Protein AF-A0A1F3SG26-F1 (afdb_monomer_lite)

Foldseek 3Di:
DPDPVVVVVVVVVVVVPPPPPPLPFEAVQQCLLLQLVVLLVVVLVVFLLSVVQQQDDSSLLSQQAHWYWDDADPVQRETQIGHNHCPRLVNAFPLCLAAALVVRGGCLLLQLLLLLLQLLVVSADVDDPDHNSNSLNHNLNSLLSLLALQRRAFFFPVVLQVQQADPVSHGDPAGDDDPRHVVSCLLQVAPPLDNWDPRCSQLSVSLSVVVVVRVRSGTDRSQCQRADPPNRRCSGSRNVLSSVCSVPDHSVLADAPAADPLAFQDDWDDPVLSPVVSVSSSSLSSVSNVVCNVCVNVCSRPVSVSSNSSSRSSSLSSQLSGAQKDKAKAWDDDPVDPPFQKIKIKMFIAGSGQFKWAFKKKFKDKPDFKAWPDPDRMDTQGIHHGDDVPDRGGDIDITIIGGNALVTTKMKMKMATDDGGGNYSRIDIDIGRHHPSDRDPDDQDQFFKDPPPPDGDGWDDHPPFQKTWDWDWDQDPNFTKIKIKIWGDDDAFKTWIKIWIWTADPVGDIFIWIWIKIWGDDPQAIWIWTWGWGDDPPDIDTDTDTIGTDDPPDDD

pLDDT: mean 74.39, std 22.67, range [22.84, 98.75]

Sequence (556 aa):
MKLFAPLWLSVLIALMLPKTAYSWGSFQGFNTHQFLLDVAYDQLKQDPAFQESGFPTLEKIYANEGVFYVSDDPSTGISVISGPGPDNPNSTPDSWHYYNPILDRGNGPATTARFFKYLARGQVTSTSEATVEKSAAWSAHFMADMSVPYHVVGMPLADFKTEALDSSGNLLPQVIFSNVISDDRFLMNYQGVGTHSADWVQEAGRFYEDSKVRSYADWFDPWYWNGVWPATTKSSSHMQWEAWVFHNWNNSDVVLSGYSKGWTNPAPAFEPAWDEMQTQAEELAKRSATTTRANMTAWTASAAEALSQSATDIWTIWRASITGLRCMSFASPDLTMPGKKVFLLKVAVANLTRETAQNVQVRLSVVKGGKLLSENPVMIVGDLPNYTETEKVGVTSAWKVEVADPRGMKVKIEVIGGFSNTPDRQYYVLEERPDGLSGSIGYEGLITGSLGGGEKLYLSYDNNSTMVTGRQKVVFDGMPCELYYSAPLKEAETLNGRMNGLCQHSSGDGLEVAATFNAKIDNAELVGEYAGTIGKGSRKKDIAGKINLENTSSNW

Structure (mmCIF, N/CA/C/O backbone):
data_AF-A0A1F3SG26-F1
#
_entry.id   AF-A0A1F3SG26-F1
#
loop_
_atom_site.group_PDB
_atom_site.id
_atom_site.type_symbol
_atom_site.label_atom_id
_atom_site.label_alt_id
_atom_site.label_comp_id
_atom_site.label_asym_id
_atom_site.label_entity_id
_atom_site.label_seq_id
_atom_site.pdbx_PDB_ins_code
_atom_site.Cartn_x
_atom_site.Cartn_y
_atom_site.Cartn_z
_atom_site.occupancy
_atom_site.B_iso_or_equiv
_atom_site.auth_seq_id
_atom_site.auth_comp_id
_atom_site.auth_asym_id
_atom_site.auth_atom_id
_atom_site.pdbx_PDB_model_num
ATOM 1 N N . MET A 1 1 ? 18.692 58.061 10.499 1.00 48.69 1 MET A N 1
ATOM 2 C CA . MET A 1 1 ? 18.852 56.587 10.425 1.00 48.69 1 MET A CA 1
ATOM 3 C C . MET A 1 1 ? 17.865 55.856 11.353 1.00 48.69 1 MET A C 1
ATOM 5 O O . MET A 1 1 ? 18.294 55.165 12.264 1.00 48.69 1 MET A O 1
ATOM 9 N N . LYS A 1 2 ? 16.541 55.994 11.168 1.00 50.81 2 LYS A N 1
ATOM 10 C CA . LYS A 1 2 ? 15.527 55.284 11.989 1.00 50.81 2 LYS A CA 1
ATOM 11 C C . LYS A 1 2 ? 14.279 54.873 11.184 1.00 50.81 2 LYS A C 1
ATOM 13 O O . LYS A 1 2 ? 13.166 54.992 11.670 1.00 50.81 2 LYS A O 1
ATOM 18 N N . LEU A 1 3 ? 14.458 54.424 9.939 1.00 46.25 3 LEU A N 1
ATOM 19 C CA . LEU A 1 3 ? 13.339 53.991 9.080 1.00 46.25 3 LEU A CA 1
ATOM 20 C C . LEU A 1 3 ? 13.554 52.642 8.370 1.00 46.25 3 LEU A C 1
ATOM 22 O O . LEU A 1 3 ? 12.653 52.177 7.688 1.00 46.25 3 LEU A O 1
ATOM 26 N N . PHE A 1 4 ? 14.693 51.966 8.563 1.00 50.78 4 PHE A N 1
ATOM 27 C CA . PHE A 1 4 ? 14.982 50.702 7.864 1.00 50.78 4 PHE A CA 1
ATOM 28 C C . PHE A 1 4 ? 14.658 49.429 8.665 1.00 50.78 4 PHE A C 1
ATOM 30 O O . PHE A 1 4 ? 14.524 48.365 8.075 1.00 50.78 4 PHE A O 1
ATOM 37 N N . ALA A 1 5 ? 14.474 49.513 9.986 1.00 51.75 5 ALA A N 1
ATOM 38 C CA . ALA A 1 5 ? 14.212 48.341 10.830 1.00 51.75 5 ALA A CA 1
ATOM 39 C C . ALA A 1 5 ? 12.853 47.631 10.591 1.00 51.75 5 ALA A C 1
ATOM 41 O O . ALA A 1 5 ? 12.845 46.400 10.563 1.00 51.75 5 ALA A O 1
ATOM 42 N N . PRO A 1 6 ? 11.712 48.326 10.379 1.00 54.19 6 PRO A N 1
ATOM 43 C CA . PRO A 1 6 ? 10.425 47.634 10.240 1.00 54.19 6 PRO A CA 1
ATOM 44 C C . PRO A 1 6 ? 10.257 46.925 8.885 1.00 54.19 6 PRO A C 1
ATOM 46 O O . PRO A 1 6 ? 9.502 45.958 8.788 1.00 54.19 6 PRO A O 1
ATOM 49 N N . LEU A 1 7 ? 10.996 47.348 7.851 1.00 57.97 7 LEU A N 1
ATOM 50 C CA . LEU A 1 7 ? 10.949 46.718 6.529 1.00 57.97 7 LEU A CA 1
ATOM 51 C C . LEU A 1 7 ? 11.635 45.341 6.542 1.00 57.97 7 LEU A C 1
ATOM 53 O O . LEU A 1 7 ? 11.092 44.373 6.019 1.00 57.97 7 LEU A O 1
ATOM 57 N N . TRP A 1 8 ? 12.786 45.229 7.214 1.00 59.94 8 TRP A N 1
ATOM 58 C CA . TRP A 1 8 ? 13.529 43.970 7.329 1.00 59.94 8 TRP A CA 1
ATOM 59 C C . TRP A 1 8 ? 12.805 42.927 8.181 1.00 59.94 8 TRP A C 1
ATOM 61 O O . TRP A 1 8 ? 12.804 41.752 7.826 1.00 59.94 8 TRP A O 1
ATOM 71 N N . LEU A 1 9 ? 12.135 43.350 9.258 1.00 63.41 9 LEU A N 1
ATOM 72 C CA . LEU A 1 9 ? 11.365 42.440 10.108 1.00 63.41 9 LEU A CA 1
ATOM 73 C C . LEU A 1 9 ? 10.132 41.880 9.379 1.00 63.41 9 LEU A C 1
ATOM 75 O O . LEU A 1 9 ? 9.817 40.703 9.521 1.00 63.41 9 LEU A O 1
ATOM 79 N N . SER A 1 10 ? 9.483 42.691 8.539 1.00 59.88 10 SER A N 1
ATOM 80 C CA . SER A 1 10 ? 8.332 42.260 7.732 1.00 59.88 10 SER A CA 1
ATOM 81 C C . SER A 1 10 ? 8.736 41.268 6.633 1.00 59.88 10 SER A C 1
ATOM 83 O O . SER A 1 10 ? 8.025 40.298 6.392 1.00 59.88 10 SER A O 1
ATOM 85 N N . VAL A 1 11 ? 9.907 41.462 6.012 1.00 64.38 11 VAL A N 1
ATOM 86 C CA . VAL A 1 11 ? 10.476 40.518 5.032 1.00 64.38 11 VAL A CA 1
ATOM 87 C C . VAL A 1 11 ? 10.879 39.202 5.701 1.00 64.38 11 VAL A C 1
ATOM 89 O O . VAL A 1 11 ? 10.593 38.139 5.163 1.00 64.38 11 VAL A O 1
ATOM 92 N N . LEU A 1 12 ? 11.476 39.246 6.895 1.00 61.69 12 LEU A N 1
ATOM 93 C CA . LEU A 1 12 ? 11.825 38.043 7.660 1.00 61.69 12 LEU A CA 1
ATOM 94 C C . LEU A 1 12 ? 10.590 37.253 8.108 1.00 61.69 12 LEU A C 1
ATOM 96 O O . LEU A 1 12 ? 10.579 36.034 7.975 1.00 61.69 12 LEU A O 1
ATOM 100 N N . ILE A 1 13 ? 9.528 37.926 8.563 1.00 62.94 13 ILE A N 1
ATOM 101 C CA . ILE A 1 13 ? 8.260 37.268 8.907 1.00 62.94 13 ILE A CA 1
ATOM 102 C C . ILE A 1 13 ? 7.607 36.677 7.650 1.00 62.94 13 ILE A C 1
ATOM 104 O O . ILE A 1 13 ? 7.180 35.531 7.684 1.00 62.94 13 ILE A O 1
ATOM 108 N N . ALA A 1 14 ? 7.611 37.382 6.513 1.00 52.56 14 ALA A N 1
ATOM 109 C CA . ALA A 1 14 ? 7.092 36.856 5.246 1.00 52.56 14 ALA A CA 1
ATOM 110 C C . ALA A 1 14 ? 7.908 35.671 4.684 1.00 52.56 14 ALA A C 1
ATOM 112 O O . ALA A 1 14 ? 7.356 34.831 3.976 1.00 52.56 14 ALA A O 1
ATOM 113 N N . LEU A 1 15 ? 9.203 35.578 5.008 1.00 48.97 15 LEU A N 1
ATOM 114 C CA . LEU A 1 15 ? 10.057 34.429 4.683 1.00 48.97 15 LEU A CA 1
ATOM 115 C C . LEU A 1 15 ? 9.876 33.248 5.651 1.00 48.97 15 LEU A C 1
ATOM 117 O O . LEU A 1 15 ? 10.205 32.125 5.278 1.00 48.97 15 LEU A O 1
ATOM 121 N N . MET A 1 16 ? 9.367 33.492 6.864 1.00 49.66 16 MET A N 1
ATOM 122 C CA . MET A 1 16 ? 9.108 32.470 7.889 1.00 49.66 16 MET A CA 1
ATOM 123 C C . MET A 1 16 ? 7.645 32.018 7.970 1.00 49.66 16 MET A C 1
ATOM 125 O O . MET A 1 16 ? 7.355 31.041 8.660 1.00 49.66 16 MET A O 1
ATOM 129 N N . LEU A 1 17 ? 6.716 32.689 7.281 1.00 37.97 17 LEU A N 1
ATOM 130 C CA . LEU A 1 17 ? 5.383 32.134 7.070 1.00 37.97 17 LEU A CA 1
ATOM 131 C C . LEU A 1 17 ? 5.539 30.827 6.278 1.00 37.97 17 LEU A C 1
ATOM 133 O O . LEU A 1 17 ? 6.256 30.833 5.272 1.00 37.97 17 LEU A O 1
ATOM 137 N N . PRO A 1 18 ? 4.897 29.718 6.695 1.00 35.59 18 PRO A N 1
ATOM 138 C CA . PRO A 1 18 ? 4.850 28.517 5.881 1.00 35.59 18 PRO A CA 1
ATOM 139 C C . PRO A 1 18 ? 4.243 28.922 4.543 1.00 35.59 18 PRO A C 1
ATOM 141 O O . PRO A 1 18 ? 3.058 29.241 4.447 1.00 35.59 18 PRO A O 1
ATOM 144 N N . LYS A 1 19 ? 5.085 28.999 3.512 1.00 29.38 19 LYS A N 1
ATOM 145 C CA . LYS A 1 19 ? 4.598 29.148 2.151 1.00 29.38 19 LYS A CA 1
ATOM 146 C C . LYS A 1 19 ? 3.725 27.927 1.923 1.00 29.38 19 LYS A C 1
ATOM 148 O O . LYS A 1 19 ? 4.202 26.809 2.098 1.00 29.38 19 LYS A O 1
ATOM 153 N N . THR A 1 20 ? 2.464 28.139 1.563 1.00 29.84 20 THR A N 1
ATOM 154 C CA . THR A 1 20 ? 1.667 27.104 0.913 1.00 29.84 20 THR A CA 1
ATOM 155 C C . THR A 1 20 ? 2.504 26.611 -0.259 1.00 29.84 20 THR A C 1
ATOM 157 O O . THR A 1 20 ? 2.693 27.333 -1.242 1.00 29.84 20 THR A O 1
ATOM 160 N N . ALA A 1 21 ? 3.123 25.445 -0.092 1.00 29.97 21 ALA A N 1
ATOM 161 C CA . ALA A 1 21 ? 3.797 24.763 -1.169 1.00 29.97 21 ALA A CA 1
ATOM 162 C C . ALA A 1 21 ? 2.681 24.385 -2.135 1.00 29.97 21 ALA A C 1
ATOM 164 O O . ALA A 1 21 ? 1.893 23.486 -1.862 1.00 29.97 21 ALA A O 1
ATOM 165 N N . TYR A 1 22 ? 2.551 25.139 -3.223 1.00 30.22 22 TYR A N 1
ATOM 166 C CA . TYR A 1 22 ? 1.771 24.658 -4.347 1.00 30.22 22 TYR A CA 1
ATOM 167 C C . TYR A 1 22 ? 2.426 23.338 -4.760 1.00 30.22 22 TYR A C 1
ATOM 169 O O . TYR A 1 22 ? 3.627 23.325 -5.035 1.00 30.22 22 TYR A O 1
ATOM 177 N N . SER A 1 23 ? 1.669 22.241 -4.738 1.00 29.06 23 SER A N 1
ATOM 178 C CA . SER A 1 23 ? 2.111 20.916 -5.168 1.00 29.06 23 SER A CA 1
ATOM 179 C C . SER A 1 23 ? 2.425 20.953 -6.664 1.00 29.06 23 SER A C 1
ATOM 181 O O . SER A 1 23 ? 1.580 20.687 -7.511 1.00 29.06 23 SER A O 1
ATOM 183 N N . TRP A 1 24 ? 3.643 21.366 -6.993 1.00 27.53 24 TRP A N 1
ATOM 184 C CA . TRP A 1 24 ? 4.249 21.222 -8.308 1.00 27.53 24 TRP A CA 1
ATOM 185 C C . TRP A 1 24 ? 5.230 20.061 -8.172 1.00 27.53 24 TRP A C 1
ATOM 187 O O . TRP A 1 24 ? 6.382 20.255 -7.790 1.00 27.53 24 TRP A O 1
ATOM 197 N N . GLY A 1 25 ? 4.712 18.848 -8.363 1.00 27.67 25 GLY A N 1
ATOM 198 C CA . GLY A 1 25 ? 5.422 17.587 -8.158 1.00 27.67 25 GLY A CA 1
ATOM 199 C C . GLY A 1 25 ? 5.284 16.671 -9.366 1.00 27.67 25 GLY A C 1
ATOM 200 O O . GLY A 1 25 ? 4.725 15.592 -9.263 1.00 27.67 25 GLY A O 1
ATOM 201 N N . SER A 1 26 ? 5.767 17.138 -10.507 1.00 35.78 26 SER A N 1
ATOM 202 C CA . SER A 1 26 ? 6.355 16.320 -11.567 1.00 35.78 26 SER A CA 1
ATOM 203 C C . SER A 1 26 ? 7.281 17.240 -12.366 1.00 35.78 26 SER A C 1
ATOM 205 O O . SER A 1 26 ? 7.206 18.471 -12.240 1.00 35.78 26 SER A O 1
ATOM 207 N N . PHE A 1 27 ? 8.172 16.704 -13.201 1.00 42.97 27 PHE A N 1
ATOM 208 C CA . PHE A 1 27 ? 8.665 17.479 -14.347 1.00 42.97 27 PHE A CA 1
ATOM 209 C C . PHE A 1 27 ? 7.480 18.264 -14.941 1.00 42.97 27 PHE A C 1
ATOM 211 O O . PHE A 1 27 ? 6.413 17.677 -15.058 1.00 42.97 27 PHE A O 1
ATOM 218 N N . GLN A 1 28 ? 7.598 19.562 -15.260 1.00 40.56 28 GLN A N 1
ATOM 219 C CA . GLN A 1 28 ? 6.473 20.332 -15.826 1.00 40.56 28 GLN A CA 1
ATOM 220 C C . GLN A 1 28 ? 5.773 19.517 -16.941 1.00 40.56 28 GLN A C 1
ATOM 222 O O . GLN A 1 28 ? 6.316 19.412 -18.038 1.00 40.56 28 GLN A O 1
ATOM 227 N N . GLY A 1 29 ? 4.609 18.920 -16.634 1.00 49.62 29 GLY A N 1
ATOM 228 C CA . GLY A 1 29 ? 3.853 18.048 -17.543 1.00 49.62 29 GLY A CA 1
ATOM 229 C C . GLY A 1 29 ? 3.903 16.520 -17.322 1.00 49.62 29 GLY A C 1
ATOM 230 O O . GLY A 1 29 ? 3.648 15.821 -18.294 1.00 49.62 29 GLY A O 1
ATOM 231 N N . PHE A 1 30 ? 4.211 15.972 -16.134 1.00 61.84 30 PHE A N 1
ATOM 232 C CA . PHE A 1 30 ? 4.267 14.506 -15.912 1.00 61.84 30 PHE A CA 1
ATOM 233 C C . PHE A 1 30 ? 3.577 14.052 -14.603 1.00 61.84 30 PHE A C 1
ATOM 235 O O . PHE A 1 30 ? 4.176 13.376 -13.775 1.00 61.84 30 PHE A O 1
ATOM 242 N N . ASN A 1 31 ? 2.317 14.429 -14.359 1.00 76.50 31 ASN A N 1
ATOM 243 C CA . ASN A 1 31 ? 1.615 14.110 -13.097 1.00 76.50 31 ASN A CA 1
ATOM 244 C C . ASN A 1 31 ? 0.842 12.771 -13.136 1.00 76.50 31 ASN A C 1
ATOM 246 O O . ASN A 1 31 ? -0.222 12.674 -12.528 1.00 76.50 31 ASN A O 1
ATOM 250 N N . THR A 1 32 ? 1.327 11.739 -13.839 1.00 84.12 32 THR A N 1
ATOM 251 C CA . THR A 1 32 ? 0.588 10.463 -13.993 1.00 84.12 32 THR A CA 1
ATOM 252 C C . THR A 1 32 ? 0.285 9.797 -12.648 1.00 84.12 32 THR A C 1
ATOM 254 O O . THR A 1 32 ? -0.837 9.348 -12.430 1.00 84.12 32 THR A O 1
ATOM 257 N N . HIS A 1 33 ? 1.233 9.803 -11.705 1.00 90.19 33 HIS A N 1
ATOM 258 C CA . HIS A 1 33 ? 1.001 9.249 -10.368 1.00 90.19 33 HIS A CA 1
ATOM 259 C C . HIS A 1 33 ? -0.087 10.025 -9.632 1.00 90.19 33 HIS A C 1
ATOM 261 O O . HIS A 1 33 ? -1.068 9.429 -9.207 1.00 90.19 33 HIS A O 1
ATOM 267 N N . GLN A 1 34 ? 0.016 11.356 -9.550 1.00 88.75 34 GLN A N 1
ATOM 268 C CA . GLN A 1 34 ? -0.998 12.192 -8.890 1.00 88.75 34 GLN A CA 1
ATOM 269 C C . GLN A 1 34 ? -2.387 12.026 -9.519 1.00 88.75 34 GLN A C 1
ATOM 271 O O . GLN A 1 34 ? -3.374 11.918 -8.803 1.00 88.75 34 GLN A O 1
ATOM 276 N N . PHE A 1 35 ? -2.453 11.900 -10.842 1.00 89.69 35 PHE A N 1
ATOM 277 C CA . PHE A 1 35 ? -3.675 11.556 -11.559 1.00 89.69 35 PHE A CA 1
ATOM 278 C C . PHE A 1 35 ? -4.295 10.231 -11.070 1.00 89.69 35 PHE A C 1
ATOM 280 O O . PHE A 1 35 ? -5.491 10.166 -10.785 1.00 89.69 35 PHE A O 1
ATOM 287 N N . LEU A 1 36 ? -3.491 9.177 -10.914 1.00 92.88 36 LEU A N 1
ATOM 288 C CA . LEU A 1 36 ? -3.957 7.895 -10.375 1.00 92.88 36 LEU A CA 1
ATOM 289 C C . LEU A 1 36 ? -4.401 8.020 -8.910 1.00 92.88 36 LEU A C 1
ATOM 291 O O . LEU A 1 36 ? -5.391 7.402 -8.508 1.00 92.88 36 LEU A O 1
ATOM 295 N N . LEU A 1 37 ? -3.706 8.852 -8.124 1.00 94.81 37 LEU A N 1
ATOM 296 C CA . LEU A 1 37 ? -4.084 9.162 -6.746 1.00 94.81 37 LEU A CA 1
ATOM 297 C C . LEU A 1 37 ? -5.448 9.861 -6.681 1.00 94.81 37 LEU A C 1
ATOM 299 O O . LEU A 1 37 ? -6.257 9.468 -5.843 1.00 94.81 37 LEU A O 1
ATOM 303 N N . ASP A 1 38 ? -5.732 10.839 -7.552 1.00 94.50 38 ASP A N 1
ATOM 304 C CA . ASP A 1 38 ? -7.046 11.497 -7.640 1.00 94.50 38 ASP A CA 1
ATOM 305 C C . ASP A 1 38 ? -8.155 10.454 -7.836 1.00 94.50 38 ASP A C 1
ATOM 307 O O . ASP A 1 38 ? -9.111 10.395 -7.058 1.00 94.50 38 ASP A O 1
ATOM 311 N N . VAL A 1 39 ? -7.996 9.586 -8.840 1.00 94.88 39 VAL A N 1
ATOM 312 C CA . VAL A 1 39 ? -9.003 8.579 -9.199 1.00 94.88 39 VAL A CA 1
ATOM 313 C C . VAL A 1 39 ? -9.222 7.572 -8.061 1.00 94.88 39 VAL A C 1
ATOM 315 O O . VAL A 1 39 ? -10.367 7.289 -7.692 1.00 94.88 39 VAL A O 1
ATOM 318 N N . ALA A 1 40 ? -8.147 7.057 -7.457 1.00 97.00 40 ALA A N 1
ATOM 319 C CA . ALA A 1 40 ? -8.240 6.128 -6.332 1.00 97.00 40 ALA A CA 1
ATOM 320 C C . ALA A 1 40 ? -8.849 6.787 -5.081 1.00 97.00 40 ALA A C 1
ATOM 322 O O . ALA A 1 40 ? -9.658 6.177 -4.374 1.00 97.00 40 ALA A O 1
ATOM 323 N N . TYR A 1 41 ? -8.499 8.047 -4.811 1.00 96.88 41 TYR A N 1
ATOM 324 C CA . TYR A 1 41 ? -9.005 8.802 -3.667 1.00 96.88 41 TYR A CA 1
ATOM 325 C C . TYR A 1 41 ? -10.493 9.132 -3.823 1.00 96.88 41 TYR A C 1
ATOM 327 O O . TYR A 1 41 ? -11.249 9.082 -2.850 1.00 96.88 41 TYR A O 1
ATOM 335 N N . ASP A 1 42 ? -10.942 9.434 -5.042 1.00 95.81 42 ASP A N 1
ATOM 336 C CA . ASP A 1 42 ? -12.351 9.661 -5.362 1.00 95.81 42 ASP A CA 1
ATOM 337 C C . ASP A 1 42 ? -13.216 8.423 -5.125 1.00 95.81 42 ASP A C 1
ATOM 339 O O . ASP A 1 42 ? -14.334 8.558 -4.621 1.00 95.81 42 ASP A O 1
ATOM 343 N N . GLN A 1 43 ? -12.710 7.220 -5.409 1.00 94.88 43 GLN A N 1
ATOM 344 C CA . GLN A 1 43 ? -13.408 5.987 -5.034 1.00 94.88 43 GLN A CA 1
ATOM 345 C C . GLN A 1 43 ? -13.369 5.734 -3.532 1.00 94.88 43 GLN A C 1
ATOM 347 O O . GLN A 1 43 ? -14.387 5.384 -2.934 1.00 94.88 43 GLN A O 1
ATOM 352 N N . LEU A 1 44 ? -12.219 5.951 -2.892 1.00 95.75 44 LEU A N 1
ATOM 353 C CA . LEU A 1 44 ? -12.081 5.755 -1.454 1.00 95.75 44 LEU A CA 1
ATOM 354 C C . LEU A 1 44 ? -13.049 6.651 -0.661 1.00 95.75 44 LEU A C 1
ATOM 356 O O . LEU A 1 44 ? -13.686 6.176 0.274 1.00 95.75 44 LEU A O 1
ATOM 360 N N . LYS A 1 45 ? -13.244 7.909 -1.081 1.00 95.62 45 LYS A N 1
ATOM 361 C CA . LYS A 1 45 ? -14.209 8.851 -0.479 1.00 95.62 45 LYS A CA 1
ATOM 362 C C . LYS A 1 45 ? -15.664 8.374 -0.519 1.00 95.62 45 LYS A C 1
ATOM 364 O O . LYS A 1 45 ? -16.465 8.826 0.297 1.00 95.62 45 LYS A O 1
ATOM 369 N N . GLN A 1 46 ? -16.018 7.504 -1.463 1.00 93.25 46 GLN A N 1
ATOM 370 C CA . GLN A 1 46 ? -17.371 6.956 -1.597 1.00 93.25 46 GLN A CA 1
ATOM 371 C C . GLN A 1 46 ? -17.625 5.765 -0.659 1.00 93.25 46 GLN A C 1
ATOM 373 O O . GLN A 1 46 ? -18.776 5.339 -0.505 1.00 93.25 46 GLN A O 1
ATOM 378 N N . ASP A 1 47 ? -16.576 5.218 -0.039 1.00 93.38 47 ASP A N 1
ATOM 379 C CA . ASP A 1 47 ? -16.678 4.122 0.919 1.00 93.38 47 ASP A CA 1
ATOM 380 C C . ASP A 1 47 ? -17.116 4.652 2.300 1.00 93.38 47 ASP A C 1
ATOM 382 O O . ASP A 1 47 ? -16.454 5.538 2.849 1.00 93.38 47 ASP A O 1
ATOM 386 N N . PRO A 1 48 ? -18.196 4.134 2.918 1.00 90.94 48 PRO A N 1
ATOM 387 C CA . PRO A 1 48 ? -18.630 4.625 4.226 1.00 90.94 48 PRO A CA 1
ATOM 388 C C . PRO A 1 48 ? -17.584 4.410 5.334 1.00 90.94 48 PRO A C 1
ATOM 390 O O . PRO A 1 48 ? -17.539 5.191 6.284 1.00 90.94 48 PRO A O 1
ATOM 393 N N . ALA A 1 49 ? -16.695 3.418 5.203 1.00 92.00 49 ALA A N 1
ATOM 394 C CA . ALA A 1 49 ? -15.601 3.185 6.145 1.00 92.00 49 ALA A CA 1
ATOM 395 C C . ALA A 1 49 ? -14.526 4.283 6.112 1.00 92.00 49 ALA A C 1
ATOM 397 O O . ALA A 1 49 ? -13.739 4.388 7.056 1.00 92.00 49 ALA A O 1
ATOM 398 N N . PHE A 1 50 ? -14.482 5.096 5.051 1.00 93.69 50 PHE A N 1
ATOM 399 C CA . PHE A 1 50 ? -13.545 6.208 4.922 1.00 93.69 50 PHE A CA 1
ATOM 400 C C . PHE A 1 50 ? -13.838 7.331 5.918 1.00 93.69 50 PHE A C 1
ATOM 402 O O . PHE A 1 50 ? -12.911 7.978 6.417 1.00 93.69 50 PHE A O 1
ATOM 409 N N . GLN A 1 51 ? -15.113 7.537 6.256 1.00 83.81 51 GLN A N 1
ATOM 410 C CA . GLN A 1 51 ? -15.505 8.519 7.259 1.00 83.81 51 GLN A CA 1
ATOM 411 C C . GLN A 1 51 ? -14.899 8.146 8.617 1.00 83.81 51 GLN A C 1
ATOM 413 O O . GLN A 1 51 ? -14.948 6.992 9.055 1.00 83.81 51 GLN A O 1
ATOM 418 N N . GLU A 1 52 ? -14.277 9.133 9.267 1.00 78.12 52 GLU A N 1
ATOM 419 C CA . GLU A 1 52 ? -13.625 8.966 10.576 1.00 78.12 52 GLU A CA 1
ATOM 420 C C . GLU A 1 52 ? -12.505 7.906 10.584 1.00 78.12 52 GLU A C 1
ATOM 422 O O . GLU A 1 52 ? -12.121 7.405 11.637 1.00 78.12 52 GLU A O 1
ATOM 427 N N . SER A 1 53 ? -11.963 7.549 9.413 1.00 86.25 53 SER A N 1
ATOM 428 C CA . SER A 1 53 ? -10.881 6.563 9.302 1.00 86.25 53 SER A CA 1
ATOM 429 C C . SER A 1 53 ? -9.519 7.090 9.754 1.00 86.25 53 SER A C 1
ATOM 431 O O . SER A 1 53 ? -8.646 6.285 10.062 1.00 86.25 53 SER A O 1
ATOM 433 N N . GLY A 1 54 ? -9.332 8.416 9.758 1.00 86.94 54 GLY A N 1
ATOM 434 C CA . GLY A 1 54 ? -8.025 9.055 9.949 1.00 86.94 54 GLY A CA 1
ATOM 435 C C . GLY A 1 54 ? -7.142 9.066 8.693 1.00 86.94 54 GLY A C 1
ATOM 436 O O . GLY A 1 54 ? -5.987 9.497 8.757 1.00 86.94 54 GLY A O 1
ATOM 437 N N . PHE A 1 55 ? -7.658 8.617 7.542 1.00 95.06 55 PHE A N 1
ATOM 438 C CA . PHE A 1 55 ? -6.900 8.600 6.291 1.00 95.06 55 PHE A CA 1
ATOM 439 C C . PHE A 1 55 ? -6.431 10.012 5.881 1.00 95.06 55 PHE A C 1
ATOM 441 O O . PHE A 1 55 ? -7.193 10.971 6.040 1.00 95.06 55 PHE A O 1
ATOM 448 N N . PRO A 1 56 ? -5.194 10.180 5.366 1.00 95.25 56 PRO A N 1
ATOM 449 C CA . PRO A 1 56 ? -4.682 11.488 4.972 1.00 95.25 56 PRO A CA 1
ATOM 450 C C . PRO A 1 56 ? -5.564 12.207 3.948 1.00 95.25 56 PRO A C 1
ATOM 452 O O . PRO A 1 56 ? -6.217 11.593 3.102 1.00 95.25 56 PRO A O 1
ATOM 455 N N . THR A 1 57 ? -5.547 13.540 3.991 1.00 95.69 57 THR A N 1
ATOM 456 C CA . THR A 1 57 ? -6.125 14.347 2.912 1.00 95.69 57 THR A CA 1
ATOM 457 C C . THR A 1 57 ? -5.264 14.237 1.659 1.00 95.69 57 THR A C 1
ATOM 459 O O . THR A 1 57 ? -4.046 14.101 1.755 1.00 95.69 57 THR A O 1
ATOM 462 N N . LEU A 1 58 ? -5.874 14.352 0.480 1.00 94.75 58 LEU A N 1
ATOM 463 C CA . LEU A 1 58 ? -5.139 14.271 -0.785 1.00 94.75 58 LEU A CA 1
ATOM 464 C C . LEU A 1 58 ? -4.029 15.332 -0.901 1.00 94.75 58 LEU A C 1
ATOM 466 O O . LEU A 1 58 ? -2.922 15.018 -1.317 1.00 94.75 58 LEU A O 1
ATOM 470 N N . GLU A 1 59 ? -4.270 16.550 -0.405 1.00 94.62 59 GLU A N 1
ATOM 471 C CA . GLU A 1 59 ? -3.255 17.615 -0.304 1.00 94.62 59 GLU A CA 1
ATOM 472 C C . GLU A 1 59 ? -2.000 17.158 0.461 1.00 94.62 59 GLU A C 1
ATOM 474 O O . GLU A 1 59 ? -0.868 17.400 0.043 1.00 94.62 59 GLU A O 1
ATOM 479 N N . LYS A 1 60 ? -2.193 16.454 1.580 1.00 94.94 60 LYS A N 1
ATOM 480 C CA . LYS A 1 60 ? -1.097 15.923 2.390 1.00 94.94 60 LYS A CA 1
ATOM 481 C C . LYS A 1 60 ? -0.366 14.767 1.708 1.00 94.94 60 LYS A C 1
ATOM 483 O O . LYS A 1 60 ? 0.839 14.615 1.911 1.00 94.94 60 LYS A O 1
ATOM 488 N N . ILE A 1 61 ? -1.079 13.959 0.924 1.00 95.81 61 ILE A N 1
ATOM 489 C CA . ILE A 1 61 ? -0.482 12.900 0.102 1.00 95.81 61 ILE A CA 1
ATOM 490 C C . ILE A 1 61 ? 0.400 13.546 -0.976 1.00 95.81 61 ILE A C 1
ATOM 492 O O . ILE A 1 61 ? 1.576 13.211 -1.069 1.00 95.81 61 ILE A O 1
ATOM 496 N N . TYR A 1 62 ? -0.099 14.560 -1.690 1.00 92.88 62 TYR A N 1
ATOM 497 C CA . TYR A 1 62 ? 0.668 15.302 -2.703 1.00 92.88 62 TYR A CA 1
ATOM 498 C C . TYR A 1 62 ? 1.908 16.000 -2.161 1.00 92.88 62 TYR A C 1
ATOM 500 O O . TYR A 1 62 ? 2.918 16.074 -2.852 1.00 92.88 62 TYR A O 1
ATOM 508 N N . ALA A 1 63 ? 1.888 16.450 -0.907 1.00 92.19 63 ALA A N 1
ATOM 509 C CA . ALA A 1 63 ? 3.078 17.003 -0.264 1.00 92.19 63 ALA A CA 1
ATOM 510 C C . ALA A 1 63 ? 4.220 15.979 -0.071 1.00 92.19 63 ALA A C 1
ATOM 512 O O . ALA A 1 63 ? 5.332 16.377 0.272 1.00 92.19 63 ALA A O 1
ATOM 513 N N . ASN A 1 64 ? 3.955 14.683 -0.263 1.00 93.75 64 ASN A N 1
ATOM 514 C CA . ASN A 1 64 ? 4.928 13.594 -0.162 1.00 93.75 64 ASN A CA 1
ATOM 515 C C . ASN A 1 64 ? 5.157 12.863 -1.494 1.00 93.75 64 ASN A C 1
ATOM 517 O O . ASN A 1 64 ? 5.879 11.868 -1.506 1.00 93.75 64 ASN A O 1
ATOM 521 N N . GLU A 1 65 ? 4.557 13.345 -2.584 1.00 89.25 65 GLU A N 1
ATOM 522 C CA . GLU A 1 65 ? 4.585 12.708 -3.897 1.00 89.25 65 GLU A CA 1
ATOM 523 C C . GLU A 1 65 ? 5.280 13.590 -4.938 1.00 89.25 65 GLU A C 1
ATOM 525 O O . GLU A 1 65 ? 5.222 14.821 -4.876 1.00 89.25 65 GLU A O 1
ATOM 530 N N . GLY A 1 66 ? 5.907 12.939 -5.918 1.00 82.44 66 GLY A N 1
ATOM 531 C CA . GLY A 1 66 ? 6.477 13.582 -7.093 1.00 82.44 66 GLY A CA 1
ATOM 532 C C . GLY A 1 66 ? 7.820 14.286 -6.889 1.00 82.44 66 GLY A C 1
ATOM 533 O O . GLY A 1 66 ? 8.334 14.489 -5.783 1.00 82.44 66 GLY A O 1
ATOM 534 N N . VAL A 1 67 ? 8.389 14.687 -8.019 1.00 79.25 67 VAL A N 1
ATOM 535 C CA . VAL A 1 67 ? 9.659 15.410 -8.133 1.00 79.25 67 VAL A CA 1
ATOM 536 C C . VAL A 1 67 ? 9.502 16.620 -9.034 1.00 79.25 67 VAL A C 1
ATOM 538 O O . VAL A 1 67 ? 8.578 16.704 -9.823 1.00 79.25 67 VAL A O 1
ATOM 541 N N . PHE A 1 68 ? 10.412 17.573 -8.953 1.00 75.25 68 PHE A N 1
ATOM 542 C CA . PHE A 1 68 ? 10.507 18.703 -9.855 1.00 75.25 68 PHE A CA 1
ATOM 543 C C . PHE A 1 68 ? 11.905 18.762 -10.461 1.00 75.25 68 PHE A C 1
ATOM 545 O O . PHE A 1 68 ? 12.916 18.439 -9.830 1.00 75.25 68 PHE A O 1
ATOM 552 N N . TYR A 1 69 ? 11.952 19.201 -11.713 1.00 71.69 69 TYR A N 1
ATOM 553 C CA . TYR A 1 69 ? 13.201 19.453 -12.410 1.00 71.69 69 TYR A CA 1
ATOM 554 C C . TYR A 1 69 ? 13.911 20.678 -11.820 1.00 71.69 69 TYR A C 1
ATOM 556 O O . TYR A 1 69 ? 13.296 21.727 -11.620 1.00 71.69 69 TYR A O 1
ATOM 564 N N . VAL A 1 70 ? 15.216 20.548 -11.575 1.00 75.69 70 VAL A N 1
ATOM 565 C CA . VAL A 1 70 ? 16.065 21.619 -11.039 1.00 75.69 70 VAL A CA 1
ATOM 566 C C . VAL A 1 70 ? 16.993 22.168 -12.121 1.00 75.69 70 VAL A C 1
ATOM 568 O O . VAL A 1 70 ? 16.977 23.366 -12.401 1.00 75.69 70 VAL A O 1
ATOM 571 N N . SER A 1 71 ? 17.807 21.309 -12.736 1.00 70.94 71 SER A N 1
ATOM 572 C CA . SER A 1 71 ? 18.804 21.678 -13.751 1.00 70.94 71 SER A CA 1
ATOM 573 C C . SER A 1 71 ? 19.313 20.441 -14.494 1.00 70.94 71 SER A C 1
ATOM 575 O O . SER A 1 71 ? 19.054 19.326 -14.063 1.00 70.94 71 SER A O 1
ATOM 577 N N . ASP A 1 72 ? 20.080 20.620 -15.566 1.00 69.31 72 ASP A N 1
ATOM 578 C CA . ASP A 1 72 ? 20.855 19.538 -16.181 1.00 69.31 72 ASP A CA 1
ATOM 579 C C . ASP A 1 72 ? 22.269 19.563 -15.605 1.00 69.31 72 ASP A C 1
ATOM 581 O O . ASP A 1 72 ? 22.854 20.640 -15.466 1.00 69.31 72 ASP A O 1
ATOM 585 N N . ASP A 1 73 ? 22.818 18.399 -15.260 1.00 64.94 73 ASP A N 1
ATOM 586 C CA . ASP A 1 73 ? 24.239 18.277 -14.953 1.00 64.94 73 ASP A CA 1
ATOM 587 C C . ASP A 1 73 ? 25.030 18.457 -16.259 1.00 64.94 73 ASP A C 1
ATOM 589 O O . ASP A 1 73 ? 24.928 17.626 -17.162 1.00 64.94 73 ASP A O 1
ATOM 593 N N . PRO A 1 74 ? 25.837 19.522 -16.398 1.00 61.53 74 PRO A N 1
ATOM 594 C CA . PRO A 1 74 ? 26.550 19.803 -17.639 1.00 61.53 74 PRO A CA 1
ATOM 595 C C . PRO A 1 74 ? 27.662 18.790 -17.955 1.00 61.53 74 PRO A C 1
ATOM 597 O O . PRO A 1 74 ? 28.155 18.779 -19.081 1.00 61.53 74 PRO A O 1
ATOM 600 N N . SER A 1 75 ? 28.084 17.967 -16.988 1.00 57.66 75 SER A N 1
ATOM 601 C CA . SER A 1 75 ? 29.158 16.978 -17.151 1.00 57.66 75 SER A CA 1
ATOM 602 C C . SER A 1 75 ? 28.658 15.600 -17.587 1.00 57.66 75 SER A C 1
ATOM 604 O O . SER A 1 75 ? 29.339 14.914 -18.348 1.00 57.66 75 SER A O 1
ATOM 606 N N . THR A 1 76 ? 27.458 15.217 -17.149 1.00 58.19 76 THR A N 1
ATOM 607 C CA . THR A 1 76 ? 26.841 13.917 -17.457 1.00 58.19 76 THR A CA 1
ATOM 608 C C . THR A 1 76 ? 25.651 14.038 -18.405 1.00 58.19 76 THR A C 1
ATOM 610 O O . THR A 1 76 ? 25.246 13.050 -19.010 1.00 58.19 76 THR A O 1
ATOM 613 N N . GLY A 1 77 ? 25.089 15.244 -18.543 1.00 58.62 77 GLY A N 1
ATOM 614 C CA . GLY A 1 77 ? 23.868 15.510 -19.298 1.00 58.62 77 GLY A CA 1
ATOM 615 C C . GLY A 1 77 ? 22.580 15.036 -18.614 1.00 58.62 77 GLY A C 1
ATOM 616 O O . GLY A 1 77 ? 21.484 15.209 -19.148 1.00 58.62 77 GLY A O 1
ATOM 617 N N . ILE A 1 78 ? 22.696 14.460 -17.417 1.00 64.31 78 ILE A N 1
ATOM 618 C CA . ILE A 1 78 ? 21.579 13.874 -16.684 1.00 64.31 78 ILE A CA 1
ATOM 619 C C . ILE A 1 78 ? 20.807 14.969 -15.942 1.00 64.31 78 ILE A C 1
ATOM 621 O O . ILE A 1 78 ? 21.384 15.900 -15.377 1.00 64.31 78 ILE A O 1
ATOM 625 N N . SER A 1 79 ? 19.482 14.838 -15.905 1.00 68.06 79 SER A N 1
ATOM 626 C CA . SER A 1 79 ? 18.621 15.753 -15.150 1.00 68.06 79 SER A CA 1
ATOM 627 C C . SER A 1 79 ? 18.851 15.654 -13.649 1.00 68.06 79 SER A C 1
ATOM 629 O O . SER A 1 79 ? 18.801 14.573 -13.069 1.00 68.06 79 SER A O 1
ATOM 631 N N . VAL A 1 80 ? 19.015 16.805 -13.010 1.00 71.31 80 VAL A N 1
ATOM 632 C CA . VAL A 1 80 ? 18.904 16.970 -11.566 1.00 71.31 80 VAL A CA 1
ATOM 633 C C . VAL A 1 80 ? 17.429 17.168 -11.240 1.00 71.31 80 VAL A C 1
ATOM 635 O O . VAL A 1 80 ? 16.835 18.199 -11.568 1.00 71.31 80 VAL A O 1
ATOM 638 N N . ILE A 1 81 ? 16.848 16.167 -10.593 1.00 76.81 81 ILE A N 1
ATOM 639 C CA . ILE A 1 81 ? 15.498 16.196 -10.035 1.00 76.81 81 ILE A CA 1
ATOM 640 C C . ILE A 1 81 ? 15.572 16.260 -8.510 1.00 76.81 81 ILE A C 1
ATOM 642 O O . ILE A 1 81 ? 16.510 15.759 -7.891 1.00 76.81 81 ILE A O 1
ATOM 646 N N . SER A 1 82 ? 14.604 16.934 -7.902 1.00 81.81 82 SER A N 1
ATOM 647 C CA . SER A 1 82 ? 14.477 17.070 -6.451 1.00 81.81 82 SER A CA 1
ATOM 648 C C . SER A 1 82 ? 13.007 17.031 -6.071 1.00 81.81 82 SER A C 1
ATOM 650 O O . SER A 1 82 ? 12.153 17.334 -6.889 1.00 81.81 82 SER A O 1
ATOM 652 N N . GLY A 1 83 ? 12.682 16.656 -4.843 1.00 85.50 83 GLY A N 1
ATOM 653 C CA . GLY A 1 83 ? 11.297 16.600 -4.394 1.00 85.50 83 GLY A CA 1
ATOM 654 C C . GLY A 1 83 ? 11.108 15.701 -3.185 1.00 85.50 83 GLY A C 1
ATOM 655 O O . GLY A 1 83 ? 12.051 15.023 -2.768 1.00 85.50 83 GLY A O 1
ATOM 656 N N . PRO A 1 84 ? 9.910 15.721 -2.588 1.00 88.31 84 PRO A N 1
ATOM 657 C CA . PRO A 1 84 ? 9.582 14.854 -1.466 1.00 88.31 84 PRO A CA 1
ATOM 658 C C . PRO A 1 84 ? 9.212 13.427 -1.907 1.00 88.31 84 PRO A C 1
ATOM 660 O O . PRO A 1 84 ? 9.175 12.535 -1.058 1.00 88.31 84 PRO A O 1
ATOM 663 N N . GLY A 1 85 ? 8.931 13.225 -3.199 1.00 91.44 85 GLY A N 1
ATOM 664 C CA . GLY A 1 85 ? 8.538 11.948 -3.771 1.00 91.44 85 GLY A CA 1
ATOM 665 C C . GLY A 1 85 ? 9.655 10.906 -3.823 1.00 91.44 85 GLY A C 1
ATOM 666 O O . GLY A 1 85 ? 10.836 11.224 -3.610 1.00 91.44 85 GLY A O 1
ATOM 667 N N . PRO A 1 86 ? 9.270 9.651 -4.091 1.00 92.50 86 PRO A N 1
ATOM 668 C CA . PRO A 1 86 ? 10.203 8.538 -4.182 1.00 92.50 86 PRO A CA 1
ATOM 669 C C . PRO A 1 86 ? 11.133 8.649 -5.395 1.00 92.50 86 PRO A C 1
ATOM 671 O O . PRO A 1 86 ? 12.311 8.400 -5.211 1.00 92.50 86 PRO A O 1
ATOM 674 N N . ASP A 1 87 ? 10.695 9.184 -6.544 1.00 88.69 87 ASP A N 1
ATOM 675 C CA . ASP A 1 87 ? 11.569 9.378 -7.725 1.00 88.69 87 ASP A CA 1
ATOM 676 C C . ASP A 1 87 ? 12.765 10.308 -7.490 1.00 88.69 87 ASP A C 1
ATOM 678 O O . ASP A 1 87 ? 13.624 10.468 -8.358 1.00 88.69 87 ASP A O 1
ATOM 682 N N . ASN A 1 88 ? 12.821 11.010 -6.352 1.00 86.75 88 ASN A N 1
ATOM 683 C CA . ASN A 1 88 ? 13.995 11.800 -6.026 1.00 86.75 88 ASN A CA 1
ATOM 684 C C . ASN A 1 88 ? 15.162 10.826 -5.817 1.00 86.75 88 ASN A C 1
ATOM 686 O O . ASN A 1 88 ? 15.118 10.035 -4.879 1.00 86.75 88 ASN A O 1
ATOM 690 N N . PRO A 1 89 ? 16.264 10.936 -6.567 1.00 80.69 89 PRO A N 1
ATOM 691 C CA . PRO A 1 89 ? 17.340 9.961 -6.481 1.00 80.69 89 PRO A CA 1
ATOM 692 C C . PRO A 1 89 ? 18.084 9.954 -5.134 1.00 80.69 89 PRO A C 1
ATOM 694 O O . PRO A 1 89 ? 18.888 9.075 -4.845 1.00 80.69 89 PRO A O 1
ATOM 697 N N . ASN A 1 90 ? 17.835 10.950 -4.278 1.00 84.94 90 ASN A N 1
ATOM 698 C CA . ASN A 1 90 ? 18.331 10.974 -2.900 1.00 84.94 90 ASN A CA 1
ATOM 699 C C . ASN A 1 90 ? 17.350 10.347 -1.887 1.00 84.94 90 ASN A C 1
ATOM 701 O O . ASN A 1 90 ? 17.671 10.271 -0.701 1.00 84.94 90 ASN A O 1
ATOM 705 N N . SER A 1 91 ? 16.153 9.950 -2.325 1.00 89.94 91 SER A N 1
ATOM 706 C CA . SER A 1 91 ? 15.098 9.351 -1.502 1.00 89.94 91 SER A CA 1
ATOM 707 C C . SER A 1 91 ? 15.175 7.826 -1.491 1.00 89.94 91 SER A C 1
ATOM 709 O O . SER A 1 91 ? 15.025 7.229 -0.420 1.00 89.94 91 SER A O 1
ATOM 711 N N . THR A 1 92 ? 15.389 7.200 -2.651 1.00 93.25 92 THR A N 1
ATOM 712 C CA . THR A 1 92 ? 15.314 5.742 -2.847 1.00 93.25 92 THR A CA 1
ATOM 713 C C . THR A 1 92 ? 16.351 5.262 -3.869 1.00 93.25 92 THR A C 1
ATOM 715 O O . THR A 1 92 ? 16.799 6.048 -4.702 1.00 93.25 92 THR A O 1
ATOM 718 N N . PRO A 1 93 ? 16.800 3.996 -3.787 1.00 94.75 93 PRO A N 1
ATOM 719 C CA . PRO A 1 93 ? 17.538 3.359 -4.874 1.00 94.75 93 PRO A CA 1
ATOM 720 C C . PRO A 1 93 ? 16.604 2.998 -6.035 1.00 94.75 93 PRO A C 1
ATOM 722 O O . PRO A 1 93 ? 15.424 2.720 -5.805 1.00 94.75 93 PRO A O 1
ATOM 725 N N . ASP A 1 94 ? 17.145 2.932 -7.253 1.00 93.75 94 ASP A N 1
ATOM 726 C CA . ASP A 1 94 ? 16.373 2.659 -8.471 1.00 93.75 94 ASP A CA 1
ATOM 727 C C . ASP A 1 94 ? 15.583 1.355 -8.333 1.00 93.75 94 ASP A C 1
ATOM 729 O O . ASP A 1 94 ? 14.393 1.321 -8.626 1.00 93.75 94 ASP A O 1
ATOM 733 N N . SER A 1 95 ? 16.183 0.300 -7.771 1.00 96.75 95 SER A N 1
ATOM 734 C CA . SER A 1 95 ? 15.547 -1.009 -7.578 1.00 96.75 95 SER A CA 1
ATOM 735 C C . SER A 1 95 ? 14.234 -0.977 -6.795 1.00 96.75 95 SER A C 1
ATOM 737 O O . SER A 1 95 ? 13.495 -1.959 -6.838 1.00 96.75 95 SER A O 1
ATOM 739 N N . TRP A 1 96 ? 13.919 0.101 -6.071 1.00 98.00 96 TRP A N 1
ATOM 740 C CA . TRP A 1 96 ? 12.627 0.260 -5.401 1.00 98.00 96 TRP A CA 1
ATOM 741 C C . TRP A 1 96 ? 11.471 0.563 -6.351 1.00 98.00 96 TRP A C 1
ATOM 743 O O . TRP A 1 96 ? 10.338 0.347 -5.943 1.00 98.00 96 TRP A O 1
ATOM 753 N N . HIS A 1 97 ? 11.743 1.017 -7.570 1.00 97.12 97 HIS A N 1
ATOM 754 C CA . HIS A 1 97 ? 10.734 1.313 -8.591 1.00 97.12 97 HIS A CA 1
ATOM 755 C C . HIS A 1 97 ? 10.518 0.136 -9.550 1.00 97.12 97 HIS A C 1
ATOM 757 O O . HIS A 1 97 ? 9.457 -0.010 -10.143 1.00 97.12 97 HIS A O 1
ATOM 763 N N . TYR A 1 98 ? 11.490 -0.777 -9.641 1.00 97.00 98 TYR A N 1
ATOM 764 C CA . TYR A 1 98 ? 11.451 -1.876 -10.604 1.00 97.00 98 TYR A CA 1
ATOM 765 C C . TYR A 1 98 ? 11.114 -3.230 -9.976 1.00 97.00 98 TYR A C 1
ATOM 767 O O . TYR A 1 98 ? 11.473 -3.536 -8.830 1.00 97.00 98 TYR A O 1
ATOM 775 N N . TYR A 1 99 ? 10.488 -4.090 -10.781 1.00 97.62 99 TYR A N 1
ATOM 776 C CA . TYR A 1 99 ? 10.408 -5.528 -10.539 1.00 97.62 99 TYR A CA 1
ATOM 777 C C . TYR A 1 99 ? 10.247 -6.312 -11.835 1.00 97.62 99 TYR A C 1
ATOM 779 O O . TYR A 1 99 ? 9.228 -6.222 -12.511 1.00 97.62 99 TYR A O 1
ATOM 787 N N . ASN A 1 100 ? 11.234 -7.146 -12.152 1.00 95.62 100 ASN A N 1
ATOM 788 C CA . ASN A 1 100 ? 11.185 -8.038 -13.298 1.00 95.62 100 ASN A CA 1
ATOM 789 C C . ASN A 1 100 ? 10.588 -9.400 -12.883 1.00 95.62 100 ASN A C 1
ATOM 791 O O . ASN A 1 100 ? 11.285 -10.193 -12.234 1.00 95.62 100 ASN A O 1
ATOM 795 N N . PRO A 1 101 ? 9.342 -9.727 -13.285 1.00 95.31 101 PRO A N 1
ATOM 796 C CA . PRO A 1 101 ? 8.677 -10.970 -12.892 1.00 95.31 101 PRO A CA 1
ATOM 797 C C . PRO A 1 101 ? 9.285 -12.226 -13.538 1.00 95.31 101 PRO A C 1
ATOM 799 O O . PRO A 1 101 ? 9.021 -13.329 -13.072 1.00 95.31 101 PRO A O 1
ATOM 802 N N . ILE A 1 102 ? 10.107 -12.096 -14.590 1.00 92.75 102 ILE A N 1
ATOM 803 C CA . ILE A 1 102 ? 10.831 -13.239 -15.177 1.00 92.75 102 ILE A CA 1
ATOM 804 C C . ILE A 1 102 ? 11.988 -13.662 -14.267 1.00 92.75 102 ILE A C 1
ATOM 806 O O . ILE A 1 102 ? 12.272 -14.852 -14.135 1.00 92.75 102 ILE A O 1
ATOM 810 N N . LEU A 1 103 ? 12.654 -12.687 -13.643 1.00 92.19 103 LEU A N 1
ATOM 811 C CA . LEU A 1 103 ? 13.773 -12.931 -12.732 1.00 92.19 103 LEU A CA 1
ATOM 812 C C . LEU A 1 103 ? 13.323 -13.155 -11.285 1.00 92.19 103 LEU A C 1
ATOM 814 O O . LEU A 1 103 ? 14.107 -13.677 -10.495 1.00 92.19 103 LEU A O 1
ATOM 818 N N . ASP A 1 104 ? 12.108 -12.720 -10.937 1.00 95.25 104 ASP A N 1
ATOM 819 C CA . ASP A 1 104 ? 11.671 -12.526 -9.550 1.00 95.25 104 ASP A CA 1
ATOM 820 C C . ASP A 1 104 ? 12.686 -11.659 -8.773 1.00 95.25 104 ASP A C 1
ATOM 822 O O . ASP A 1 104 ? 13.215 -12.014 -7.713 1.00 95.25 104 ASP A O 1
ATOM 826 N N . ARG A 1 105 ? 13.050 -10.522 -9.385 1.00 95.56 105 ARG A N 1
ATOM 827 C CA . ARG A 1 105 ? 14.043 -9.562 -8.879 1.00 95.56 105 ARG A CA 1
ATOM 828 C C . ARG A 1 105 ? 13.526 -8.136 -8.987 1.00 95.56 105 ARG A C 1
ATOM 830 O O . ARG A 1 105 ? 12.730 -7.830 -9.866 1.00 95.56 105 ARG A O 1
ATOM 837 N N . GLY A 1 106 ? 14.063 -7.266 -8.136 1.00 96.19 106 GLY A N 1
ATOM 838 C CA . GLY A 1 106 ? 13.608 -5.887 -7.957 1.00 96.19 106 GLY A CA 1
ATOM 839 C C . GLY A 1 106 ? 12.801 -5.757 -6.670 1.00 96.19 106 GLY A C 1
ATOM 840 O O . GLY A 1 106 ? 12.249 -6.738 -6.173 1.00 96.19 106 GLY A O 1
ATOM 841 N N . ASN A 1 107 ? 12.802 -4.566 -6.083 1.00 98.06 107 ASN A N 1
ATOM 842 C CA . ASN A 1 107 ? 12.240 -4.326 -4.759 1.00 98.06 107 ASN A CA 1
ATOM 843 C C . ASN A 1 107 ? 10.876 -3.625 -4.801 1.00 98.06 107 ASN A C 1
ATOM 845 O O . ASN A 1 107 ? 10.284 -3.479 -3.735 1.00 98.06 107 ASN A O 1
ATOM 849 N N . GLY A 1 108 ? 10.341 -3.249 -5.971 1.00 98.25 108 GLY A N 1
ATOM 850 C CA . GLY A 1 108 ? 9.030 -2.587 -6.108 1.00 98.25 108 GLY A CA 1
ATOM 851 C C . GLY A 1 108 ? 7.912 -3.178 -5.237 1.00 98.25 108 GLY A C 1
ATOM 852 O O . GLY A 1 108 ? 7.350 -2.466 -4.393 1.00 98.25 108 GLY A O 1
ATOM 853 N N . PRO A 1 109 ? 7.632 -4.492 -5.326 1.00 98.75 109 PRO A N 1
ATOM 854 C CA . PRO A 1 109 ? 6.618 -5.139 -4.502 1.00 98.75 109 PRO A CA 1
ATOM 855 C C . PRO A 1 109 ? 6.895 -5.065 -2.998 1.00 98.75 109 PRO A C 1
ATOM 857 O O . PRO A 1 109 ? 6.008 -4.715 -2.216 1.00 98.75 109 PRO A O 1
ATOM 860 N N . ALA A 1 110 ? 8.131 -5.344 -2.579 1.00 98.69 110 ALA A N 1
ATOM 861 C CA . ALA A 1 110 ? 8.517 -5.307 -1.170 1.00 98.69 110 ALA A CA 1
ATOM 862 C C . ALA A 1 110 ? 8.450 -3.877 -0.601 1.00 98.69 110 ALA A C 1
ATOM 864 O O . ALA A 1 110 ? 8.042 -3.669 0.546 1.00 98.69 110 ALA A O 1
ATOM 865 N N . THR A 1 111 ? 8.803 -2.876 -1.408 1.00 98.56 111 THR A N 1
ATOM 866 C CA . THR A 1 111 ? 8.728 -1.459 -1.047 1.00 98.56 111 THR A CA 1
ATOM 867 C C . THR A 1 111 ? 7.276 -0.989 -0.943 1.00 98.56 111 THR A C 1
ATOM 869 O O . THR A 1 111 ? 6.915 -0.354 0.053 1.00 98.56 111 THR A O 1
ATOM 872 N N . THR A 1 112 ? 6.415 -1.377 -1.889 1.00 98.75 112 THR A N 1
ATOM 873 C CA . THR A 1 112 ? 4.959 -1.164 -1.820 1.00 98.75 112 THR A CA 1
ATOM 874 C C . THR A 1 112 ? 4.398 -1.703 -0.506 1.00 98.75 112 THR A C 1
ATOM 876 O O . THR A 1 112 ? 3.762 -0.976 0.264 1.00 98.75 112 THR A O 1
ATOM 879 N N . ALA A 1 113 ? 4.716 -2.960 -0.193 1.00 98.50 113 ALA A N 1
ATOM 880 C CA . ALA A 1 113 ? 4.288 -3.637 1.022 1.00 98.50 113 ALA A CA 1
ATOM 881 C C . ALA A 1 113 ? 4.790 -2.945 2.298 1.00 98.50 113 ALA A C 1
ATOM 883 O O . ALA A 1 113 ? 4.035 -2.766 3.260 1.00 98.50 113 ALA A O 1
ATOM 884 N N . ARG A 1 114 ? 6.055 -2.508 2.309 1.00 97.62 114 ARG A N 1
ATOM 885 C CA . ARG A 1 114 ? 6.662 -1.777 3.428 1.00 97.62 114 ARG A CA 1
ATOM 886 C C . ARG A 1 114 ? 5.881 -0.504 3.756 1.00 97.62 114 ARG A C 1
ATOM 888 O O . ARG A 1 114 ? 5.507 -0.305 4.914 1.00 97.62 114 ARG A O 1
ATOM 895 N N . PHE A 1 115 ? 5.623 0.350 2.765 1.00 98.19 115 PHE A N 1
ATOM 896 C CA . PHE A 1 115 ? 4.889 1.596 2.999 1.00 98.19 115 PHE A CA 1
ATOM 897 C C . PHE A 1 115 ? 3.404 1.351 3.267 1.00 98.19 115 PHE A C 1
ATOM 899 O O . PHE A 1 115 ? 2.836 2.025 4.124 1.00 98.19 115 PHE A O 1
ATOM 906 N N . PHE A 1 116 ? 2.792 0.334 2.656 1.00 97.88 116 PHE A N 1
ATOM 907 C CA . PHE A 1 116 ? 1.434 -0.080 3.007 1.00 97.88 116 PHE A CA 1
ATOM 908 C C . PHE A 1 116 ? 1.332 -0.465 4.493 1.00 97.88 116 PHE A C 1
ATOM 910 O O . PHE A 1 116 ? 0.424 -0.017 5.193 1.00 97.88 116 PHE A O 1
ATOM 917 N N . LYS A 1 117 ? 2.295 -1.226 5.026 1.00 96.12 117 LYS A N 1
ATOM 918 C CA . LYS A 1 117 ? 2.327 -1.573 6.454 1.00 96.12 117 LYS A CA 1
ATOM 919 C C . LYS A 1 117 ? 2.425 -0.340 7.345 1.00 96.12 117 LYS A C 1
ATOM 921 O O . LYS A 1 117 ? 1.728 -0.269 8.357 1.00 96.12 117 LYS A O 1
ATOM 926 N N . TYR A 1 118 ? 3.268 0.632 6.994 1.00 95.69 118 TYR A N 1
ATOM 927 C CA . TYR A 1 118 ? 3.357 1.886 7.748 1.00 95.69 118 TYR A CA 1
ATOM 928 C C . TYR A 1 118 ? 2.063 2.694 7.684 1.00 95.69 118 TYR A C 1
ATOM 930 O O . TYR A 1 118 ? 1.680 3.275 8.696 1.00 95.69 118 TYR A O 1
ATOM 938 N N . LEU A 1 119 ? 1.355 2.670 6.554 1.00 95.88 119 LEU A N 1
ATOM 939 C CA . LEU A 1 119 ? 0.037 3.276 6.420 1.00 95.88 119 LEU A CA 1
ATOM 940 C C . LEU A 1 119 ? -0.977 2.580 7.340 1.00 95.88 119 LEU A C 1
ATOM 942 O O . LEU A 1 119 ? -1.538 3.221 8.225 1.00 95.88 119 LEU A O 1
ATOM 946 N N . ALA A 1 120 ? -1.150 1.263 7.203 1.00 93.75 120 ALA A N 1
ATOM 947 C CA . ALA A 1 120 ? -2.120 0.484 7.973 1.00 93.75 120 ALA A CA 1
ATOM 948 C C . ALA A 1 120 ? -1.871 0.557 9.492 1.00 93.75 120 ALA A C 1
ATOM 950 O O . ALA A 1 120 ? -2.812 0.705 10.275 1.00 93.75 120 ALA A O 1
ATOM 951 N N . ARG A 1 121 ? -0.600 0.500 9.916 1.00 92.12 121 ARG A N 1
ATOM 952 C CA . ARG A 1 121 ? -0.192 0.603 11.326 1.00 92.12 121 ARG A CA 1
ATOM 953 C C . ARG A 1 121 ? -0.229 2.039 11.854 1.00 92.12 121 ARG A C 1
ATOM 955 O O . ARG A 1 121 ? -0.605 2.252 13.007 1.00 92.12 121 ARG A O 1
ATOM 962 N N . GLY A 1 122 ? 0.189 3.020 11.058 1.00 88.44 122 GLY A N 1
ATOM 963 C CA . GLY A 1 122 ? 0.274 4.427 11.464 1.00 88.44 122 GLY A CA 1
ATOM 964 C C . GLY A 1 122 ? -1.095 5.076 11.684 1.00 88.44 122 GLY A C 1
ATOM 965 O O . GLY A 1 122 ? -1.220 6.004 12.474 1.00 88.44 122 GLY A O 1
ATOM 966 N N . GLN A 1 123 ? -2.145 4.531 11.062 1.00 83.94 123 GLN A N 1
ATOM 967 C CA . GLN A 1 123 ? -3.544 4.890 11.335 1.00 83.94 123 GLN A CA 1
ATOM 968 C C . GLN A 1 123 ? -4.015 4.521 12.749 1.00 83.94 123 GLN A C 1
ATOM 970 O O . GLN A 1 123 ? -5.059 4.975 13.207 1.00 83.94 123 GLN A O 1
ATOM 975 N N . VAL A 1 124 ? -3.274 3.645 13.422 1.00 83.69 124 VAL A N 1
ATOM 976 C CA . VAL A 1 124 ? -3.673 3.024 14.685 1.00 83.69 124 VAL A CA 1
ATOM 977 C C . VAL A 1 124 ? -2.700 3.349 15.812 1.00 83.69 124 VAL A C 1
ATOM 979 O O . VAL A 1 124 ? -3.088 3.503 16.968 1.00 83.69 124 VAL A O 1
ATOM 982 N N . THR A 1 125 ? -1.418 3.450 15.479 1.00 77.75 125 THR A N 1
ATOM 983 C CA . THR A 1 125 ? -0.339 3.693 16.432 1.00 77.75 125 THR A CA 1
ATOM 984 C C . THR A 1 125 ? 0.410 4.956 16.036 1.00 77.75 125 THR A C 1
ATOM 986 O O . THR A 1 125 ? 0.625 5.210 14.856 1.00 77.75 125 THR A O 1
ATOM 989 N N . SER A 1 126 ? 0.911 5.712 17.011 1.00 67.88 126 SER A N 1
ATOM 990 C CA . SER A 1 126 ? 1.803 6.856 16.764 1.00 67.88 126 SER A CA 1
ATOM 991 C C . SER A 1 126 ? 3.241 6.447 16.403 1.00 67.88 126 SER A C 1
ATOM 993 O O . SER A 1 126 ? 4.149 7.275 16.430 1.00 67.88 126 SER A O 1
ATOM 995 N N . THR A 1 127 ? 3.474 5.163 16.107 1.00 63.25 127 THR A N 1
ATOM 996 C CA . THR A 1 127 ? 4.806 4.574 15.940 1.00 63.25 127 THR A CA 1
ATOM 997 C C . THR A 1 127 ? 4.964 3.997 14.536 1.00 63.25 127 THR A C 1
ATOM 999 O O . THR A 1 127 ? 4.556 2.864 14.274 1.00 63.25 127 THR A O 1
ATOM 1002 N N . SER A 1 128 ? 5.588 4.751 13.638 1.00 69.44 128 SER A N 1
ATOM 1003 C CA . SER A 1 128 ? 5.974 4.282 12.304 1.00 69.44 128 SER A CA 1
ATOM 1004 C C . SER A 1 128 ? 7.269 4.958 11.854 1.00 69.44 128 SER A C 1
ATOM 1006 O O . SER A 1 128 ? 7.573 6.076 12.262 1.00 69.44 128 SER A O 1
ATOM 1008 N N . GLU A 1 129 ? 8.056 4.262 11.027 1.00 80.31 129 GLU A N 1
ATOM 1009 C CA . GLU A 1 129 ? 9.286 4.815 10.428 1.00 80.31 129 GLU A CA 1
ATOM 1010 C C . GLU A 1 129 ? 8.989 5.935 9.418 1.00 80.31 129 GLU A C 1
ATOM 1012 O O . GLU A 1 129 ? 9.856 6.751 9.116 1.00 80.31 129 GLU A O 1
ATOM 1017 N N . ALA A 1 130 ? 7.757 5.982 8.907 1.00 85.88 130 ALA A N 1
ATOM 1018 C CA . ALA A 1 130 ? 7.263 7.001 7.997 1.00 85.88 130 ALA A CA 1
ATOM 1019 C C . ALA A 1 130 ? 5.916 7.540 8.483 1.00 85.88 130 ALA A C 1
ATOM 1021 O O . ALA A 1 130 ? 5.122 6.810 9.079 1.00 85.88 130 ALA A O 1
ATOM 1022 N N . THR A 1 131 ? 5.639 8.813 8.205 1.00 93.44 131 THR A N 1
ATOM 1023 C CA . THR A 1 131 ? 4.321 9.398 8.472 1.00 93.44 131 THR A CA 1
ATOM 1024 C C . THR A 1 131 ? 3.250 8.680 7.658 1.00 93.44 131 THR A C 1
ATOM 1026 O O . THR A 1 131 ? 3.528 8.062 6.626 1.00 93.44 131 THR A O 1
ATOM 1029 N N . VAL A 1 132 ? 2.009 8.764 8.118 1.00 94.44 132 VAL A N 1
ATOM 1030 C CA . VAL A 1 132 ? 0.861 8.174 7.428 1.00 94.44 132 VAL A CA 1
ATOM 1031 C C . VAL A 1 132 ? 0.696 8.798 6.039 1.00 94.44 132 VAL A C 1
ATOM 1033 O O . VAL A 1 132 ? 0.461 8.087 5.069 1.00 94.44 132 VAL A O 1
ATOM 1036 N N . GLU A 1 133 ? 0.897 10.113 5.931 1.00 95.69 133 GLU A N 1
ATOM 1037 C CA . GLU A 1 133 ? 0.869 10.870 4.679 1.00 95.69 133 GLU A CA 1
ATOM 1038 C C . GLU A 1 133 ? 1.890 10.341 3.661 1.00 95.69 133 GLU A C 1
ATOM 1040 O O . GLU A 1 133 ? 1.531 10.018 2.529 1.00 95.69 133 GLU A O 1
ATOM 1045 N N . LYS A 1 134 ? 3.151 10.187 4.088 1.00 95.81 134 LYS A N 1
ATOM 1046 C CA . LYS A 1 134 ? 4.223 9.632 3.255 1.00 95.81 134 LYS A CA 1
ATOM 1047 C C . LYS A 1 134 ? 3.933 8.190 2.862 1.00 95.81 134 LYS A C 1
ATOM 1049 O O . LYS A 1 134 ? 4.163 7.801 1.728 1.00 95.81 134 LYS A O 1
ATOM 1054 N N . SER A 1 135 ? 3.411 7.405 3.797 1.00 97.38 135 SER A N 1
ATOM 1055 C CA . SER A 1 135 ? 3.097 5.996 3.570 1.00 97.38 135 SER A CA 1
ATOM 1056 C C . SER A 1 135 ? 1.973 5.815 2.549 1.00 97.38 135 SER A C 1
ATOM 1058 O O . SER A 1 135 ? 2.065 4.925 1.708 1.00 97.38 135 SER A O 1
ATOM 1060 N N . ALA A 1 136 ? 0.952 6.679 2.569 1.00 97.94 136 ALA A N 1
ATOM 1061 C CA . ALA A 1 136 ? -0.106 6.699 1.560 1.00 97.94 136 ALA A CA 1
ATOM 1062 C C . ALA A 1 136 ? 0.430 7.057 0.168 1.00 97.94 136 ALA A C 1
ATOM 1064 O O . ALA A 1 136 ? 0.115 6.345 -0.782 1.00 97.94 136 ALA A O 1
ATOM 1065 N N . ALA A 1 137 ? 1.262 8.100 0.067 1.00 97.38 137 ALA A N 1
ATOM 1066 C CA . ALA A 1 137 ? 1.882 8.517 -1.192 1.00 97.38 137 ALA A CA 1
ATOM 1067 C C . ALA A 1 137 ? 2.799 7.425 -1.758 1.00 97.38 137 ALA A C 1
ATOM 1069 O O . ALA A 1 137 ? 2.575 6.919 -2.851 1.00 97.38 137 ALA A O 1
ATOM 1070 N N . TRP A 1 138 ? 3.775 6.981 -0.967 1.00 97.94 138 TRP A N 1
ATOM 1071 C CA . TRP A 1 138 ? 4.836 6.105 -1.453 1.00 97.94 138 TRP A CA 1
ATOM 1072 C C . TRP A 1 138 ? 4.338 4.682 -1.731 1.00 97.94 138 TRP A C 1
ATOM 1074 O O . TRP A 1 138 ? 4.757 4.085 -2.714 1.00 97.94 138 TRP A O 1
ATOM 1084 N N . SER A 1 139 ? 3.414 4.131 -0.930 1.00 98.50 139 SER A N 1
ATOM 1085 C CA . SER A 1 139 ? 2.823 2.820 -1.262 1.00 98.50 139 SER A CA 1
ATOM 1086 C C . SER A 1 139 ? 2.017 2.855 -2.559 1.00 98.50 139 SER A C 1
ATOM 1088 O O . SER A 1 139 ? 2.060 1.892 -3.317 1.00 98.50 139 SER A O 1
ATOM 1090 N N . ALA A 1 140 ? 1.318 3.960 -2.833 1.00 98.56 140 ALA A N 1
ATOM 1091 C CA . ALA A 1 140 ? 0.593 4.132 -4.083 1.00 98.56 140 ALA A CA 1
ATOM 1092 C C . ALA A 1 140 ? 1.537 4.335 -5.271 1.00 98.56 140 ALA A C 1
ATOM 1094 O O . ALA A 1 140 ? 1.300 3.757 -6.324 1.00 98.56 140 ALA A O 1
ATOM 1095 N N . HIS A 1 141 ? 2.617 5.096 -5.088 1.00 97.88 141 HIS A N 1
ATOM 1096 C CA . HIS A 1 141 ? 3.625 5.314 -6.117 1.00 97.88 141 HIS A CA 1
ATOM 1097 C C . HIS A 1 141 ? 4.259 4.001 -6.586 1.00 97.88 141 HIS A C 1
ATOM 1099 O O . HIS A 1 141 ? 4.147 3.658 -7.756 1.00 97.88 141 HIS A O 1
ATOM 1105 N N . PHE A 1 142 ? 4.840 3.221 -5.668 1.00 98.44 142 PHE A N 1
ATOM 1106 C CA . PHE A 1 142 ? 5.492 1.962 -6.042 1.00 98.44 142 PHE A CA 1
ATOM 1107 C C . PHE A 1 142 ? 4.502 0.918 -6.565 1.00 98.44 142 PHE A C 1
ATOM 1109 O O . PHE A 1 142 ? 4.864 0.094 -7.399 1.00 98.44 142 PHE A O 1
ATOM 1116 N N . MET A 1 143 ? 3.243 0.950 -6.109 1.00 98.56 143 MET A N 1
ATOM 1117 C CA . MET A 1 143 ? 2.193 0.126 -6.709 1.00 98.56 143 MET A CA 1
ATOM 1118 C C . MET A 1 143 ? 1.908 0.560 -8.152 1.00 98.56 143 MET A C 1
ATOM 1120 O O . MET A 1 143 ? 1.716 -0.290 -9.020 1.00 98.56 143 MET A O 1
ATOM 1124 N N . ALA A 1 144 ? 1.893 1.869 -8.418 1.00 96.94 144 ALA A N 1
ATOM 1125 C CA . ALA A 1 144 ? 1.665 2.401 -9.752 1.00 96.94 144 ALA A CA 1
ATOM 1126 C C . ALA A 1 144 ? 2.771 1.997 -10.729 1.00 96.94 144 ALA A C 1
ATOM 1128 O O . ALA A 1 144 ? 2.446 1.587 -11.845 1.00 96.94 144 ALA A O 1
ATOM 1129 N N . ASP A 1 145 ? 4.032 2.015 -10.286 1.00 97.06 145 ASP A N 1
ATOM 1130 C CA . ASP A 1 145 ? 5.179 1.561 -11.079 1.00 97.06 145 ASP A CA 1
ATOM 1131 C C . ASP A 1 145 ? 4.979 0.129 -11.585 1.00 97.06 145 ASP A C 1
ATOM 1133 O O . ASP A 1 145 ? 5.266 -0.180 -12.737 1.00 97.06 145 ASP A O 1
ATOM 1137 N N . MET A 1 146 ? 4.371 -0.759 -10.790 1.00 97.75 146 MET A N 1
ATOM 1138 C CA . MET A 1 146 ? 4.115 -2.141 -11.219 1.00 97.75 146 MET A CA 1
ATOM 1139 C C . MET A 1 146 ? 3.140 -2.247 -12.399 1.00 97.75 146 MET A C 1
ATOM 1141 O O . MET A 1 146 ? 3.074 -3.297 -13.033 1.00 97.75 146 MET A O 1
ATOM 1145 N N . SER A 1 147 ? 2.402 -1.184 -12.724 1.00 95.06 147 SER A N 1
ATOM 1146 C CA . SER A 1 147 ? 1.531 -1.087 -13.904 1.00 95.06 147 SER A CA 1
ATOM 1147 C C . SER A 1 147 ? 2.199 -0.425 -15.119 1.00 95.06 147 SER A C 1
ATOM 1149 O O . SER A 1 147 ? 1.576 -0.309 -16.176 1.00 95.06 147 SER A O 1
ATOM 1151 N N . VAL A 1 148 ? 3.459 0.001 -15.006 1.00 92.25 148 VAL A N 1
ATOM 1152 C CA . VAL A 1 148 ? 4.208 0.664 -16.080 1.00 92.25 148 VAL A CA 1
ATOM 1153 C C . VAL A 1 148 ? 5.084 -0.354 -16.819 1.00 92.25 148 VAL A C 1
ATOM 1155 O O . VAL A 1 148 ? 5.939 -0.992 -16.203 1.00 92.25 148 VAL A O 1
ATOM 1158 N N . PRO A 1 149 ? 4.941 -0.495 -18.153 1.00 90.75 149 PRO A N 1
ATOM 1159 C CA . PRO A 1 149 ? 5.763 -1.383 -18.979 1.00 90.75 149 PRO A CA 1
ATOM 1160 C C . PRO A 1 149 ? 7.272 -1.323 -18.710 1.00 90.75 149 PRO A C 1
ATOM 1162 O O . PRO A 1 149 ? 7.933 -2.354 -18.693 1.00 90.75 149 PRO A O 1
ATOM 1165 N N . TYR A 1 150 ? 7.815 -0.129 -18.476 1.00 89.56 150 TYR A N 1
ATOM 1166 C CA . TYR A 1 150 ? 9.249 0.085 -18.275 1.00 89.56 150 TYR A CA 1
ATOM 1167 C C . TYR A 1 150 ? 9.746 -0.291 -16.872 1.00 89.56 150 TYR A C 1
ATOM 1169 O O . TYR A 1 150 ? 10.909 -0.649 -16.713 1.00 89.56 150 TYR A O 1
ATOM 1177 N N . HIS A 1 151 ? 8.872 -0.310 -15.865 1.00 94.38 151 HIS A N 1
ATOM 1178 C CA . HIS A 1 151 ? 9.228 -0.688 -14.492 1.00 94.38 151 HIS A CA 1
ATOM 1179 C C . HIS A 1 151 ? 9.214 -2.208 -14.263 1.00 94.38 151 HIS A C 1
ATOM 1181 O O . HIS A 1 151 ? 9.667 -2.699 -13.228 1.00 94.38 151 HIS A O 1
ATOM 1187 N N . VAL A 1 152 ? 8.752 -2.987 -15.251 1.00 93.75 152 VAL A N 1
ATOM 1188 C CA . VAL A 1 152 ? 8.679 -4.459 -15.178 1.00 93.75 152 VAL A CA 1
ATOM 1189 C C . VAL A 1 152 ? 9.720 -5.183 -16.036 1.00 93.75 152 VAL A C 1
ATOM 1191 O O . VAL A 1 152 ? 9.580 -6.368 -16.365 1.00 93.75 152 VAL A O 1
ATOM 1194 N N . VAL A 1 153 ? 10.773 -4.460 -16.421 1.00 90.31 153 VAL A N 1
ATOM 1195 C CA . VAL A 1 153 ? 11.908 -4.960 -17.207 1.00 90.31 153 VAL A CA 1
ATOM 1196 C C . VAL A 1 153 ? 13.238 -4.620 -16.527 1.00 90.31 153 VAL A C 1
ATOM 1198 O O . VAL A 1 153 ? 13.277 -4.014 -15.457 1.00 90.31 153 VAL A O 1
ATOM 1201 N N . GLY A 1 154 ? 14.347 -5.018 -17.152 1.00 90.31 154 GLY A N 1
ATOM 1202 C CA . GLY A 1 154 ? 15.688 -4.702 -16.665 1.00 90.31 154 GLY A CA 1
ATOM 1203 C C . GLY A 1 154 ? 16.242 -5.747 -15.701 1.00 90.31 154 GLY A C 1
ATOM 1204 O O . GLY A 1 154 ? 15.719 -6.863 -15.605 1.00 90.31 154 GLY A O 1
ATOM 1205 N N . MET A 1 155 ? 17.340 -5.406 -15.026 1.00 93.25 155 MET A N 1
ATOM 1206 C CA . MET A 1 155 ? 18.034 -6.320 -14.114 1.00 93.25 155 MET A CA 1
ATOM 1207 C C . MET A 1 155 ? 18.846 -5.594 -13.029 1.00 93.25 155 MET A C 1
ATOM 1209 O O . MET A 1 155 ? 19.257 -4.450 -13.229 1.00 93.25 155 MET A O 1
ATOM 1213 N N . PRO A 1 156 ? 19.158 -6.260 -11.901 1.00 95.00 156 PRO A N 1
ATOM 1214 C CA . PRO A 1 156 ? 20.073 -5.727 -10.894 1.00 95.00 156 PRO A CA 1
ATOM 1215 C C . PRO A 1 156 ? 21.473 -5.422 -11.447 1.00 95.00 156 PRO A C 1
ATOM 1217 O O . PRO A 1 156 ? 21.986 -6.132 -12.314 1.00 95.00 156 PRO A O 1
ATOM 1220 N N . LEU A 1 157 ? 22.165 -4.447 -10.848 1.00 94.31 157 LEU A N 1
ATOM 1221 C CA . LEU A 1 157 ? 23.542 -4.073 -11.205 1.00 94.31 157 LEU A CA 1
ATOM 1222 C C . LEU A 1 157 ? 24.529 -5.257 -11.177 1.00 94.31 157 LEU A C 1
ATOM 1224 O O . LEU A 1 157 ? 25.485 -5.285 -11.949 1.00 94.31 157 LEU A O 1
ATOM 1228 N N . ALA A 1 158 ? 24.334 -6.228 -10.282 1.00 93.75 158 ALA A N 1
ATOM 1229 C CA . ALA A 1 158 ? 25.193 -7.413 -10.200 1.00 93.75 158 ALA A CA 1
ATOM 1230 C C . ALA A 1 158 ? 25.071 -8.312 -11.445 1.00 93.75 158 ALA A C 1
ATOM 1232 O O . ALA A 1 158 ? 26.085 -8.778 -11.973 1.00 93.75 158 ALA A O 1
ATOM 1233 N N . ASP A 1 159 ? 23.849 -8.495 -11.937 1.00 92.94 159 ASP A N 1
ATOM 1234 C CA . ASP A 1 159 ? 23.563 -9.300 -13.125 1.00 92.94 159 ASP A CA 1
ATOM 1235 C C . ASP A 1 159 ? 24.036 -8.548 -14.374 1.00 92.94 159 ASP A C 1
ATOM 1237 O O . ASP A 1 159 ? 24.770 -9.105 -15.190 1.00 92.94 159 ASP A O 1
ATOM 1241 N N . PHE A 1 160 ? 23.775 -7.236 -14.434 1.00 93.44 160 PHE A N 1
ATOM 1242 C CA . PHE A 1 160 ? 24.306 -6.355 -15.476 1.00 93.44 160 PHE A CA 1
ATOM 1243 C C . PHE A 1 160 ? 25.830 -6.467 -15.595 1.00 93.44 160 PHE A C 1
ATOM 1245 O O . PHE A 1 160 ? 26.354 -6.656 -16.689 1.00 93.44 160 PHE A O 1
ATOM 1252 N N . LYS A 1 161 ? 26.563 -6.394 -14.476 1.00 93.81 161 LYS A N 1
ATOM 1253 C CA . LYS A 1 161 ? 28.031 -6.510 -14.481 1.00 93.81 161 LYS A CA 1
ATOM 1254 C C . LYS A 1 161 ? 28.502 -7.859 -15.020 1.00 93.81 161 LYS A C 1
ATOM 1256 O O . LYS A 1 161 ? 29.557 -7.915 -15.640 1.00 93.81 161 LYS A O 1
ATOM 1261 N N . THR A 1 162 ? 27.733 -8.920 -14.788 1.00 92.75 162 THR A N 1
ATOM 1262 C CA . THR A 1 162 ? 28.042 -10.268 -15.280 1.00 92.75 162 THR A CA 1
ATOM 1263 C C . THR A 1 162 ? 27.818 -10.383 -16.789 1.00 92.75 162 THR A C 1
ATOM 1265 O O . THR A 1 162 ? 28.592 -11.054 -17.467 1.00 92.75 162 THR A O 1
ATOM 1268 N N . GLU A 1 163 ? 26.785 -9.725 -17.322 1.00 91.50 163 GLU A N 1
ATOM 1269 C CA . GLU A 1 163 ? 26.417 -9.806 -18.742 1.00 91.50 163 GLU A CA 1
ATOM 1270 C C . GLU A 1 163 ? 27.102 -8.749 -19.630 1.00 91.50 163 GLU A C 1
ATOM 1272 O O . GLU A 1 163 ? 27.258 -8.976 -20.829 1.00 91.50 163 GLU A O 1
ATOM 1277 N N . ALA A 1 164 ? 27.518 -7.606 -19.075 1.00 92.69 164 ALA A N 1
ATOM 1278 C CA . ALA A 1 164 ? 28.007 -6.460 -19.848 1.00 92.69 164 ALA A CA 1
ATOM 1279 C C . ALA A 1 164 ? 29.505 -6.165 -19.693 1.00 92.69 164 ALA A C 1
ATOM 1281 O O . ALA A 1 164 ? 30.032 -5.385 -20.490 1.00 92.69 164 ALA A O 1
ATOM 1282 N N . LEU A 1 165 ? 30.198 -6.751 -18.705 1.00 94.56 165 LEU A N 1
ATOM 1283 C CA . LEU A 1 165 ? 31.612 -6.466 -18.432 1.00 94.56 165 LEU A CA 1
ATOM 1284 C C . LEU A 1 165 ? 32.511 -7.704 -18.582 1.00 94.56 165 LEU A C 1
ATOM 1286 O O . LEU A 1 165 ? 32.106 -8.833 -18.317 1.00 94.56 165 LEU A O 1
ATOM 1290 N N . ASP A 1 166 ? 33.765 -7.483 -18.976 1.00 93.69 166 ASP A N 1
ATOM 1291 C CA . ASP A 1 166 ? 34.825 -8.489 -18.937 1.00 93.69 166 ASP A CA 1
ATOM 1292 C C . ASP A 1 166 ? 35.367 -8.708 -17.506 1.00 93.69 166 ASP A C 1
ATOM 1294 O O . ASP A 1 166 ? 35.031 -7.997 -16.555 1.00 93.69 166 ASP A O 1
ATOM 1298 N N . SER A 1 167 ? 36.269 -9.682 -17.335 1.00 92.50 167 SER A N 1
ATOM 1299 C CA . SER A 1 167 ? 36.896 -9.980 -16.035 1.00 92.50 167 SER A CA 1
ATOM 1300 C C . SER A 1 167 ? 37.740 -8.835 -15.456 1.00 92.50 167 SER A C 1
ATOM 1302 O O . SER A 1 167 ? 38.150 -8.897 -14.298 1.00 92.50 167 SER A O 1
ATOM 1304 N N . SER A 1 168 ? 38.056 -7.824 -16.263 1.00 93.31 168 SER A N 1
ATOM 1305 C CA . SER A 1 168 ? 38.790 -6.623 -15.869 1.00 93.31 168 SER A CA 1
ATOM 1306 C C . SER A 1 168 ? 37.864 -5.437 -15.578 1.00 93.31 168 SER A C 1
ATOM 1308 O O . SER A 1 168 ? 38.355 -4.382 -15.181 1.00 93.31 168 SER A O 1
ATOM 1310 N N . GLY A 1 169 ? 36.545 -5.610 -15.713 1.00 91.12 169 GLY A N 1
ATOM 1311 C CA . GLY A 1 169 ? 35.543 -4.575 -15.479 1.00 91.12 169 GLY A CA 1
ATOM 1312 C C . GLY A 1 169 ? 35.338 -3.619 -16.655 1.00 91.12 169 GLY A C 1
ATOM 1313 O O . GLY A 1 169 ? 34.737 -2.566 -16.461 1.00 91.12 169 GLY A O 1
ATOM 1314 N N . ASN A 1 170 ? 35.822 -3.947 -17.857 1.00 93.06 170 ASN A N 1
ATOM 1315 C CA . ASN A 1 170 ? 35.565 -3.147 -19.058 1.00 93.06 170 ASN A CA 1
ATOM 1316 C C . ASN A 1 170 ? 34.292 -3.620 -19.759 1.00 93.06 170 ASN A C 1
ATOM 1318 O O . ASN A 1 170 ? 34.007 -4.814 -19.762 1.00 93.06 170 ASN A O 1
ATOM 1322 N N . LEU A 1 171 ? 33.567 -2.708 -20.414 1.00 92.56 171 LEU A N 1
ATOM 1323 C CA . LEU A 1 171 ? 32.421 -3.073 -21.252 1.00 92.56 171 LEU A CA 1
ATOM 1324 C C . LEU A 1 171 ? 32.833 -4.049 -22.354 1.00 92.56 171 LEU A C 1
ATOM 1326 O O . LEU A 1 171 ? 33.853 -3.861 -23.024 1.00 92.56 171 LEU A O 1
ATOM 1330 N N . LEU A 1 172 ? 32.007 -5.070 -22.564 1.00 91.19 172 LEU A N 1
ATOM 1331 C CA . LEU A 1 172 ? 32.192 -6.007 -23.660 1.00 91.19 172 LEU A CA 1
ATOM 1332 C C . LEU A 1 172 ? 32.043 -5.284 -25.013 1.00 91.19 172 LEU A C 1
ATOM 1334 O O . LEU A 1 172 ? 31.164 -4.434 -25.162 1.00 91.19 172 LEU A O 1
ATOM 1338 N N . PRO A 1 173 ? 32.835 -5.655 -26.042 1.00 86.69 173 PRO A N 1
ATOM 1339 C CA . PRO A 1 173 ? 32.709 -5.090 -27.392 1.00 86.69 173 PRO A CA 1
ATOM 1340 C C . PRO A 1 173 ? 31.337 -5.326 -28.036 1.00 86.69 173 PRO A C 1
ATOM 1342 O O . PRO A 1 173 ? 30.964 -4.642 -28.985 1.00 86.69 173 PRO A O 1
ATOM 1345 N N . GLN A 1 174 ? 30.612 -6.326 -27.536 1.00 85.31 174 GLN A N 1
ATOM 1346 C CA . GLN A 1 174 ? 29.231 -6.610 -27.867 1.00 85.31 174 GLN A CA 1
ATOM 1347 C C . GLN A 1 174 ? 28.517 -6.994 -26.573 1.00 85.31 174 GLN A C 1
ATOM 1349 O O . GLN A 1 174 ? 28.912 -7.954 -25.913 1.00 85.31 174 GLN A O 1
ATOM 1354 N N . VAL A 1 175 ? 27.465 -6.257 -26.231 1.00 80.19 175 VAL A N 1
ATOM 1355 C CA . VAL A 1 175 ? 26.606 -6.573 -25.090 1.00 80.19 175 VAL A CA 1
ATOM 1356 C C . VAL A 1 175 ? 25.391 -7.329 -25.615 1.00 80.19 175 VAL A C 1
ATOM 1358 O O . VAL A 1 175 ? 24.635 -6.825 -26.448 1.00 80.19 175 VAL A O 1
ATOM 1361 N N . ILE A 1 176 ? 25.238 -8.574 -25.167 1.00 77.75 176 ILE A N 1
ATOM 1362 C CA . ILE A 1 176 ? 24.083 -9.417 -25.476 1.00 77.75 176 ILE A CA 1
ATOM 1363 C C . ILE A 1 176 ? 23.430 -9.751 -24.149 1.00 77.75 176 ILE A C 1
ATOM 1365 O O . ILE A 1 176 ? 23.866 -10.669 -23.459 1.00 77.75 176 ILE A O 1
ATOM 1369 N N . PHE A 1 177 ? 22.390 -9.001 -23.806 1.00 79.81 177 PHE A N 1
ATOM 1370 C CA . PHE A 1 177 ? 21.594 -9.337 -22.639 1.00 79.81 177 PHE A CA 1
ATOM 1371 C C . PHE A 1 177 ? 20.799 -10.616 -22.879 1.00 79.81 177 PHE A C 1
ATOM 1373 O O . PHE A 1 177 ? 20.384 -10.906 -24.011 1.00 79.81 177 PHE A O 1
ATOM 1380 N N . SER A 1 178 ? 20.565 -11.364 -21.806 1.00 74.44 178 SER A N 1
ATOM 1381 C CA . SER A 1 178 ? 19.683 -12.529 -21.811 1.00 74.44 178 SER A CA 1
ATOM 1382 C C . SER A 1 178 ? 18.300 -12.208 -22.416 1.00 74.44 178 SER A C 1
ATOM 1384 O O . SER A 1 178 ? 17.891 -11.050 -22.573 1.00 74.44 178 SER A O 1
ATOM 1386 N N . ASN A 1 179 ? 17.549 -13.245 -22.803 1.00 65.12 179 ASN A N 1
ATOM 1387 C CA . ASN A 1 179 ? 16.181 -13.123 -23.343 1.00 65.12 179 ASN A CA 1
ATOM 1388 C C . ASN A 1 179 ? 15.225 -12.345 -22.418 1.00 65.12 179 ASN A C 1
ATOM 1390 O O . ASN A 1 179 ? 14.222 -11.806 -22.865 1.00 65.12 179 ASN A O 1
ATOM 1394 N N . VAL A 1 180 ? 15.591 -12.217 -21.144 1.00 67.75 180 VAL A N 1
ATOM 1395 C CA . VAL A 1 180 ? 14.877 -11.467 -20.110 1.00 67.75 180 VAL A CA 1
ATOM 1396 C C . VAL A 1 180 ? 14.815 -9.954 -20.383 1.00 67.75 180 VAL A C 1
ATOM 1398 O O . VAL A 1 180 ? 13.885 -9.297 -19.928 1.00 67.75 180 VAL A O 1
ATOM 1401 N N . ILE A 1 181 ? 15.767 -9.410 -21.149 1.00 68.94 181 ILE A N 1
ATOM 1402 C CA . ILE A 1 181 ? 15.765 -8.011 -21.620 1.00 68.94 181 ILE A CA 1
ATOM 1403 C C . ILE A 1 181 ? 15.602 -7.938 -23.143 1.00 68.94 181 ILE A C 1
ATOM 1405 O O . ILE A 1 181 ? 14.983 -7.021 -23.681 1.00 68.94 181 ILE A O 1
ATOM 1409 N N . SER A 1 182 ? 16.176 -8.896 -23.876 1.00 57.19 182 SER A N 1
ATOM 1410 C CA . SER A 1 182 ? 16.278 -8.799 -25.335 1.00 57.19 182 SER A CA 1
ATOM 1411 C C . SER A 1 182 ? 14.984 -9.095 -26.104 1.00 57.19 182 SER A C 1
ATOM 1413 O O . SER A 1 182 ? 14.901 -8.672 -27.261 1.00 57.19 182 SER A O 1
ATOM 1415 N N . ASP A 1 183 ? 13.976 -9.716 -25.479 1.00 59.31 183 ASP A N 1
ATOM 1416 C CA . ASP A 1 183 ? 12.625 -9.879 -26.046 1.00 59.31 183 ASP A CA 1
ATOM 1417 C C . ASP A 1 183 ? 11.781 -8.581 -25.960 1.00 59.31 183 ASP A C 1
ATOM 1419 O O . ASP A 1 183 ? 10.763 -8.449 -26.643 1.00 59.31 183 ASP A O 1
ATOM 1423 N N . ASP A 1 184 ? 12.243 -7.562 -25.222 1.00 67.50 184 ASP A N 1
ATOM 1424 C CA . ASP A 1 184 ? 11.496 -6.318 -24.957 1.00 67.50 184 ASP A CA 1
ATOM 1425 C C . ASP A 1 184 ? 11.765 -5.202 -25.971 1.00 67.50 184 ASP A C 1
ATOM 1427 O O . ASP A 1 184 ? 11.335 -4.063 -25.799 1.00 67.50 184 ASP A O 1
ATOM 1431 N N . ARG A 1 185 ? 12.448 -5.518 -27.078 1.00 65.38 185 ARG A N 1
ATOM 1432 C CA . ARG A 1 185 ? 12.814 -4.552 -28.133 1.00 65.38 185 ARG A CA 1
ATOM 1433 C C . ARG A 1 185 ? 11.620 -3.855 -28.783 1.00 65.38 185 ARG A C 1
ATOM 1435 O O . ARG A 1 185 ? 11.813 -2.880 -29.500 1.00 65.38 185 ARG A O 1
ATOM 1442 N N . PHE A 1 186 ? 10.391 -4.323 -28.571 1.00 66.31 186 PHE A N 1
ATOM 1443 C CA . PHE A 1 186 ? 9.211 -3.603 -29.047 1.00 66.31 186 PHE A CA 1
ATOM 1444 C C . PHE A 1 186 ? 8.997 -2.274 -28.302 1.00 66.31 186 PHE A C 1
ATOM 1446 O O . PHE A 1 186 ? 8.433 -1.360 -28.902 1.00 66.31 186 PHE A O 1
ATOM 1453 N N . LEU A 1 187 ? 9.489 -2.134 -27.060 1.00 67.56 187 LEU A N 1
ATOM 1454 C CA . LEU A 1 187 ? 9.447 -0.874 -26.304 1.00 67.56 187 LEU A CA 1
ATOM 1455 C C . LEU A 1 187 ? 10.191 0.258 -27.034 1.00 67.56 187 LEU A C 1
ATOM 1457 O O . LEU A 1 187 ? 9.860 1.427 -26.872 1.00 67.56 187 LEU A O 1
ATOM 1461 N N . MET A 1 188 ? 11.111 -0.086 -27.940 1.00 58.62 188 MET A N 1
ATOM 1462 C CA . MET A 1 188 ? 11.799 0.870 -28.809 1.00 58.62 188 MET A CA 1
ATOM 1463 C C . MET A 1 188 ? 10.942 1.488 -29.909 1.00 58.62 188 MET A C 1
ATOM 1465 O O . MET A 1 188 ? 11.217 2.595 -30.360 1.00 58.62 188 MET A O 1
ATOM 1469 N N . ASN A 1 189 ? 9.973 0.734 -30.429 1.00 56.50 189 ASN A N 1
ATOM 1470 C CA . ASN A 1 189 ? 9.319 1.047 -31.702 1.00 56.50 189 ASN A CA 1
ATOM 1471 C C . ASN A 1 189 ? 7.992 1.791 -31.521 1.00 56.50 189 ASN A C 1
ATOM 1473 O O . ASN A 1 189 ? 7.230 1.929 -32.483 1.00 56.50 189 ASN A O 1
ATOM 1477 N N . TYR A 1 190 ? 7.687 2.258 -30.308 1.00 59.47 190 TYR A N 1
ATOM 1478 C CA . TYR A 1 190 ? 6.420 2.926 -30.066 1.00 59.47 190 TYR A CA 1
ATOM 1479 C C . TYR A 1 190 ? 6.367 4.324 -30.708 1.00 59.47 190 TYR A C 1
ATOM 1481 O O . TYR A 1 190 ? 7.261 5.163 -30.557 1.00 59.47 190 TYR A O 1
ATOM 1489 N N . GLN A 1 191 ? 5.301 4.554 -31.480 1.00 48.00 191 GLN A N 1
ATOM 1490 C CA . GLN A 1 191 ? 5.105 5.738 -32.312 1.00 48.00 191 GLN A CA 1
ATOM 1491 C C . GLN A 1 191 ? 4.981 7.003 -31.452 1.00 48.00 191 GLN A C 1
ATOM 1493 O O . GLN A 1 191 ? 4.051 7.140 -30.668 1.00 48.00 191 GLN A O 1
ATOM 1498 N N . GLY A 1 192 ? 5.905 7.949 -31.639 1.00 50.19 192 GLY A N 1
ATOM 1499 C CA . GLY A 1 192 ? 5.908 9.258 -30.965 1.00 50.19 192 GLY A CA 1
ATOM 1500 C C . GLY A 1 192 ? 7.136 9.518 -30.093 1.00 50.19 192 GLY A C 1
ATOM 1501 O O . GLY A 1 192 ? 7.410 10.666 -29.760 1.00 50.19 192 GLY A O 1
ATOM 1502 N N . VAL A 1 193 ? 7.904 8.472 -29.794 1.00 52.19 193 VAL A N 1
ATOM 1503 C CA . VAL A 1 193 ? 9.059 8.517 -28.886 1.00 52.19 193 VAL A CA 1
ATOM 1504 C C . VAL A 1 193 ? 10.369 8.781 -29.666 1.00 52.19 193 VAL A C 1
ATOM 1506 O O . VAL A 1 193 ? 11.280 9.429 -29.174 1.00 52.19 193 VAL A O 1
ATOM 1509 N N . GLY A 1 194 ? 10.424 8.474 -30.965 1.00 49.94 194 GLY A N 1
ATOM 1510 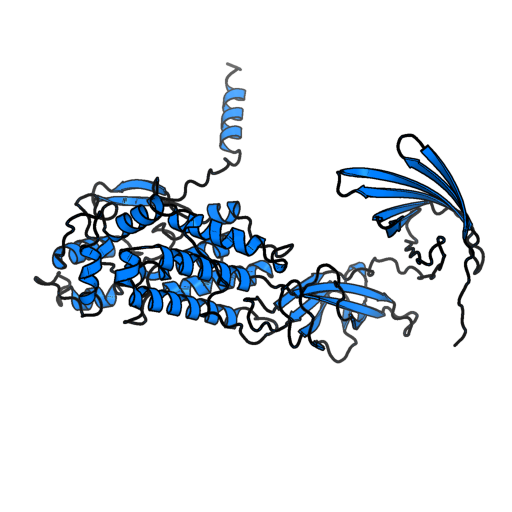C CA . GLY A 1 194 ? 11.573 8.766 -31.838 1.00 49.94 194 GLY A CA 1
ATOM 1511 C C . GLY A 1 194 ? 12.447 7.537 -32.091 1.00 49.94 194 GLY A C 1
ATOM 1512 O O . GLY A 1 194 ? 12.272 6.496 -31.468 1.00 49.94 194 GLY A O 1
ATOM 1513 N N . THR A 1 195 ? 13.359 7.621 -33.063 1.00 53.12 195 THR A N 1
ATOM 1514 C CA . THR A 1 195 ? 14.294 6.533 -33.396 1.00 53.12 195 THR A CA 1
ATOM 1515 C C . THR A 1 195 ? 15.421 6.486 -32.366 1.00 53.12 195 THR A C 1
ATOM 1517 O O . THR A 1 195 ? 16.524 6.971 -32.630 1.00 53.12 195 THR A O 1
ATOM 1520 N N . HIS A 1 196 ? 15.128 5.975 -31.174 1.00 64.69 196 HIS A N 1
ATOM 1521 C CA . HIS A 1 196 ? 16.137 5.787 -30.136 1.00 64.69 196 HIS A CA 1
ATOM 1522 C C . HIS A 1 196 ? 17.064 4.622 -30.466 1.00 64.69 196 HIS A C 1
ATOM 1524 O O . HIS A 1 196 ? 16.714 3.708 -31.216 1.00 64.69 196 HIS A O 1
ATOM 1530 N N . SER A 1 197 ? 18.280 4.700 -29.934 1.00 62.75 197 SER A N 1
ATOM 1531 C CA . SER A 1 197 ? 19.320 3.693 -30.127 1.00 62.75 197 SER A CA 1
ATOM 1532 C C . SER A 1 197 ? 18.881 2.317 -29.601 1.00 62.75 197 SER A C 1
ATOM 1534 O O . SER A 1 197 ? 18.171 2.230 -28.600 1.00 62.75 197 SER A O 1
ATOM 1536 N N . ALA A 1 198 ? 19.289 1.257 -30.314 1.00 66.62 198 ALA A N 1
ATOM 1537 C CA . ALA A 1 198 ? 19.224 -0.150 -29.877 1.00 66.62 198 ALA A CA 1
ATOM 1538 C C . ALA A 1 198 ? 20.627 -0.681 -29.525 1.00 66.62 198 ALA A C 1
ATOM 1540 O O . ALA A 1 198 ? 20.860 -1.895 -29.518 1.00 66.62 198 ALA A O 1
ATOM 1541 N N . ASP A 1 199 ? 21.598 0.225 -29.428 1.00 79.69 199 ASP A N 1
ATOM 1542 C CA . ASP A 1 199 ? 23.000 -0.086 -29.216 1.00 79.69 199 ASP A CA 1
ATOM 1543 C C . ASP A 1 199 ? 23.249 -0.358 -27.737 1.00 79.69 199 ASP A C 1
ATOM 1545 O O . ASP A 1 199 ? 23.698 0.511 -26.985 1.00 79.69 199 ASP A O 1
ATOM 1549 N N . TRP A 1 200 ? 23.022 -1.618 -27.358 1.00 81.25 200 TRP A N 1
ATOM 1550 C CA . TRP A 1 200 ? 23.198 -2.085 -25.988 1.00 81.25 200 TRP A CA 1
ATOM 1551 C C . TRP A 1 200 ? 24.554 -1.752 -25.389 1.00 81.25 200 TRP A C 1
ATOM 1553 O O . TRP A 1 200 ? 24.646 -1.576 -24.178 1.00 81.25 200 TRP A O 1
ATOM 1563 N N . VAL A 1 201 ? 25.600 -1.624 -26.207 1.00 86.25 201 VAL A N 1
ATOM 1564 C CA . VAL A 1 201 ? 26.924 -1.218 -25.729 1.00 86.25 201 VAL A CA 1
ATOM 1565 C C . VAL A 1 201 ? 26.894 0.238 -25.260 1.00 86.25 201 VAL A C 1
ATOM 1567 O O . VAL A 1 201 ? 27.441 0.562 -24.204 1.00 86.25 201 VAL A O 1
ATOM 1570 N N . GLN A 1 202 ? 26.228 1.119 -26.009 1.00 84.56 202 GLN A N 1
ATOM 1571 C CA . GLN A 1 202 ? 26.059 2.522 -25.646 1.00 84.56 202 GLN A CA 1
ATOM 1572 C C . GLN A 1 202 ? 25.189 2.692 -24.394 1.00 84.56 202 GLN A C 1
ATOM 1574 O O . GLN A 1 202 ? 25.588 3.431 -23.490 1.00 84.56 202 GLN A O 1
ATOM 1579 N N . GLU A 1 203 ? 24.022 2.043 -24.321 1.00 85.00 203 GLU A N 1
ATOM 1580 C CA . GLU A 1 203 ? 23.137 2.176 -23.153 1.00 85.00 203 GLU A CA 1
ATOM 1581 C C . GLU A 1 203 ? 23.776 1.573 -21.891 1.00 85.00 203 GLU A C 1
ATOM 1583 O O . GLU A 1 203 ? 23.787 2.218 -20.839 1.00 85.00 203 GLU A O 1
ATOM 1588 N N . ALA A 1 204 ? 24.407 0.398 -22.013 1.00 87.88 204 ALA A N 1
ATOM 1589 C CA . ALA A 1 204 ? 25.176 -0.216 -20.933 1.00 87.88 204 ALA A CA 1
ATOM 1590 C C . ALA A 1 204 ? 26.318 0.688 -20.463 1.00 87.88 204 ALA A C 1
ATOM 1592 O O . ALA A 1 204 ? 26.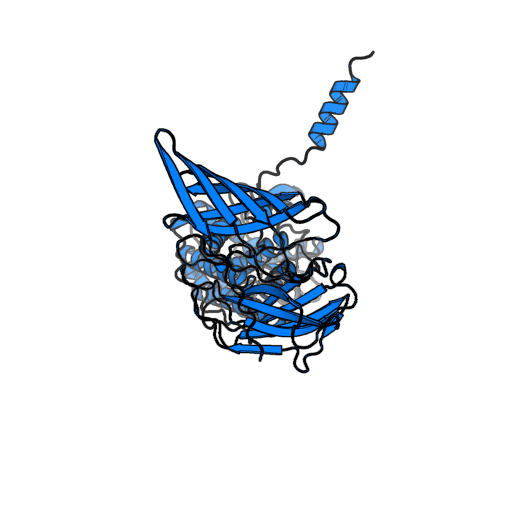551 0.817 -19.262 1.00 87.88 204 ALA A O 1
ATOM 1593 N N . GLY A 1 205 ? 27.018 1.349 -21.389 1.00 88.62 205 GLY A N 1
ATOM 1594 C CA . GLY A 1 205 ? 28.099 2.257 -21.028 1.00 88.62 205 GLY A CA 1
ATOM 1595 C C . GLY A 1 205 ? 27.627 3.467 -20.232 1.00 88.62 205 GLY A C 1
ATOM 1596 O O . GLY A 1 205 ? 28.250 3.809 -19.230 1.00 88.62 205 GLY A O 1
ATOM 1597 N N . ARG A 1 206 ? 26.497 4.070 -20.616 1.00 85.81 206 ARG A N 1
ATOM 1598 C CA . ARG A 1 206 ? 25.904 5.198 -19.877 1.00 85.81 206 ARG A CA 1
ATOM 1599 C C . ARG A 1 206 ? 25.516 4.796 -18.457 1.00 85.81 206 ARG A C 1
ATOM 1601 O O . ARG A 1 206 ? 25.915 5.475 -17.514 1.00 85.81 206 ARG A O 1
ATOM 1608 N N . PHE A 1 207 ? 24.814 3.673 -18.306 1.00 88.00 207 PHE A N 1
ATOM 1609 C CA . PHE A 1 207 ? 24.456 3.151 -16.989 1.00 88.00 207 PHE A CA 1
ATOM 1610 C C . PHE A 1 207 ? 25.688 2.802 -16.150 1.00 88.00 207 PHE A C 1
ATOM 1612 O O . PHE A 1 207 ? 25.750 3.137 -14.971 1.00 88.00 207 PHE A O 1
ATOM 1619 N N . TYR A 1 208 ? 26.697 2.157 -16.742 1.00 90.88 208 TYR A N 1
ATOM 1620 C CA . TYR A 1 208 ? 27.894 1.767 -16.005 1.00 90.88 208 TYR A CA 1
ATOM 1621 C C . TYR A 1 208 ? 28.648 2.984 -15.459 1.00 90.88 208 TYR A C 1
ATOM 1623 O O . TYR A 1 208 ? 29.053 2.974 -14.296 1.00 90.88 208 TYR A O 1
ATOM 1631 N N . GLU A 1 209 ? 28.789 4.050 -16.253 1.00 86.94 209 GLU A N 1
ATOM 1632 C CA . GLU A 1 209 ? 29.355 5.315 -15.778 1.00 86.94 209 GLU A CA 1
ATOM 1633 C C . GLU A 1 209 ? 28.525 5.928 -14.643 1.00 86.94 209 GLU A C 1
ATOM 1635 O O . GLU A 1 209 ? 29.100 6.327 -13.628 1.00 86.94 209 GLU A O 1
ATOM 1640 N N . ASP A 1 210 ? 27.193 5.929 -14.757 1.00 83.38 210 ASP A N 1
ATOM 1641 C CA . ASP A 1 210 ? 26.314 6.461 -13.712 1.00 83.38 210 ASP A CA 1
ATOM 1642 C C . ASP A 1 210 ? 26.399 5.651 -12.407 1.00 83.38 210 ASP A C 1
ATOM 1644 O O . ASP A 1 210 ? 26.604 6.211 -11.329 1.00 83.38 210 ASP A O 1
ATOM 1648 N N . SER A 1 211 ? 26.394 4.318 -12.500 1.00 88.69 211 SER A N 1
ATOM 1649 C CA . SER A 1 211 ? 26.489 3.402 -11.353 1.00 88.69 211 SER A CA 1
ATOM 1650 C C . SER A 1 211 ? 27.791 3.536 -10.553 1.00 88.69 211 SER A C 1
ATOM 1652 O O . SER A 1 211 ? 27.861 3.141 -9.387 1.00 88.69 211 SER A O 1
ATOM 1654 N N . LYS A 1 212 ? 28.850 4.094 -11.157 1.00 87.81 212 LYS A N 1
ATOM 1655 C CA . LYS A 1 212 ? 30.117 4.371 -10.462 1.00 87.81 212 LYS A CA 1
ATOM 1656 C C . LYS A 1 212 ? 30.056 5.631 -9.609 1.00 87.81 212 LYS A C 1
ATOM 1658 O O . LYS A 1 212 ? 30.809 5.733 -8.641 1.00 87.81 212 LYS A O 1
ATOM 1663 N N . VAL A 1 213 ? 29.214 6.593 -9.978 1.00 84.06 213 VAL A N 1
ATOM 1664 C CA . VAL A 1 213 ? 29.129 7.895 -9.303 1.00 84.06 213 VAL A CA 1
ATOM 1665 C C . VAL A 1 213 ? 27.892 8.014 -8.415 1.00 84.06 213 VAL A C 1
ATOM 1667 O O . VAL A 1 213 ? 27.925 8.766 -7.442 1.00 84.06 213 VAL A O 1
ATOM 1670 N N . ARG A 1 214 ? 26.829 7.249 -8.691 1.00 83.56 214 ARG A N 1
ATOM 1671 C CA . ARG A 1 214 ? 25.559 7.302 -7.960 1.00 83.56 214 ARG A CA 1
ATOM 1672 C C . ARG A 1 214 ? 25.310 6.006 -7.207 1.00 83.56 214 ARG A C 1
ATOM 1674 O O . ARG A 1 214 ? 25.082 4.959 -7.796 1.00 83.56 214 ARG A O 1
ATOM 1681 N N . SER A 1 215 ? 25.303 6.081 -5.878 1.00 86.94 215 SER A N 1
ATOM 1682 C CA . SER A 1 215 ? 25.093 4.906 -5.020 1.00 86.94 215 SER A CA 1
ATOM 1683 C C . SER A 1 215 ? 23.679 4.321 -5.088 1.00 86.94 215 SER A C 1
ATOM 1685 O O . SER A 1 215 ? 23.466 3.226 -4.579 1.00 86.94 215 SER A O 1
ATOM 1687 N N . TYR A 1 216 ? 22.721 5.060 -5.651 1.00 86.31 216 TYR A N 1
ATOM 1688 C CA . TYR A 1 216 ? 21.329 4.641 -5.812 1.00 86.31 216 TYR A CA 1
ATOM 1689 C C . TYR A 1 216 ? 21.063 3.920 -7.145 1.00 86.31 216 TYR A C 1
ATOM 1691 O O . TYR A 1 216 ? 20.030 3.272 -7.262 1.00 86.31 216 TYR A O 1
ATOM 1699 N N . ALA A 1 217 ? 21.983 3.998 -8.118 1.00 89.81 217 ALA A N 1
ATOM 1700 C CA . ALA A 1 217 ? 21.842 3.387 -9.440 1.00 89.81 217 ALA A CA 1
ATOM 1701 C C . ALA A 1 217 ? 22.179 1.885 -9.398 1.00 89.81 217 ALA A C 1
ATOM 1703 O O . ALA A 1 217 ? 23.245 1.438 -9.832 1.00 89.81 217 ALA A O 1
ATOM 1704 N N . ASP A 1 218 ? 21.282 1.101 -8.796 1.00 94.69 218 ASP A N 1
ATOM 1705 C CA . ASP A 1 218 ? 21.431 -0.338 -8.551 1.00 94.69 218 ASP A CA 1
ATOM 1706 C C . ASP A 1 218 ? 20.592 -1.226 -9.492 1.00 94.69 218 ASP A C 1
ATOM 1708 O O . ASP A 1 218 ? 20.664 -2.458 -9.397 1.00 94.69 218 ASP A O 1
ATOM 1712 N N . TRP A 1 219 ? 19.862 -0.621 -10.435 1.00 94.50 219 TRP A N 1
ATOM 1713 C CA . TRP A 1 219 ? 19.030 -1.301 -11.426 1.00 94.50 219 TRP A CA 1
ATOM 1714 C C . TRP A 1 219 ? 19.295 -0.784 -12.842 1.00 94.50 219 TRP A C 1
ATOM 1716 O O . TRP A 1 219 ? 19.299 0.418 -13.091 1.00 94.50 219 TRP A O 1
ATOM 1726 N N . PHE A 1 220 ? 19.497 -1.697 -13.789 1.00 92.00 220 PHE A N 1
ATOM 1727 C CA . PHE A 1 220 ? 19.644 -1.363 -15.198 1.00 92.00 220 PHE A CA 1
ATOM 1728 C C . PHE A 1 220 ? 18.292 -1.443 -15.912 1.00 92.00 220 PHE A C 1
ATOM 1730 O O . PHE A 1 220 ? 17.822 -2.544 -16.212 1.00 92.00 220 PHE A O 1
ATOM 1737 N N . ASP A 1 221 ? 17.709 -0.284 -16.228 1.00 88.31 221 ASP A N 1
ATOM 1738 C CA . ASP A 1 221 ? 16.668 -0.148 -17.252 1.00 88.31 221 ASP A CA 1
ATOM 1739 C C . ASP A 1 221 ? 17.296 0.344 -18.568 1.00 88.31 221 ASP A C 1
ATOM 1741 O O . ASP A 1 221 ? 17.674 1.515 -18.672 1.00 88.31 221 ASP A O 1
ATOM 1745 N N . PRO A 1 222 ? 17.398 -0.507 -19.598 1.00 81.12 222 PRO A N 1
ATOM 1746 C CA . PRO A 1 222 ? 17.927 -0.097 -20.895 1.00 81.12 222 PRO A CA 1
ATOM 1747 C C . PRO A 1 222 ? 17.226 1.115 -21.526 1.00 81.12 222 PRO A C 1
ATOM 1749 O O . PRO A 1 222 ? 17.848 1.916 -22.228 1.00 81.12 222 PRO A O 1
ATOM 1752 N N . TRP A 1 223 ? 15.926 1.256 -21.288 1.00 84.25 223 TRP A N 1
ATOM 1753 C CA . TRP A 1 223 ? 15.076 2.253 -21.931 1.00 84.25 223 TRP A CA 1
ATOM 1754 C C . TRP A 1 223 ? 15.056 3.587 -21.204 1.00 84.25 223 TRP A C 1
ATOM 1756 O O . TRP A 1 223 ? 14.555 4.572 -21.747 1.00 84.25 223 TRP A O 1
ATOM 1766 N N . TYR A 1 224 ? 15.645 3.631 -20.012 1.00 83.00 224 TYR A N 1
ATOM 1767 C CA . TYR A 1 224 ? 15.919 4.856 -19.282 1.00 83.00 224 TYR A CA 1
ATOM 1768 C C . TYR A 1 224 ? 17.153 5.591 -19.831 1.00 83.00 224 TYR A C 1
ATOM 1770 O O . TYR A 1 224 ? 17.253 6.815 -19.741 1.00 83.00 224 TYR A O 1
ATOM 1778 N N . TRP A 1 225 ? 18.079 4.860 -20.463 1.00 80.50 225 TRP A N 1
ATOM 1779 C CA . TRP A 1 225 ? 19.367 5.389 -20.930 1.00 80.50 225 TRP A CA 1
ATOM 1780 C C . TRP A 1 225 ? 19.448 5.633 -22.440 1.00 80.50 225 TRP A C 1
ATOM 1782 O O . TRP A 1 225 ? 20.460 6.162 -22.915 1.00 80.50 225 TRP A O 1
ATOM 1792 N N . ASN A 1 226 ? 18.409 5.285 -23.202 1.00 79.62 226 ASN A N 1
ATOM 1793 C CA . ASN A 1 226 ? 18.428 5.302 -24.669 1.00 79.62 226 ASN A CA 1
ATOM 1794 C C . ASN A 1 226 ? 18.139 6.673 -25.320 1.00 79.62 226 ASN A C 1
ATOM 1796 O O . ASN A 1 226 ? 18.042 6.752 -26.543 1.00 79.62 226 ASN A O 1
ATOM 1800 N N . GLY A 1 227 ? 18.046 7.756 -24.538 1.00 72.94 227 GLY A N 1
ATOM 1801 C CA . GLY A 1 227 ? 17.763 9.096 -25.059 1.00 72.94 227 GLY A CA 1
ATOM 1802 C C . GLY A 1 227 ? 18.930 9.776 -25.791 1.00 72.94 227 GLY A C 1
ATOM 1803 O O . GLY A 1 227 ? 20.061 9.282 -25.874 1.00 72.94 227 GLY A O 1
ATOM 1804 N N . VAL A 1 228 ? 18.660 10.971 -26.316 1.00 70.75 228 VAL A N 1
ATOM 1805 C CA . VAL A 1 228 ? 19.605 11.809 -27.064 1.00 70.75 228 VAL A CA 1
ATOM 1806 C C . VAL A 1 228 ? 20.605 12.475 -26.120 1.00 70.75 228 VAL A C 1
ATOM 1808 O O . VAL A 1 228 ? 20.233 13.172 -25.178 1.00 70.75 228 VAL A O 1
ATOM 1811 N N . TRP A 1 229 ? 21.896 12.319 -26.410 1.00 64.31 229 TRP A N 1
ATOM 1812 C CA . TRP A 1 229 ? 22.967 12.996 -25.678 1.00 64.31 229 TRP A CA 1
ATOM 1813 C C . TRP A 1 229 ? 22.945 14.523 -25.903 1.00 64.31 229 TRP A C 1
ATOM 1815 O O . TRP A 1 229 ? 22.780 14.957 -27.046 1.00 64.31 229 TRP A O 1
ATOM 1825 N N . PRO A 1 230 ? 23.185 15.363 -24.874 1.00 60.34 230 PRO A N 1
ATOM 1826 C CA . PRO A 1 230 ? 23.483 15.010 -23.483 1.00 60.34 230 PRO A CA 1
ATOM 1827 C C . PRO A 1 230 ? 22.244 14.697 -22.628 1.00 60.34 230 PRO A C 1
ATOM 1829 O O . PRO A 1 230 ? 22.390 14.056 -21.603 1.00 60.34 230 PRO A O 1
ATOM 1832 N N . ALA A 1 231 ? 21.032 15.064 -23.051 1.00 57.38 231 ALA A N 1
ATOM 1833 C CA . ALA A 1 231 ? 19.784 14.900 -22.290 1.00 57.38 231 ALA A CA 1
ATOM 1834 C C . ALA A 1 231 ? 19.236 13.449 -22.273 1.00 57.38 231 ALA A C 1
ATOM 1836 O O . ALA A 1 231 ? 18.058 13.211 -22.571 1.00 57.38 231 ALA A O 1
ATOM 1837 N N . THR A 1 232 ? 20.092 12.480 -21.942 1.00 62.62 232 THR A N 1
ATOM 1838 C CA . THR A 1 232 ? 19.867 11.035 -22.116 1.00 62.62 232 THR A CA 1
ATOM 1839 C C . THR A 1 232 ? 18.664 10.501 -21.349 1.00 62.62 232 THR A C 1
ATOM 1841 O O . THR A 1 232 ? 17.970 9.638 -21.873 1.00 62.62 232 THR A O 1
ATOM 1844 N N . THR A 1 233 ? 18.366 11.042 -20.165 1.00 64.38 233 THR A N 1
ATOM 1845 C CA . THR A 1 233 ? 17.224 10.593 -19.353 1.00 64.38 233 THR A CA 1
ATOM 1846 C C . THR A 1 233 ? 15.917 11.294 -19.730 1.00 64.38 233 THR A C 1
ATOM 1848 O O . THR A 1 233 ? 14.897 10.637 -19.870 1.00 64.38 233 THR A O 1
ATOM 1851 N N . LYS A 1 234 ? 15.916 12.610 -20.003 1.00 67.06 234 LYS A N 1
ATOM 1852 C CA . LYS A 1 234 ? 14.683 13.358 -20.373 1.00 67.06 234 LYS A CA 1
ATOM 1853 C C . LYS A 1 234 ? 14.054 12.902 -21.679 1.00 67.06 234 LYS A C 1
ATOM 1855 O O . LYS A 1 234 ? 12.860 13.070 -21.901 1.00 67.06 234 LYS A O 1
ATOM 1860 N N . SER A 1 235 ? 14.906 12.456 -22.588 1.00 69.38 235 SER A N 1
ATOM 1861 C CA . SER A 1 235 ? 14.508 11.998 -23.911 1.00 69.38 235 SER A CA 1
ATOM 1862 C C . SER A 1 235 ? 14.487 10.479 -24.000 1.00 69.38 235 SER A C 1
ATOM 1864 O O . SER A 1 235 ? 14.398 9.958 -25.104 1.00 69.38 235 SER A O 1
ATOM 1866 N N . SER A 1 236 ? 14.593 9.779 -22.867 1.00 78.50 236 SER A N 1
ATOM 1867 C CA . SER A 1 236 ? 14.524 8.326 -22.837 1.00 78.50 236 SER A CA 1
ATOM 1868 C C . SER A 1 236 ? 13.126 7.842 -23.206 1.00 78.50 236 SER A C 1
ATOM 1870 O O . SER A 1 236 ? 12.134 8.561 -23.044 1.00 78.50 236 SER A O 1
ATOM 1872 N N . SER A 1 237 ? 13.043 6.611 -23.705 1.00 81.19 237 SER A N 1
ATOM 1873 C CA . SER A 1 237 ? 11.758 6.025 -24.091 1.00 81.19 237 SER A CA 1
ATOM 1874 C C . SER A 1 237 ? 10.823 5.853 -22.902 1.00 81.19 237 SER A C 1
ATOM 1876 O O . SER A 1 237 ? 9.629 6.123 -23.028 1.00 81.19 237 SER A O 1
ATOM 1878 N N . HIS A 1 238 ? 11.384 5.488 -21.747 1.00 85.12 238 HIS A N 1
ATOM 1879 C CA . HIS A 1 238 ? 10.667 5.415 -20.480 1.00 85.12 238 HIS A CA 1
ATOM 1880 C C . HIS A 1 238 ? 10.010 6.763 -20.154 1.00 85.12 238 HIS A C 1
ATOM 1882 O O . HIS A 1 238 ? 8.782 6.862 -20.113 1.00 85.12 238 HIS A O 1
ATOM 1888 N N . MET A 1 239 ? 10.814 7.823 -20.018 1.00 80.62 239 MET A N 1
ATOM 1889 C CA . MET A 1 239 ? 10.303 9.136 -19.621 1.00 80.62 239 MET A CA 1
ATOM 1890 C C . MET A 1 239 ? 9.287 9.678 -20.626 1.00 80.62 239 MET A C 1
ATOM 1892 O O . MET A 1 239 ? 8.246 10.214 -20.254 1.00 80.62 239 MET A O 1
ATOM 1896 N N . GLN A 1 240 ? 9.560 9.537 -21.922 1.00 79.56 240 GLN A N 1
ATOM 1897 C CA . GLN A 1 240 ? 8.663 10.019 -22.970 1.00 79.56 240 GLN A CA 1
ATOM 1898 C C . GLN A 1 240 ? 7.328 9.271 -23.006 1.00 79.56 240 GLN A C 1
ATOM 1900 O O . GLN A 1 240 ? 6.307 9.889 -23.316 1.00 79.56 240 GLN A O 1
ATOM 1905 N N . TRP A 1 241 ? 7.311 7.975 -22.686 1.00 83.19 241 TRP A N 1
ATOM 1906 C CA . TRP A 1 241 ? 6.065 7.225 -22.577 1.00 83.19 241 TRP A CA 1
ATOM 1907 C C . TRP A 1 241 ? 5.211 7.742 -21.422 1.00 83.19 241 TRP A C 1
ATOM 1909 O O . TRP A 1 241 ? 4.040 8.041 -21.635 1.00 83.19 241 TRP A O 1
ATOM 1919 N N . GLU A 1 242 ? 5.791 7.949 -20.239 1.00 81.75 242 GLU A N 1
ATOM 1920 C CA . GLU A 1 242 ? 5.055 8.508 -19.099 1.00 81.75 242 GLU A CA 1
ATOM 1921 C C . GLU A 1 242 ? 4.527 9.921 -19.391 1.00 81.75 242 GLU A C 1
ATOM 1923 O O . GLU A 1 242 ? 3.386 10.238 -19.046 1.00 81.75 242 GLU A O 1
ATOM 1928 N N . ALA A 1 243 ? 5.304 10.740 -20.116 1.00 80.25 243 ALA A N 1
ATOM 1929 C CA . ALA A 1 243 ? 4.841 12.025 -20.650 1.00 80.25 243 ALA A CA 1
ATOM 1930 C C . ALA A 1 243 ? 3.608 11.845 -21.530 1.00 80.25 243 ALA A C 1
ATOM 1932 O O . ALA A 1 243 ? 2.611 12.552 -21.387 1.00 80.25 243 ALA A O 1
ATOM 1933 N N . TRP A 1 244 ? 3.700 10.935 -22.497 1.00 83.31 244 TRP A N 1
ATOM 1934 C CA . TRP A 1 244 ? 2.643 10.696 -23.463 1.00 83.31 244 TRP A CA 1
ATOM 1935 C C . TRP A 1 244 ? 1.364 10.228 -22.768 1.00 83.31 244 TRP A C 1
ATOM 1937 O O . TRP A 1 244 ? 0.294 10.756 -23.078 1.00 83.31 244 TRP A O 1
ATOM 1947 N N . VAL A 1 245 ? 1.475 9.317 -21.796 1.00 83.12 245 VAL A N 1
ATOM 1948 C CA . VAL A 1 245 ? 0.344 8.862 -20.982 1.00 83.12 245 VAL A CA 1
ATOM 1949 C C . VAL A 1 245 ? -0.317 10.045 -20.282 1.00 83.12 245 VAL A C 1
ATOM 1951 O O . VAL A 1 245 ? -1.517 10.247 -20.443 1.00 83.12 245 VAL A O 1
ATOM 1954 N N . PHE A 1 246 ? 0.453 10.893 -19.600 1.00 82.19 246 PHE A N 1
ATOM 1955 C CA . PHE A 1 246 ? -0.105 12.062 -18.921 1.00 82.19 246 PHE A CA 1
ATOM 1956 C C . PHE A 1 246 ? -0.864 13.014 -19.863 1.00 82.19 246 PHE A C 1
ATOM 1958 O O . PHE A 1 246 ? -1.922 13.528 -19.511 1.00 82.19 246 PHE A O 1
ATOM 1965 N N . HIS A 1 247 ? -0.338 13.268 -21.065 1.00 80.50 247 HIS A N 1
ATOM 1966 C CA . HIS A 1 247 ? -0.929 14.246 -21.987 1.00 80.50 247 HIS A CA 1
ATOM 1967 C C . HIS A 1 247 ? -2.148 13.725 -22.758 1.00 80.50 247 HIS A C 1
ATOM 1969 O O . HIS A 1 247 ? -2.941 14.533 -23.245 1.00 80.50 247 HIS A O 1
ATOM 1975 N N . ASN A 1 248 ? -2.276 12.408 -22.931 1.00 81.00 248 ASN A N 1
ATOM 1976 C CA . ASN A 1 248 ? -3.300 11.813 -23.797 1.00 81.00 248 ASN A CA 1
ATOM 1977 C C . ASN A 1 248 ? -4.455 11.165 -23.030 1.00 81.00 248 ASN A C 1
ATOM 1979 O O . ASN A 1 248 ? -5.435 10.778 -23.661 1.00 81.00 248 ASN A O 1
ATOM 1983 N N . TRP A 1 249 ? -4.356 11.066 -21.704 1.00 80.25 249 TRP A N 1
ATOM 1984 C CA . TRP A 1 249 ? -5.333 10.377 -20.866 1.00 80.25 249 TRP A CA 1
ATOM 1985 C C . TRP A 1 249 ? -5.871 11.304 -19.776 1.00 80.25 249 TRP A C 1
ATOM 1987 O O . TRP A 1 249 ? -5.169 12.175 -19.266 1.00 80.25 249 TRP A O 1
ATOM 1997 N N . ASN A 1 250 ? -7.144 11.136 -19.433 1.00 79.94 250 ASN A N 1
ATOM 1998 C CA . ASN A 1 250 ? -7.841 11.907 -18.407 1.00 79.94 250 ASN A CA 1
ATOM 1999 C C . ASN A 1 250 ? -8.673 10.990 -17.488 1.00 79.94 250 ASN A C 1
ATOM 2001 O O . ASN A 1 250 ? -8.775 9.785 -17.715 1.00 79.94 250 ASN A O 1
ATOM 2005 N N . ASN A 1 251 ? -9.294 11.552 -16.437 1.00 75.75 251 ASN A N 1
ATOM 2006 C CA . ASN A 1 251 ? -9.921 10.732 -15.385 1.00 75.75 251 ASN A CA 1
ATOM 2007 C C . ASN A 1 251 ? -11.093 9.902 -15.925 1.00 75.75 251 ASN A C 1
ATOM 2009 O O . ASN A 1 251 ? -11.401 8.854 -15.368 1.00 75.75 251 ASN A O 1
ATOM 2013 N N . SER A 1 252 ? -11.752 10.360 -16.995 1.00 76.62 252 SER A N 1
ATOM 2014 C CA . SER A 1 252 ? -12.882 9.648 -17.599 1.00 76.62 252 SER A CA 1
ATOM 2015 C C . SER A 1 252 ? -12.469 8.419 -18.409 1.00 76.62 252 SER A C 1
ATOM 2017 O O . SER A 1 252 ? -13.317 7.573 -18.685 1.00 76.62 252 SER A O 1
ATOM 2019 N N . ASP A 1 253 ? -11.180 8.288 -18.728 1.00 81.56 253 ASP A N 1
ATOM 2020 C CA . ASP A 1 253 ? -10.640 7.129 -19.436 1.00 81.56 253 ASP A CA 1
ATOM 2021 C C . ASP A 1 253 ? -10.307 5.959 -18.489 1.00 81.56 253 ASP A C 1
ATOM 2023 O O . ASP A 1 253 ? -10.047 4.844 -18.943 1.00 81.56 253 ASP A O 1
ATOM 2027 N N . VAL A 1 254 ? -10.324 6.196 -17.171 1.00 86.69 254 VAL A N 1
ATOM 2028 C CA . VAL A 1 254 ? -10.030 5.190 -16.143 1.00 86.69 254 VAL A CA 1
ATOM 2029 C C . VAL A 1 254 ? -11.325 4.561 -15.649 1.00 86.69 254 VAL A C 1
ATOM 2031 O O . VAL A 1 254 ? -12.191 5.231 -15.085 1.00 86.69 254 VAL A O 1
ATOM 2034 N N . VAL A 1 255 ? -11.456 3.247 -15.831 1.00 87.81 255 VAL A N 1
ATOM 2035 C CA . VAL A 1 255 ? -12.678 2.511 -15.490 1.00 87.81 255 VAL A CA 1
ATOM 2036 C C . VAL A 1 255 ? -12.442 1.634 -14.268 1.00 87.81 255 VAL A C 1
ATOM 2038 O O . VAL A 1 255 ? -11.791 0.594 -14.345 1.00 87.81 255 VAL A O 1
ATOM 2041 N N . LEU A 1 256 ? -13.048 2.015 -13.143 1.00 90.50 256 LEU A N 1
ATOM 2042 C CA . LEU A 1 256 ? -13.013 1.240 -11.903 1.00 90.50 256 LEU A CA 1
ATOM 2043 C C . LEU A 1 256 ? -14.327 0.472 -11.726 1.00 90.50 256 LEU A C 1
ATOM 2045 O O . LEU A 1 256 ? -15.396 1.067 -11.607 1.00 90.50 256 LEU A O 1
ATOM 2049 N N . SER A 1 257 ? -14.253 -0.862 -11.725 1.00 84.69 257 SER A N 1
ATOM 2050 C CA . SER A 1 257 ? -15.425 -1.754 -11.602 1.00 84.69 257 SER A CA 1
ATOM 2051 C C . SER A 1 257 ? -15.474 -2.545 -10.289 1.00 84.69 257 SER A C 1
ATOM 2053 O O . SER A 1 257 ? -16.440 -3.261 -10.027 1.00 84.69 257 SER A O 1
ATOM 2055 N N . GLY A 1 258 ? -14.447 -2.405 -9.453 1.00 92.25 258 GLY A N 1
ATOM 2056 C CA . GLY A 1 258 ? -14.306 -3.090 -8.175 1.00 92.25 258 GLY A CA 1
ATOM 2057 C C . GLY A 1 258 ? -12.855 -3.083 -7.706 1.00 92.25 258 GLY A C 1
ATOM 2058 O O . GLY A 1 258 ? -11.983 -2.503 -8.358 1.00 92.25 258 GLY A O 1
ATOM 2059 N N . TYR A 1 259 ? -12.613 -3.736 -6.573 1.00 96.81 259 TYR A N 1
ATOM 2060 C CA . TYR A 1 259 ? -11.265 -3.942 -6.053 1.00 96.81 259 TYR A CA 1
ATOM 2061 C C . TYR A 1 259 ? -10.478 -4.931 -6.912 1.00 96.81 259 TYR A C 1
ATOM 2063 O O . TYR A 1 259 ? -11.039 -5.710 -7.690 1.00 96.81 259 TYR A O 1
ATOM 2071 N N . SER A 1 260 ? -9.161 -4.918 -6.740 1.00 96.81 260 SER A N 1
ATOM 2072 C CA . SER A 1 260 ? -8.275 -5.815 -7.460 1.00 96.81 260 SER A CA 1
ATOM 2073 C C . SER A 1 260 ? -8.585 -7.266 -7.117 1.00 96.81 260 SER A C 1
ATOM 2075 O O . SER A 1 260 ? -8.551 -7.670 -5.954 1.00 96.81 260 SER A O 1
ATOM 2077 N N . LYS A 1 261 ? -8.814 -8.087 -8.146 1.00 92.50 261 LYS A N 1
ATOM 2078 C CA . LYS A 1 261 ? -8.994 -9.543 -7.997 1.00 92.50 261 LYS A CA 1
ATOM 2079 C C . LYS A 1 261 ? -7.748 -10.225 -7.431 1.00 92.50 261 LYS A C 1
ATOM 2081 O O . LYS A 1 261 ? -7.817 -11.368 -6.989 1.00 92.50 261 LYS A O 1
ATOM 2086 N N . GLY A 1 262 ? -6.605 -9.538 -7.485 1.00 92.31 262 GLY A N 1
ATOM 2087 C CA . GLY A 1 262 ? -5.356 -9.993 -6.901 1.00 92.31 262 GLY A CA 1
ATOM 2088 C C . GLY A 1 262 ? -5.337 -9.937 -5.373 1.00 92.31 262 GLY A C 1
ATOM 2089 O O . GLY A 1 262 ? -4.496 -10.609 -4.785 1.00 92.31 262 GLY A O 1
ATOM 2090 N N . TRP A 1 263 ? -6.243 -9.188 -4.738 1.00 97.25 263 TRP A N 1
ATOM 2091 C CA . TRP A 1 263 ? -6.277 -9.033 -3.288 1.00 97.25 263 TRP A CA 1
ATOM 2092 C C . TRP A 1 263 ? -6.983 -10.197 -2.596 1.00 97.25 263 TRP A C 1
ATOM 2094 O O . TRP A 1 263 ? -8.009 -10.701 -3.051 1.00 97.25 263 TRP A O 1
ATOM 2104 N N . THR A 1 264 ? -6.451 -10.611 -1.453 1.00 95.50 264 THR A N 1
ATOM 2105 C CA . THR A 1 264 ? -7.117 -11.542 -0.545 1.00 95.50 264 THR A CA 1
ATOM 2106 C C . THR A 1 264 ? -6.897 -11.059 0.875 1.00 95.50 264 THR A C 1
ATOM 2108 O O . THR A 1 264 ? -5.769 -10.847 1.302 1.00 95.50 264 THR A O 1
ATOM 2111 N N . ASN A 1 265 ? -7.986 -10.870 1.608 1.00 95.94 265 ASN A N 1
ATOM 2112 C CA . ASN A 1 265 ? -7.925 -10.506 3.014 1.00 95.94 265 ASN A CA 1
ATOM 2113 C C . ASN A 1 265 ? -7.286 -11.643 3.830 1.00 95.94 265 ASN A C 1
ATOM 2115 O O . ASN A 1 265 ? -7.714 -12.795 3.688 1.00 95.94 265 ASN A O 1
ATOM 2119 N N . PRO A 1 266 ? -6.275 -11.364 4.671 1.00 95.06 266 PRO A N 1
ATOM 2120 C CA . PRO A 1 266 ? -5.727 -12.375 5.562 1.00 95.06 266 PRO A CA 1
ATOM 2121 C C . PRO A 1 266 ? -6.733 -12.768 6.652 1.00 95.06 266 PRO A C 1
ATOM 2123 O O . PRO A 1 266 ? -7.810 -12.178 6.800 1.00 95.06 266 PRO A O 1
ATOM 2126 N N . ALA A 1 267 ? -6.394 -13.785 7.445 1.00 95.25 267 ALA A N 1
ATOM 2127 C CA . ALA A 1 267 ? -7.231 -14.143 8.582 1.00 95.25 267 ALA A CA 1
ATOM 2128 C C . ALA A 1 267 ? -7.253 -12.975 9.592 1.00 95.25 267 ALA A C 1
ATOM 2130 O O . ALA A 1 267 ? -6.198 -12.415 9.895 1.00 95.25 267 ALA A O 1
ATOM 2131 N N . PRO A 1 268 ? -8.424 -12.586 10.141 1.00 95.69 268 PRO A N 1
ATOM 2132 C CA . PRO A 1 268 ? -8.469 -11.553 11.166 1.00 95.69 268 PRO A CA 1
ATOM 2133 C C . PRO A 1 268 ? -7.632 -11.972 12.374 1.00 95.69 268 PRO A C 1
ATOM 2135 O O . PRO A 1 268 ? -7.840 -13.045 12.943 1.00 95.69 268 PRO A O 1
ATOM 2138 N N . ALA A 1 269 ? -6.725 -11.100 12.797 1.00 94.00 269 ALA A N 1
ATOM 2139 C CA . ALA A 1 269 ? -5.877 -11.322 13.954 1.00 94.00 269 ALA A CA 1
ATOM 2140 C C . ALA A 1 269 ? -5.819 -10.058 14.809 1.00 94.00 269 ALA A C 1
ATOM 2142 O O . ALA A 1 269 ? -5.848 -8.934 14.305 1.00 94.00 269 ALA A O 1
ATOM 2143 N N . PHE A 1 270 ? -5.737 -10.241 16.127 1.00 93.44 270 PHE A N 1
ATOM 2144 C CA . PHE A 1 270 ? -5.322 -9.150 17.002 1.00 93.44 270 PHE A CA 1
ATOM 2145 C C . PHE A 1 270 ? -3.841 -8.816 16.750 1.00 93.44 270 PHE A C 1
ATOM 2147 O O . PHE A 1 270 ? -3.160 -9.524 16.014 1.00 93.44 270 PHE A O 1
ATOM 2154 N N . GLU A 1 271 ? -3.320 -7.757 17.373 1.00 85.50 271 GLU A N 1
ATOM 2155 C CA . GLU A 1 271 ? -1.946 -7.312 17.115 1.00 85.50 271 GLU A CA 1
ATOM 2156 C C . GLU A 1 271 ? -0.876 -8.426 17.186 1.00 85.50 271 GLU A C 1
ATOM 2158 O O . GLU A 1 271 ? -0.861 -9.171 18.176 1.00 85.50 271 GLU A O 1
ATOM 2163 N N . PRO A 1 272 ? 0.041 -8.498 16.188 1.00 82.88 272 PRO A N 1
ATOM 2164 C CA . PRO A 1 272 ? 0.191 -7.581 15.042 1.00 82.88 272 PRO A CA 1
ATOM 2165 C C . PRO A 1 272 ? -0.716 -7.931 13.840 1.00 82.88 272 PRO A C 1
ATOM 2167 O O . PRO A 1 272 ? -0.479 -8.901 13.130 1.00 82.88 272 PRO A O 1
ATOM 2170 N N . ALA A 1 273 ? -1.709 -7.085 13.542 1.00 84.50 273 ALA A N 1
ATOM 2171 C CA . ALA A 1 273 ? -2.698 -7.342 12.482 1.00 84.50 273 ALA A CA 1
ATOM 2172 C C . ALA A 1 273 ? -2.200 -7.024 11.053 1.00 84.50 273 ALA A C 1
ATOM 2174 O O . ALA A 1 273 ? -2.857 -7.346 10.069 1.00 84.50 273 ALA A O 1
ATOM 2175 N N . TRP A 1 274 ? -1.052 -6.354 10.923 1.00 88.75 274 TRP A N 1
ATOM 2176 C CA . TRP A 1 274 ? -0.567 -5.778 9.661 1.00 88.75 274 TRP A CA 1
ATOM 2177 C C . TRP A 1 274 ? 0.482 -6.629 8.932 1.00 88.75 274 TRP A C 1
ATOM 2179 O O . TRP A 1 274 ? 0.789 -6.334 7.780 1.00 88.75 274 TRP A O 1
ATOM 2189 N N . ASP A 1 275 ? 1.062 -7.652 9.567 1.00 90.88 275 ASP A N 1
ATOM 2190 C CA . ASP A 1 275 ? 2.159 -8.433 8.968 1.00 90.88 275 ASP A CA 1
ATOM 2191 C C . ASP A 1 275 ? 1.669 -9.327 7.816 1.00 90.88 275 ASP A C 1
ATOM 2193 O O . ASP A 1 275 ? 2.269 -9.353 6.741 1.00 90.88 275 ASP A O 1
ATOM 2197 N N . GLU A 1 276 ? 0.529 -10.000 7.983 1.00 92.19 276 GLU A N 1
ATOM 2198 C CA . GLU A 1 276 ? -0.066 -10.771 6.885 1.00 92.19 276 GLU A CA 1
ATOM 2199 C C . GLU A 1 276 ? -0.594 -9.853 5.774 1.00 92.19 276 GLU A C 1
ATOM 2201 O O . GLU A 1 276 ? -0.450 -10.164 4.595 1.00 92.19 276 GLU A O 1
ATOM 2206 N N . MET A 1 277 ? -1.118 -8.672 6.121 1.00 93.94 277 MET A N 1
ATOM 2207 C CA . MET A 1 277 ? -1.574 -7.688 5.130 1.00 93.94 277 MET A CA 1
ATOM 2208 C C . MET A 1 277 ? -0.428 -7.123 4.298 1.00 93.94 277 MET A C 1
ATOM 2210 O O . MET A 1 277 ? -0.593 -6.907 3.100 1.00 93.94 277 MET A O 1
ATOM 2214 N N . GLN A 1 278 ? 0.741 -6.914 4.912 1.00 96.19 278 GLN A N 1
ATOM 2215 C CA . GLN A 1 278 ? 1.961 -6.556 4.193 1.00 96.19 278 GLN A CA 1
ATOM 2216 C C . GLN A 1 278 ? 2.250 -7.586 3.094 1.00 96.19 278 GLN A C 1
ATOM 2218 O O . GLN A 1 278 ? 2.500 -7.209 1.954 1.00 96.19 278 GLN A O 1
ATOM 2223 N N . THR A 1 279 ? 2.151 -8.875 3.424 1.00 96.81 279 THR A N 1
ATOM 2224 C CA . THR A 1 279 ? 2.370 -9.961 2.458 1.00 96.81 279 THR A CA 1
ATOM 2225 C C . THR A 1 279 ? 1.362 -9.890 1.306 1.00 96.81 279 THR A C 1
ATOM 2227 O O . THR A 1 279 ? 1.740 -10.038 0.151 1.00 96.81 279 THR A O 1
ATOM 2230 N N . GLN A 1 280 ? 0.089 -9.589 1.586 1.00 97.56 280 GLN A N 1
ATOM 2231 C CA . GLN A 1 280 ? -0.937 -9.449 0.541 1.00 97.56 280 GLN A CA 1
ATOM 2232 C C . GLN A 1 280 ? -0.698 -8.240 -0.374 1.00 97.56 280 GLN A C 1
ATOM 2234 O O . GLN A 1 280 ? -0.917 -8.337 -1.580 1.00 97.56 280 GLN A O 1
ATOM 2239 N N . ALA A 1 281 ? -0.202 -7.122 0.165 1.00 98.38 281 ALA A N 1
ATOM 2240 C CA . ALA A 1 281 ? 0.189 -5.966 -0.640 1.00 98.38 281 ALA A CA 1
ATOM 2241 C C . ALA A 1 281 ? 1.395 -6.270 -1.547 1.00 98.38 281 ALA A C 1
ATOM 2243 O O . ALA A 1 281 ? 1.404 -5.850 -2.703 1.00 98.38 281 ALA A O 1
ATOM 2244 N N . GLU A 1 282 ? 2.378 -7.035 -1.056 1.00 98.62 282 GLU A N 1
ATOM 2245 C CA . GLU A 1 282 ? 3.516 -7.495 -1.863 1.00 98.62 282 GLU A CA 1
ATOM 2246 C C . GLU A 1 282 ? 3.058 -8.406 -3.007 1.00 98.62 282 GLU A C 1
ATOM 2248 O O . GLU A 1 282 ? 3.418 -8.195 -4.163 1.00 98.62 282 GLU A O 1
ATOM 2253 N N . GLU A 1 283 ? 2.221 -9.399 -2.704 1.00 98.31 283 GLU A N 1
ATOM 2254 C CA . GLU A 1 283 ? 1.708 -10.337 -3.704 1.00 98.31 283 GLU A CA 1
ATOM 2255 C C . GLU A 1 283 ? 0.815 -9.648 -4.741 1.00 98.31 283 GLU A C 1
ATOM 2257 O O . GLU A 1 283 ? 0.872 -9.987 -5.926 1.00 98.31 283 GLU A O 1
ATOM 2262 N N . LEU A 1 284 ? 0.030 -8.646 -4.336 1.00 98.62 284 LEU A N 1
ATOM 2263 C CA . LEU A 1 284 ? -0.730 -7.826 -5.274 1.00 98.62 284 LEU A CA 1
ATOM 2264 C C . LEU A 1 284 ? 0.200 -7.061 -6.227 1.00 98.62 284 LEU A C 1
ATOM 2266 O O . LEU A 1 284 ? -0.010 -7.105 -7.437 1.00 98.62 284 LEU A O 1
ATOM 2270 N N . ALA A 1 285 ? 1.257 -6.433 -5.709 1.00 98.75 285 ALA A N 1
ATOM 2271 C CA . ALA A 1 285 ? 2.233 -5.715 -6.524 1.00 98.75 285 ALA A CA 1
ATOM 2272 C C . ALA A 1 285 ? 2.968 -6.648 -7.510 1.00 98.75 285 ALA A C 1
ATOM 2274 O O . ALA A 1 285 ? 3.080 -6.324 -8.694 1.00 98.75 285 ALA A O 1
ATOM 2275 N N . LYS A 1 286 ? 3.370 -7.856 -7.082 1.00 98.62 286 LYS A N 1
ATOM 2276 C CA . LYS A 1 286 ? 3.945 -8.882 -7.981 1.00 98.62 286 LYS A CA 1
ATOM 2277 C C . LYS A 1 286 ? 2.975 -9.297 -9.087 1.00 98.62 286 LYS A C 1
ATOM 2279 O O . LYS A 1 286 ? 3.378 -9.458 -10.241 1.00 98.62 286 LYS A O 1
ATOM 2284 N N . ARG A 1 287 ? 1.690 -9.479 -8.759 1.00 98.25 287 ARG A N 1
ATOM 2285 C CA . ARG A 1 287 ? 0.645 -9.813 -9.745 1.00 98.25 287 ARG A CA 1
ATOM 2286 C C . ARG A 1 287 ? 0.409 -8.676 -10.729 1.00 98.25 287 ARG A C 1
ATOM 2288 O O . ARG A 1 287 ? 0.257 -8.956 -11.918 1.00 98.25 287 ARG A O 1
ATOM 2295 N N . SER A 1 288 ? 0.405 -7.432 -10.251 1.00 98.19 288 SER A N 1
ATOM 2296 C CA . SER A 1 288 ? 0.300 -6.237 -11.091 1.00 98.19 288 SER A CA 1
ATOM 2297 C C . SER A 1 288 ? 1.450 -6.220 -12.100 1.00 98.19 288 SER A C 1
ATOM 2299 O O . SER A 1 288 ? 1.204 -6.305 -13.300 1.00 98.19 288 SER A O 1
ATOM 2301 N N . ALA A 1 289 ? 2.694 -6.358 -11.632 1.00 97.88 289 ALA A N 1
ATOM 2302 C CA . ALA A 1 289 ? 3.870 -6.415 -12.499 1.00 97.88 289 ALA A CA 1
ATOM 2303 C C . ALA A 1 289 ? 3.866 -7.588 -13.489 1.00 97.88 289 ALA A C 1
ATOM 2305 O O . ALA A 1 289 ? 4.207 -7.434 -14.662 1.00 97.88 289 ALA A O 1
ATOM 2306 N N . THR A 1 290 ? 3.432 -8.770 -13.048 1.00 97.25 290 THR A N 1
ATOM 2307 C CA . THR A 1 290 ? 3.282 -9.945 -13.921 1.00 97.25 290 THR A CA 1
ATOM 2308 C C . THR A 1 290 ? 2.246 -9.694 -15.019 1.00 97.25 290 THR A C 1
ATOM 2310 O O . THR A 1 290 ? 2.457 -10.063 -16.175 1.00 97.25 290 THR A O 1
ATOM 2313 N N . THR A 1 291 ? 1.136 -9.039 -14.676 1.00 96.44 291 THR A N 1
ATOM 2314 C CA . THR A 1 291 ? 0.075 -8.679 -15.625 1.00 96.44 291 THR A CA 1
ATOM 2315 C C . THR A 1 291 ? 0.574 -7.642 -16.624 1.00 96.44 291 THR A C 1
ATOM 2317 O O . THR A 1 291 ? 0.386 -7.822 -17.828 1.00 96.44 291 THR A O 1
ATOM 2320 N N . THR A 1 292 ? 1.279 -6.615 -16.153 1.00 95.19 292 THR A N 1
ATOM 2321 C CA . THR A 1 292 ? 1.938 -5.607 -16.990 1.00 95.19 292 THR A CA 1
ATOM 2322 C C . THR A 1 292 ? 2.894 -6.253 -17.969 1.00 95.19 292 THR A C 1
ATOM 2324 O O . THR A 1 292 ? 2.806 -6.002 -19.168 1.00 95.19 292 THR A O 1
ATOM 2327 N N . ARG A 1 293 ? 3.751 -7.161 -17.493 1.00 92.75 293 ARG A N 1
ATOM 2328 C CA . ARG A 1 293 ? 4.701 -7.881 -18.342 1.00 92.75 293 ARG A CA 1
ATOM 2329 C C . ARG A 1 293 ? 3.995 -8.687 -19.430 1.00 92.75 293 ARG A C 1
ATOM 2331 O O . ARG A 1 293 ? 4.418 -8.658 -20.582 1.00 92.75 293 ARG A O 1
ATOM 2338 N N . ALA A 1 294 ? 2.913 -9.383 -19.085 1.00 93.12 294 ALA A N 1
ATOM 2339 C CA . ALA A 1 294 ? 2.144 -10.180 -20.038 1.00 93.12 294 ALA A CA 1
ATOM 2340 C C . ALA A 1 294 ? 1.419 -9.329 -21.099 1.00 93.12 294 ALA A C 1
ATOM 2342 O O . ALA A 1 294 ? 1.195 -9.807 -22.210 1.00 93.12 294 ALA A O 1
ATOM 2343 N N . ASN A 1 295 ? 1.074 -8.078 -20.777 1.00 92.19 295 ASN A N 1
ATOM 2344 C CA . ASN A 1 295 ? 0.325 -7.168 -21.652 1.00 92.19 295 ASN A CA 1
ATOM 2345 C C . ASN A 1 295 ? 1.169 -6.014 -22.198 1.00 92.19 295 ASN A C 1
ATOM 2347 O O . ASN A 1 295 ? 0.638 -5.078 -22.793 1.00 92.19 295 ASN A O 1
ATOM 2351 N N . MET A 1 296 ? 2.485 -6.083 -22.026 1.00 87.88 296 MET A N 1
ATOM 2352 C CA . MET A 1 296 ? 3.379 -4.947 -22.189 1.00 87.88 296 MET A CA 1
ATOM 2353 C C . MET A 1 296 ? 3.269 -4.311 -23.584 1.00 87.88 296 MET A C 1
ATOM 2355 O O . MET A 1 296 ? 3.146 -3.099 -23.693 1.00 87.88 296 MET A O 1
ATOM 2359 N N . THR A 1 297 ? 3.165 -5.108 -24.654 1.00 84.69 297 THR A N 1
ATOM 2360 C CA . THR A 1 297 ? 2.938 -4.593 -26.020 1.00 84.69 297 THR A CA 1
ATOM 2361 C C . THR A 1 297 ? 1.625 -3.823 -26.167 1.00 84.69 297 THR A C 1
ATOM 2363 O O . THR A 1 297 ? 1.601 -2.768 -26.800 1.00 84.69 297 THR A O 1
ATOM 2366 N N . ALA A 1 298 ? 0.532 -4.330 -25.593 1.00 87.62 298 ALA A N 1
ATOM 2367 C CA . ALA A 1 298 ? -0.770 -3.676 -25.665 1.00 87.62 298 ALA A CA 1
ATOM 2368 C C . ALA A 1 298 ? -0.790 -2.388 -24.829 1.00 87.62 298 ALA A C 1
ATOM 2370 O O . ALA A 1 298 ? -1.279 -1.362 -25.295 1.00 87.62 298 ALA A O 1
ATOM 2371 N N . TRP A 1 299 ? -0.211 -2.422 -23.628 1.00 88.50 299 TRP A N 1
ATOM 2372 C CA . TRP A 1 299 ? -0.238 -1.306 -22.681 1.00 88.50 299 TRP A CA 1
ATOM 2373 C C . TRP A 1 299 ? 0.729 -0.182 -23.043 1.00 88.50 299 TRP A C 1
ATOM 2375 O O . TRP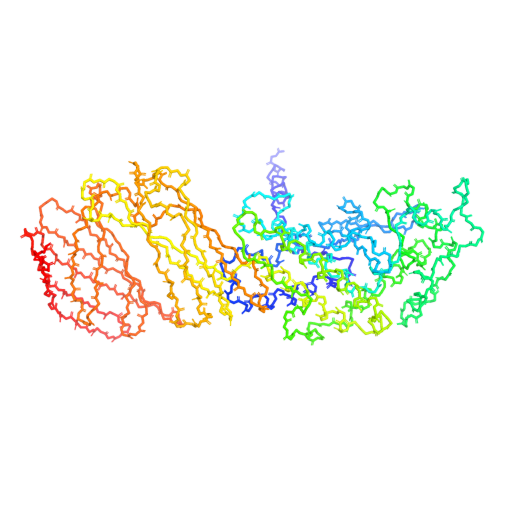 A 1 299 ? 0.417 0.988 -22.826 1.00 88.50 299 TRP A O 1
ATOM 2385 N N . THR A 1 300 ? 1.855 -0.498 -23.687 1.00 83.69 300 THR A N 1
ATOM 2386 C CA . THR A 1 300 ? 2.693 0.529 -24.312 1.00 83.69 300 THR A CA 1
ATOM 2387 C C . THR A 1 300 ? 1.927 1.254 -25.421 1.00 83.69 300 THR A C 1
ATOM 2389 O O . THR A 1 300 ? 2.070 2.467 -25.548 1.00 83.69 300 THR A O 1
ATOM 2392 N N . ALA A 1 301 ? 1.084 0.538 -26.178 1.00 81.75 301 ALA A N 1
ATOM 2393 C CA . ALA A 1 301 ? 0.293 1.108 -27.267 1.00 81.75 301 ALA A CA 1
ATOM 2394 C C . ALA A 1 301 ? -0.967 1.868 -26.825 1.00 81.75 301 ALA A C 1
ATOM 2396 O O . ALA A 1 301 ? -1.425 2.777 -27.513 1.00 81.75 301 ALA A O 1
ATOM 2397 N N . SER A 1 302 ? -1.546 1.490 -25.689 1.00 85.94 302 SER A N 1
ATOM 2398 C CA . SER A 1 302 ? -2.741 2.105 -25.124 1.00 85.94 302 SER A CA 1
ATOM 2399 C C . SER A 1 302 ? -2.732 1.946 -23.609 1.00 85.94 302 SER A C 1
ATOM 2401 O O . SER A 1 302 ? -2.894 0.841 -23.097 1.00 85.94 302 SER A O 1
ATOM 2403 N N . ALA A 1 303 ? -2.608 3.058 -22.885 1.00 88.00 303 ALA A N 1
ATOM 2404 C CA . ALA A 1 303 ? -2.458 3.035 -21.434 1.00 88.00 303 ALA A CA 1
ATOM 2405 C C . ALA A 1 303 ? -3.775 2.858 -20.651 1.00 88.00 303 ALA A C 1
ATOM 2407 O O . ALA A 1 303 ? -3.701 2.665 -19.444 1.00 88.00 303 ALA A O 1
ATOM 2408 N N . ALA A 1 304 ? -4.958 2.872 -21.289 1.00 89.44 304 ALA A N 1
ATOM 2409 C CA . ALA A 1 304 ? -6.271 2.744 -20.618 1.00 89.44 304 ALA A CA 1
ATOM 2410 C C . ALA A 1 304 ? -6.306 1.663 -19.530 1.00 89.44 304 ALA A C 1
ATOM 2412 O O . ALA A 1 304 ? -6.698 1.901 -18.386 1.00 89.44 304 ALA A O 1
ATOM 2413 N N . GLU A 1 305 ? -5.929 0.448 -19.926 1.00 91.50 305 GLU A N 1
ATOM 2414 C CA . GLU A 1 305 ? -6.018 -0.736 -19.081 1.00 91.50 305 GLU A CA 1
ATOM 2415 C C . GLU A 1 305 ? -4.960 -0.704 -17.983 1.00 91.50 305 GLU A C 1
ATOM 2417 O O . GLU A 1 305 ? -5.284 -1.007 -16.839 1.00 91.50 305 GLU A O 1
ATOM 2422 N N . ALA A 1 306 ? -3.741 -0.257 -18.302 1.00 91.94 306 ALA A N 1
ATOM 2423 C CA . ALA A 1 306 ? -2.669 -0.068 -17.328 1.00 91.94 306 ALA A CA 1
ATOM 2424 C C . ALA A 1 306 ? -3.058 0.962 -16.254 1.00 91.94 306 ALA A C 1
ATOM 2426 O O . ALA A 1 306 ? -2.911 0.705 -15.063 1.00 91.94 306 ALA A O 1
ATOM 2427 N N . LEU A 1 307 ? -3.627 2.101 -16.662 1.00 93.69 307 LEU A N 1
ATOM 2428 C CA . LEU A 1 307 ? -4.107 3.141 -15.749 1.00 93.69 307 LEU A CA 1
ATOM 2429 C C . LEU A 1 307 ? -5.274 2.644 -14.887 1.00 93.69 307 LEU A C 1
ATOM 2431 O O . LEU A 1 307 ? -5.310 2.908 -13.688 1.00 93.69 307 LEU A O 1
ATOM 2435 N N . SER A 1 308 ? -6.208 1.893 -15.478 1.00 95.00 308 SER A N 1
ATOM 2436 C CA . SER A 1 308 ? -7.334 1.295 -14.748 1.00 95.00 308 SER A CA 1
ATOM 2437 C C . SER A 1 308 ? -6.876 0.252 -13.737 1.00 95.00 308 SER A C 1
ATOM 2439 O O . SER A 1 308 ? -7.315 0.294 -12.590 1.00 95.00 308 SER A O 1
ATOM 2441 N N . GLN A 1 309 ? -5.951 -0.629 -14.121 1.00 95.62 309 GLN A N 1
ATOM 2442 C CA . GLN A 1 309 ? -5.343 -1.600 -13.216 1.00 95.62 309 GLN A CA 1
ATOM 2443 C C . GLN A 1 309 ? -4.623 -0.895 -12.061 1.00 95.62 309 GLN A C 1
ATOM 2445 O O . GLN A 1 309 ? -4.887 -1.201 -10.900 1.00 95.62 309 GLN A O 1
ATOM 2450 N N . SER A 1 310 ? -3.788 0.096 -12.377 1.00 96.44 310 SER A N 1
ATOM 2451 C CA . SER A 1 310 ? -3.024 0.869 -11.400 1.00 96.44 310 SER A CA 1
ATOM 2452 C C . SER A 1 310 ? -3.925 1.570 -10.380 1.00 96.44 310 SER A C 1
ATOM 2454 O O . SER A 1 310 ? -3.785 1.372 -9.172 1.00 96.44 310 SER A O 1
ATOM 2456 N N . ALA A 1 311 ? -4.926 2.322 -10.846 1.00 97.19 311 ALA A N 1
ATOM 2457 C CA . ALA A 1 311 ? -5.873 3.003 -9.969 1.00 97.19 311 ALA A CA 1
ATOM 2458 C C . ALA A 1 311 ? -6.708 2.011 -9.135 1.00 97.19 311 ALA A C 1
ATOM 2460 O O . ALA A 1 311 ? -6.957 2.267 -7.954 1.00 97.19 311 ALA A O 1
ATOM 2461 N N . THR A 1 312 ? -7.094 0.858 -9.701 1.00 98.06 312 THR A N 1
ATOM 2462 C CA . THR A 1 312 ? -7.750 -0.229 -8.956 1.00 98.06 312 THR A CA 1
ATOM 2463 C C . THR A 1 312 ? -6.844 -0.785 -7.856 1.00 98.06 312 THR A C 1
ATOM 2465 O O . THR A 1 312 ? -7.313 -0.973 -6.730 1.00 98.06 312 THR A O 1
ATOM 2468 N N . ASP A 1 313 ? -5.566 -1.038 -8.133 1.00 98.56 313 ASP A N 1
ATOM 2469 C CA . ASP A 1 313 ? -4.622 -1.598 -7.162 1.00 98.56 313 ASP A CA 1
ATOM 2470 C C . ASP A 1 313 ? -4.314 -0.604 -6.034 1.00 98.56 313 ASP A C 1
ATOM 2472 O O . ASP A 1 313 ? -4.370 -0.978 -4.859 1.00 98.56 313 ASP A O 1
ATOM 2476 N N . ILE A 1 314 ? -4.098 0.677 -6.360 1.00 98.69 314 ILE A N 1
ATOM 2477 C CA . ILE A 1 314 ? -3.913 1.758 -5.377 1.00 98.69 314 ILE A CA 1
ATOM 2478 C C . ILE A 1 314 ? -5.146 1.882 -4.480 1.00 98.69 314 ILE A C 1
ATOM 2480 O O . ILE A 1 314 ? -5.035 1.867 -3.252 1.00 98.69 314 ILE A O 1
ATOM 2484 N N . TRP A 1 315 ? -6.338 1.962 -5.079 1.00 98.44 315 TRP A N 1
ATOM 2485 C CA . TRP A 1 315 ? -7.587 2.036 -4.324 1.00 98.44 315 TRP A CA 1
ATOM 2486 C C . TRP A 1 315 ? -7.755 0.829 -3.395 1.00 98.44 315 TRP A C 1
ATOM 2488 O O . TRP A 1 315 ? -8.144 0.987 -2.237 1.00 98.44 315 TRP A O 1
ATOM 2498 N N . THR A 1 316 ? -7.399 -0.364 -3.873 1.00 98.69 316 THR A N 1
ATOM 2499 C CA . THR A 1 316 ? -7.457 -1.616 -3.112 1.00 98.69 316 THR A CA 1
ATOM 2500 C C . THR A 1 316 ? -6.554 -1.575 -1.881 1.00 98.69 316 THR A C 1
ATOM 2502 O O . THR A 1 316 ? -7.040 -1.816 -0.774 1.00 98.69 316 THR A O 1
ATOM 2505 N N . ILE A 1 317 ? -5.270 -1.220 -2.026 1.00 98.44 317 ILE A N 1
ATOM 2506 C CA . ILE A 1 317 ? -4.346 -1.165 -0.879 1.00 98.44 317 ILE A CA 1
ATOM 2507 C C . ILE A 1 317 ? -4.681 -0.016 0.075 1.00 98.44 317 ILE A C 1
ATOM 2509 O O . ILE A 1 317 ? -4.571 -0.163 1.291 1.00 98.44 317 ILE A O 1
ATOM 2513 N N . TRP A 1 318 ? -5.162 1.123 -0.424 1.00 98.44 318 TRP A N 1
ATOM 2514 C CA . TRP A 1 318 ? -5.625 2.197 0.449 1.00 98.44 318 TRP A CA 1
ATOM 2515 C C . TRP A 1 318 ? -6.853 1.783 1.243 1.00 98.44 318 TRP A C 1
ATOM 2517 O O . TRP A 1 318 ? -6.893 1.991 2.459 1.00 98.44 318 TRP A O 1
ATOM 2527 N N . ARG A 1 319 ? -7.824 1.131 0.598 1.00 98.00 319 ARG A N 1
ATOM 2528 C CA . ARG A 1 319 ? -9.015 0.645 1.284 1.00 98.00 319 ARG A CA 1
ATOM 2529 C C . ARG A 1 319 ? -8.684 -0.454 2.298 1.00 98.00 319 ARG A C 1
ATOM 2531 O O . ARG A 1 319 ? -9.225 -0.419 3.400 1.00 98.00 319 ARG A O 1
ATOM 2538 N N . ALA A 1 320 ? -7.733 -1.336 1.996 1.00 97.75 320 ALA A N 1
ATOM 2539 C CA . ALA A 1 320 ? -7.217 -2.333 2.934 1.00 97.75 320 ALA A CA 1
ATOM 2540 C C . ALA A 1 320 ? -6.496 -1.734 4.153 1.00 97.75 320 ALA A C 1
ATOM 2542 O O . ALA A 1 320 ? -6.404 -2.374 5.195 1.00 97.75 320 ALA A O 1
ATOM 2543 N N . SER A 1 321 ? -5.974 -0.508 4.054 1.00 96.94 321 SER A N 1
ATOM 2544 C CA . SER A 1 321 ? -5.263 0.138 5.167 1.00 96.94 321 SER A CA 1
ATOM 2545 C C . SER A 1 321 ? -6.190 0.731 6.241 1.00 96.94 321 SER A C 1
ATOM 2547 O O . SER A 1 321 ? -5.754 1.030 7.360 1.00 96.94 321 SER A O 1
ATOM 2549 N N . ILE A 1 322 ? -7.477 0.882 5.919 1.00 95.75 322 ILE A N 1
ATOM 2550 C CA . ILE A 1 322 ? -8.527 1.323 6.839 1.00 95.75 322 ILE A CA 1
ATOM 2551 C C . ILE A 1 322 ? -9.453 0.152 7.163 1.00 95.75 322 ILE A C 1
ATOM 2553 O O . ILE A 1 322 ? -9.497 -0.847 6.449 1.00 95.75 322 ILE A O 1
ATOM 2557 N N . THR A 1 323 ? -10.205 0.262 8.254 1.00 95.00 323 THR A N 1
ATOM 2558 C CA . THR A 1 323 ? -11.232 -0.729 8.595 1.00 95.00 323 THR A CA 1
ATOM 2559 C C . THR A 1 323 ? -12.611 -0.100 8.569 1.00 95.00 323 THR A C 1
ATOM 2561 O O . THR A 1 323 ? -12.744 1.082 8.881 1.00 95.00 323 THR A O 1
ATOM 2564 N N . GLY A 1 324 ? -13.644 -0.870 8.239 1.00 92.81 324 GLY A N 1
ATOM 2565 C CA . GLY A 1 324 ? -15.035 -0.494 8.485 1.00 92.81 324 GLY A CA 1
ATOM 2566 C C . GLY A 1 324 ? -15.523 -0.816 9.893 1.00 92.81 324 GLY A C 1
ATOM 2567 O O . GLY A 1 324 ? -16.592 -0.351 10.277 1.00 92.81 324 GLY A O 1
ATOM 2568 N N . LEU A 1 325 ? -14.759 -1.567 10.688 1.00 92.75 325 LEU A N 1
ATOM 2569 C CA . LEU A 1 325 ? -15.107 -1.828 12.081 1.00 92.75 325 LEU A CA 1
ATOM 2570 C C . LEU A 1 325 ? -14.977 -0.543 12.911 1.00 92.75 325 LEU A C 1
ATOM 2572 O O . LEU A 1 325 ? -14.021 0.224 12.768 1.00 92.75 325 LEU A O 1
ATOM 2576 N N . ARG A 1 326 ? -15.941 -0.299 13.794 1.00 89.50 326 ARG A N 1
ATOM 2577 C CA . ARG A 1 326 ? -15.917 0.792 14.778 1.00 89.50 326 ARG A CA 1
ATOM 2578 C C . ARG A 1 326 ? -16.372 0.261 16.119 1.00 89.50 326 ARG A C 1
ATOM 2580 O O . ARG A 1 326 ? -17.200 -0.646 16.162 1.00 89.50 326 ARG A O 1
ATOM 2587 N N . CYS A 1 327 ? -15.895 0.846 17.210 1.00 87.44 327 CYS A N 1
ATOM 2588 C CA . CYS A 1 327 ? -16.478 0.575 18.514 1.00 87.44 327 CYS A CA 1
ATOM 2589 C C . CYS A 1 327 ? -16.614 1.832 19.367 1.00 87.44 327 CYS A C 1
ATOM 2591 O O . CYS A 1 327 ? -15.972 2.847 19.117 1.00 87.44 327 CYS A O 1
ATOM 2593 N N . MET A 1 328 ? -17.490 1.734 20.361 1.00 84.25 328 MET A N 1
ATOM 2594 C CA . MET A 1 328 ? -17.663 2.706 21.437 1.00 84.25 328 MET A CA 1
ATOM 2595 C C . MET A 1 328 ? -17.759 1.945 22.755 1.00 84.25 328 MET A C 1
ATOM 2597 O O . MET A 1 328 ? -18.248 0.805 22.772 1.00 84.25 328 MET A O 1
ATOM 2601 N N . SER A 1 329 ? -17.336 2.566 23.855 1.00 85.00 329 SER A N 1
ATOM 2602 C CA . SER A 1 329 ? -17.401 1.945 25.175 1.00 85.00 329 SER A CA 1
ATOM 2603 C C . SER A 1 329 ? -18.155 2.784 26.202 1.00 85.00 329 SER A C 1
ATOM 2605 O O . SER A 1 329 ? -18.051 4.005 26.243 1.00 85.00 329 SER A O 1
ATOM 2607 N N . PHE A 1 330 ? -18.924 2.099 27.048 1.00 84.81 330 PHE A N 1
ATOM 2608 C CA . PHE A 1 330 ? -19.748 2.688 28.098 1.00 84.81 330 PHE A CA 1
ATOM 2609 C C . PHE A 1 330 ? -19.510 1.941 29.401 1.00 84.81 330 PHE A C 1
ATOM 2611 O O . PHE A 1 330 ? -19.606 0.718 29.445 1.00 84.81 330 PHE A O 1
ATOM 2618 N N . ALA A 1 331 ? -19.260 2.652 30.483 1.00 86.12 331 ALA A N 1
ATOM 2619 C CA . ALA A 1 331 ? -19.178 2.098 31.819 1.00 86.12 331 ALA A CA 1
ATOM 2620 C C . ALA A 1 331 ? -20.396 2.511 32.645 1.00 86.12 331 ALA A C 1
ATOM 2622 O O . ALA A 1 331 ? -20.868 3.640 32.573 1.00 86.12 331 ALA A O 1
ATOM 2623 N N . SER A 1 332 ? -20.871 1.588 33.472 1.00 85.88 332 SER A N 1
ATOM 2624 C CA . SER A 1 332 ? -21.903 1.840 34.484 1.00 85.88 332 SER A CA 1
ATOM 2625 C C . SER A 1 332 ? -21.532 1.109 35.773 1.00 85.88 332 SER A C 1
ATOM 2627 O O . SER A 1 332 ? -20.853 0.081 35.686 1.00 85.88 332 SER A O 1
ATOM 2629 N N . PRO A 1 333 ? -21.905 1.597 36.966 1.00 84.94 333 PRO A N 1
ATOM 2630 C CA . PRO A 1 333 ? -21.670 0.861 38.207 1.00 84.94 333 PRO A CA 1
ATOM 2631 C C . PRO A 1 333 ? -22.293 -0.544 38.164 1.00 84.94 333 PRO A C 1
ATOM 2633 O O . PRO A 1 333 ? -23.405 -0.726 37.668 1.00 84.94 333 PRO A O 1
ATOM 2636 N N . ASP A 1 334 ? -21.601 -1.556 38.695 1.00 85.69 334 ASP A N 1
ATOM 2637 C CA . ASP A 1 334 ? -22.186 -2.891 38.845 1.00 85.69 334 ASP A CA 1
ATOM 2638 C C . ASP A 1 334 ? -23.120 -2.925 40.062 1.00 85.69 334 ASP A C 1
ATOM 2640 O O . ASP A 1 334 ? -22.689 -3.096 41.205 1.00 85.69 334 ASP A O 1
ATOM 2644 N N . LEU A 1 335 ? -24.423 -2.798 39.803 1.00 82.81 335 LEU A N 1
ATOM 2645 C CA . LEU A 1 335 ? -25.462 -2.810 40.835 1.00 82.81 335 LEU A CA 1
ATOM 2646 C C . LEU A 1 335 ? -25.547 -4.141 41.603 1.00 82.81 335 LEU A C 1
ATOM 2648 O O . LEU A 1 335 ? -26.107 -4.174 42.694 1.00 82.81 335 LEU A O 1
ATOM 2652 N N . THR A 1 336 ? -24.960 -5.229 41.086 1.00 82.19 336 THR A N 1
ATOM 2653 C CA . THR A 1 336 ? -24.878 -6.514 41.806 1.00 82.19 336 THR A CA 1
ATOM 2654 C C . THR A 1 336 ? -23.772 -6.531 42.868 1.00 82.19 336 THR A C 1
ATOM 2656 O O . THR A 1 336 ? -23.709 -7.451 43.682 1.00 82.19 336 THR A O 1
ATOM 2659 N N . MET A 1 337 ? -22.895 -5.518 42.888 1.00 78.94 337 MET A N 1
ATOM 2660 C CA . MET A 1 337 ? -21.795 -5.375 43.846 1.00 78.94 337 MET A CA 1
ATOM 2661 C C . MET A 1 337 ? -21.801 -3.987 44.520 1.00 78.94 337 MET A C 1
ATOM 2663 O O . MET A 1 337 ? -20.809 -3.254 44.431 1.00 78.94 337 MET A O 1
ATOM 2667 N N . PRO A 1 338 ? -22.887 -3.610 45.222 1.00 73.62 338 PRO A N 1
ATOM 2668 C CA . PRO A 1 338 ? -23.021 -2.282 45.812 1.00 73.62 338 PRO A CA 1
ATOM 2669 C C . PRO A 1 338 ? -21.890 -1.991 46.811 1.00 73.62 338 PRO A C 1
ATOM 2671 O O . PRO A 1 338 ? -21.469 -2.855 47.581 1.00 73.62 338 PRO A O 1
ATOM 2674 N N . GLY A 1 339 ? -21.363 -0.764 46.773 1.00 72.06 339 GLY A N 1
ATOM 2675 C CA . GLY A 1 339 ? -20.252 -0.318 47.624 1.00 72.06 339 GLY A CA 1
ATOM 2676 C C . GLY A 1 339 ? -18.860 -0.790 47.183 1.00 72.06 339 GLY A C 1
ATOM 2677 O O . GLY A 1 339 ? -17.861 -0.316 47.726 1.00 72.06 339 GLY A O 1
ATOM 2678 N N . LYS A 1 340 ? -18.760 -1.674 46.181 1.00 78.38 340 LYS A N 1
ATOM 2679 C CA . LYS A 1 340 ? -17.486 -1.990 45.524 1.00 78.38 340 LYS A CA 1
ATOM 2680 C C . LYS A 1 340 ? -17.267 -1.047 44.346 1.00 78.38 340 LYS A C 1
ATOM 2682 O O . LYS A 1 340 ? -18.210 -0.646 43.672 1.00 78.38 340 LYS A O 1
ATOM 2687 N N . LYS A 1 341 ? -16.008 -0.716 44.057 1.00 86.38 341 LYS A N 1
ATOM 2688 C CA . LYS A 1 341 ? -15.642 0.090 42.883 1.00 86.38 341 LYS A CA 1
ATOM 2689 C C . LYS A 1 341 ? -15.592 -0.775 41.617 1.00 86.38 341 LYS A C 1
ATOM 2691 O O . LYS A 1 341 ? -14.561 -0.852 40.958 1.00 86.38 341 LYS A O 1
ATOM 2696 N N . VAL A 1 342 ? -16.677 -1.487 41.328 1.00 88.62 342 VAL A N 1
ATOM 2697 C CA . VAL A 1 342 ? -16.792 -2.381 40.169 1.00 88.62 342 VAL A CA 1
ATOM 2698 C C . VAL A 1 342 ? -17.749 -1.763 39.160 1.00 88.62 342 VAL A C 1
ATOM 2700 O O . VAL A 1 342 ? -18.834 -1.315 39.522 1.00 88.62 342 VAL A O 1
ATOM 2703 N N . PHE A 1 343 ? -17.334 -1.745 37.898 1.00 87.62 343 PHE A N 1
ATOM 2704 C CA . PHE A 1 343 ? -18.091 -1.204 36.777 1.00 87.62 343 PHE A CA 1
ATOM 2705 C C . PHE A 1 343 ? -18.333 -2.285 35.724 1.00 87.62 343 PHE A C 1
ATOM 2707 O O . PHE A 1 343 ? -17.465 -3.119 35.456 1.00 87.62 343 PHE A O 1
ATOM 2714 N N . LEU A 1 344 ? -19.511 -2.241 35.107 1.00 87.75 344 LEU A N 1
ATOM 2715 C CA . LEU A 1 344 ? -19.848 -2.954 33.885 1.00 87.75 344 LEU A CA 1
ATOM 2716 C C . LEU A 1 344 ? -19.425 -2.107 32.690 1.00 87.75 344 LEU A C 1
ATOM 2718 O O . LEU A 1 344 ? -20.060 -1.096 32.388 1.00 87.75 344 LEU A O 1
ATOM 2722 N N . LEU A 1 345 ? -18.363 -2.537 32.015 1.00 88.19 345 LEU A N 1
ATOM 2723 C CA . LEU A 1 345 ? -17.896 -1.951 30.769 1.00 88.19 345 LEU A CA 1
ATOM 2724 C C . LEU A 1 345 ? -18.569 -2.653 29.591 1.00 88.19 345 LEU A C 1
ATOM 2726 O O . LEU A 1 345 ? -18.258 -3.805 29.300 1.00 88.19 345 LEU A O 1
ATOM 2730 N N . LYS A 1 346 ? -19.482 -1.953 28.926 1.00 86.69 346 LYS A N 1
ATOM 2731 C CA . LYS A 1 346 ? -20.165 -2.373 27.707 1.00 86.69 346 LYS A CA 1
ATOM 2732 C C . LYS A 1 346 ? -19.428 -1.838 26.488 1.00 86.69 346 LYS A C 1
ATOM 2734 O O . LYS A 1 346 ? -19.124 -0.651 26.431 1.00 86.69 346 LYS A O 1
ATOM 2739 N N . VAL A 1 347 ? -19.195 -2.688 25.498 1.00 85.75 347 VAL A N 1
ATOM 2740 C CA . VAL A 1 347 ? -18.671 -2.286 24.187 1.00 85.75 347 VAL A CA 1
ATOM 2741 C C . VAL A 1 347 ? -19.734 -2.544 23.136 1.00 85.75 347 VAL A C 1
ATOM 2743 O O . VAL A 1 347 ? -20.310 -3.630 23.116 1.00 85.75 347 VAL A O 1
ATOM 2746 N N . ALA A 1 348 ? -19.976 -1.555 22.281 1.00 85.88 348 ALA A N 1
ATOM 2747 C CA . ALA A 1 348 ? -20.796 -1.688 21.084 1.00 85.88 348 ALA A CA 1
ATOM 2748 C C . ALA A 1 348 ? -19.889 -1.644 19.851 1.00 85.88 348 ALA A C 1
ATOM 2750 O O . ALA A 1 348 ? -19.037 -0.760 19.758 1.00 85.88 348 ALA A O 1
ATOM 2751 N N . VAL A 1 349 ? -20.073 -2.576 18.914 1.00 87.75 349 VAL A N 1
ATOM 2752 C CA . VAL A 1 349 ? -19.284 -2.660 17.673 1.00 87.75 349 VAL A CA 1
ATOM 2753 C C . VAL A 1 349 ? -20.174 -2.456 16.455 1.00 87.75 349 VAL A C 1
ATOM 2755 O O . VAL A 1 349 ? -21.200 -3.110 16.343 1.00 87.75 349 VAL A O 1
ATOM 2758 N N . ALA A 1 350 ? -19.770 -1.598 15.526 1.00 88.19 350 ALA A N 1
ATOM 2759 C CA . ALA A 1 350 ? -20.468 -1.361 14.269 1.00 88.19 350 ALA A CA 1
ATOM 2760 C C . ALA A 1 350 ? -19.606 -1.752 13.062 1.00 88.19 350 ALA A C 1
ATOM 2762 O O . ALA A 1 350 ? -18.375 -1.759 13.134 1.00 88.19 350 ALA A O 1
ATOM 2763 N N . ASN A 1 351 ? -20.276 -2.033 11.946 1.00 90.75 351 ASN A N 1
ATOM 2764 C CA . ASN A 1 351 ? -19.673 -2.297 10.649 1.00 90.75 351 ASN A CA 1
ATOM 2765 C C . ASN A 1 351 ? -20.115 -1.214 9.653 1.00 90.75 351 ASN A C 1
ATOM 2767 O O . ASN A 1 351 ? -21.303 -1.059 9.383 1.00 90.75 351 ASN A O 1
ATOM 2771 N N . LEU A 1 352 ? -19.153 -0.457 9.128 1.00 90.81 352 LEU A N 1
ATOM 2772 C CA . LEU A 1 352 ? -19.355 0.595 8.129 1.00 90.81 352 LEU A CA 1
ATOM 2773 C C . LEU A 1 352 ? -19.035 0.129 6.702 1.00 90.81 352 LEU A C 1
ATOM 2775 O O . LEU A 1 352 ? -18.995 0.938 5.782 1.00 90.81 352 LEU A O 1
ATOM 2779 N N . THR A 1 353 ? -18.785 -1.161 6.488 1.00 91.69 353 THR A N 1
ATOM 2780 C CA . THR A 1 353 ? -18.600 -1.701 5.137 1.00 91.69 353 THR A CA 1
ATOM 2781 C C . THR A 1 353 ? -19.938 -2.110 4.525 1.00 91.69 353 THR A C 1
ATOM 2783 O O . THR A 1 353 ? -20.891 -2.438 5.230 1.00 91.69 353 THR A O 1
ATOM 2786 N N . ARG A 1 354 ? -20.012 -2.152 3.190 1.00 90.81 354 ARG A N 1
ATOM 2787 C CA . ARG A 1 354 ? -21.188 -2.664 2.456 1.00 90.81 354 ARG A CA 1
ATOM 2788 C C . ARG A 1 354 ? -21.251 -4.200 2.411 1.00 90.81 354 ARG A C 1
ATOM 2790 O O . ARG A 1 354 ? -22.110 -4.760 1.734 1.00 90.81 354 ARG A O 1
ATOM 2797 N N . GLU A 1 355 ? -20.381 -4.873 3.157 1.00 93.62 355 GLU A N 1
ATOM 2798 C CA . GLU A 1 355 ? -20.286 -6.324 3.288 1.00 93.62 355 GLU A CA 1
ATOM 2799 C C . GLU A 1 355 ? -20.527 -6.736 4.747 1.00 93.62 355 GLU A C 1
ATOM 2801 O O . GLU A 1 355 ? -20.333 -5.944 5.659 1.00 93.62 355 GLU A O 1
ATOM 2806 N N . THR A 1 356 ? -20.993 -7.960 4.994 1.00 94.19 356 THR A N 1
ATOM 2807 C CA . THR A 1 356 ? -21.125 -8.483 6.367 1.00 94.19 356 THR A CA 1
ATOM 2808 C C . THR A 1 356 ? -19.738 -8.737 6.958 1.00 94.19 356 THR A C 1
ATOM 2810 O O . THR A 1 356 ? -18.927 -9.415 6.329 1.00 94.19 356 THR A O 1
ATOM 2813 N N . ALA A 1 357 ? -19.475 -8.235 8.167 1.00 95.44 357 ALA A N 1
ATOM 2814 C CA . ALA A 1 357 ? -18.255 -8.568 8.897 1.00 95.44 357 ALA A CA 1
ATOM 2815 C C . ALA A 1 357 ? -18.441 -9.919 9.596 1.00 95.44 357 ALA A C 1
ATOM 2817 O O . ALA A 1 357 ? -19.354 -10.080 10.404 1.00 95.44 357 ALA A O 1
ATOM 2818 N N . GLN A 1 358 ? -17.583 -10.882 9.288 1.00 95.88 358 GLN A N 1
ATOM 2819 C CA . GLN A 1 358 ? -17.706 -12.265 9.740 1.00 95.88 358 GLN A CA 1
ATOM 2820 C C . GLN A 1 358 ? -16.897 -12.524 11.011 1.00 95.88 358 GLN A C 1
ATOM 2822 O O . GLN A 1 358 ? -15.780 -12.017 11.150 1.00 95.88 358 GLN A O 1
ATOM 2827 N N . ASN A 1 359 ? -17.412 -13.386 11.891 1.00 95.06 359 ASN A N 1
ATOM 2828 C CA . ASN A 1 359 ? -16.701 -13.891 13.073 1.00 95.06 359 ASN A CA 1
ATOM 2829 C C . ASN A 1 359 ? -16.077 -12.779 13.933 1.00 95.06 359 ASN A C 1
ATOM 2831 O O . ASN A 1 359 ? -14.921 -12.879 14.355 1.00 95.06 359 ASN A O 1
ATOM 2835 N N . VAL A 1 360 ? -16.830 -11.704 14.176 1.00 94.19 360 VAL A N 1
ATOM 2836 C CA . VAL A 1 360 ? -16.327 -10.542 14.904 1.00 94.19 360 VAL A CA 1
ATOM 2837 C C . VAL A 1 360 ? -15.996 -10.929 16.342 1.00 94.19 360 VAL A C 1
ATOM 2839 O O . VAL A 1 360 ? -16.782 -11.586 17.033 1.00 94.19 360 VAL A O 1
ATOM 2842 N N . GLN A 1 361 ? -14.821 -10.507 16.802 1.00 94.75 361 GLN A N 1
ATOM 2843 C CA . GLN A 1 361 ? -14.351 -10.710 18.169 1.00 94.75 361 GLN A CA 1
ATOM 2844 C C . GLN A 1 361 ? -13.874 -9.394 18.764 1.00 94.75 361 GLN A C 1
ATOM 2846 O O . GLN A 1 361 ? -13.309 -8.551 18.070 1.00 94.75 361 GLN A O 1
ATOM 2851 N N . VAL A 1 362 ? -14.071 -9.240 20.071 1.00 93.25 362 VAL A N 1
ATOM 2852 C CA . VAL A 1 362 ? -13.665 -8.052 20.824 1.00 93.25 362 VAL A CA 1
ATOM 2853 C C . VAL A 1 362 ? -12.781 -8.471 21.981 1.00 93.25 362 VAL A C 1
ATOM 2855 O O . VAL A 1 362 ? -13.178 -9.318 22.777 1.00 93.25 362 VAL A O 1
ATOM 2858 N N . ARG A 1 363 ? -11.607 -7.856 22.104 1.00 93.81 363 ARG A N 1
ATOM 2859 C CA . ARG A 1 363 ? -10.683 -8.042 23.220 1.00 93.81 363 ARG A CA 1
ATOM 2860 C C . ARG A 1 363 ? -10.606 -6.772 24.052 1.00 93.81 363 ARG A C 1
ATOM 2862 O O . ARG A 1 363 ? -10.352 -5.696 23.522 1.00 93.81 363 ARG A O 1
ATOM 2869 N N . LEU A 1 364 ? -10.784 -6.912 25.360 1.00 92.75 364 LEU A N 1
ATOM 2870 C CA . LEU A 1 364 ? -10.627 -5.830 26.324 1.00 92.75 364 LEU A CA 1
ATOM 2871 C C . LEU A 1 364 ? -9.366 -6.043 27.166 1.00 92.75 364 LEU A C 1
ATOM 2873 O O . LEU A 1 364 ? -9.181 -7.099 27.768 1.00 92.75 364 LEU A O 1
ATOM 2877 N N . SER A 1 365 ? -8.547 -4.999 27.282 1.00 93.00 365 SER A N 1
ATOM 2878 C CA . SER A 1 365 ? -7.413 -4.937 28.208 1.00 93.00 365 SER A CA 1
ATOM 2879 C C . SER A 1 365 ? -7.469 -3.663 29.049 1.00 93.00 365 SER A C 1
ATOM 2881 O O . SER A 1 365 ? -7.766 -2.584 28.538 1.00 93.00 365 SER A O 1
ATOM 2883 N N . VAL A 1 366 ? -7.149 -3.753 30.342 1.00 92.12 366 VAL A N 1
ATOM 2884 C CA . VAL A 1 366 ? -6.988 -2.562 31.191 1.00 92.12 366 VAL A CA 1
ATOM 2885 C C . VAL A 1 366 ? -5.549 -2.071 31.079 1.00 92.12 366 VAL A C 1
ATOM 2887 O O . VAL A 1 366 ? -4.623 -2.777 31.465 1.00 92.12 366 VAL A O 1
ATOM 2890 N N . VAL A 1 367 ? -5.363 -0.856 30.564 1.00 91.69 367 VAL A N 1
ATOM 2891 C CA . VAL A 1 367 ? -4.044 -0.226 30.391 1.00 91.69 367 VAL A CA 1
ATOM 2892 C C . VAL A 1 367 ? -3.577 0.407 31.701 1.00 91.69 367 VAL A C 1
ATOM 2894 O O . VAL A 1 367 ? -2.406 0.323 32.064 1.00 91.69 367 VAL A O 1
ATOM 2897 N N . LYS A 1 368 ? -4.494 1.058 32.428 1.00 91.19 368 LYS A N 1
ATOM 2898 C CA . LYS A 1 368 ? -4.198 1.751 33.688 1.00 91.19 368 LYS A CA 1
ATOM 2899 C C . LYS A 1 368 ? -5.443 1.860 34.565 1.00 91.19 368 LYS A C 1
ATOM 2901 O O . LYS A 1 368 ? -6.554 1.945 34.054 1.00 91.19 368 LYS A O 1
ATOM 2906 N N . GLY A 1 369 ? -5.246 1.929 35.884 1.00 86.06 369 GLY A N 1
ATOM 2907 C CA . GLY A 1 369 ? -6.261 2.422 36.827 1.00 86.06 369 GLY A CA 1
ATOM 2908 C C . GLY A 1 369 ? -7.372 1.435 37.200 1.00 86.06 369 GLY A C 1
ATOM 2909 O O . GLY A 1 369 ? -8.327 1.837 37.862 1.00 86.06 369 GLY A O 1
ATOM 2910 N N . GLY A 1 370 ? -7.240 0.157 36.838 1.00 88.44 370 GLY A N 1
ATOM 2911 C CA . GLY A 1 370 ? -8.205 -0.881 37.193 1.00 88.44 370 GLY A CA 1
ATOM 2912 C C . GLY A 1 370 ? -7.686 -2.303 36.978 1.00 88.44 370 GLY A C 1
ATOM 2913 O O . GLY A 1 370 ? -6.521 -2.509 36.638 1.00 88.44 370 GLY A O 1
ATOM 2914 N N . LYS A 1 371 ? -8.572 -3.279 37.167 1.00 90.69 371 LYS A N 1
ATOM 2915 C CA . LYS A 1 371 ? -8.335 -4.710 36.983 1.00 90.69 371 LYS A CA 1
ATOM 2916 C C . LYS A 1 371 ? -9.559 -5.351 36.339 1.00 90.69 371 LYS A C 1
ATOM 2918 O O . LYS A 1 371 ? -10.670 -5.222 36.849 1.00 90.69 371 LYS A O 1
ATOM 2923 N N . LEU A 1 372 ? -9.353 -6.067 35.237 1.00 91.19 372 LEU A N 1
ATOM 2924 C CA . LEU A 1 372 ? -10.402 -6.885 34.637 1.00 91.19 372 LEU A CA 1
ATOM 2925 C C . LEU A 1 372 ? -10.742 -8.042 35.589 1.00 91.19 372 LEU A C 1
ATOM 2927 O O . LEU A 1 372 ? -9.849 -8.782 36.001 1.00 91.19 372 LEU A O 1
ATOM 2931 N N . LEU A 1 373 ? -12.014 -8.166 35.967 1.00 88.69 373 LEU A N 1
ATOM 2932 C CA . LEU A 1 373 ? -12.502 -9.249 36.828 1.00 88.69 373 LEU A CA 1
ATOM 2933 C C . LEU A 1 373 ? -13.074 -10.423 36.027 1.00 88.69 373 LEU A C 1
ATOM 2935 O O . LEU A 1 373 ? -13.170 -11.525 36.555 1.00 88.69 373 LEU A O 1
ATOM 2939 N N . SER A 1 374 ? -13.468 -10.191 34.774 1.00 79.44 374 SER A N 1
ATOM 2940 C CA . SER A 1 374 ? -13.940 -11.244 33.874 1.00 79.44 374 SER A CA 1
ATOM 2941 C C . SER A 1 374 ? -12.811 -12.214 33.511 1.00 79.44 374 SER A C 1
ATOM 2943 O O . SER A 1 374 ? -11.718 -11.781 33.155 1.00 79.44 374 SER A O 1
ATOM 2945 N N . GLU A 1 375 ? -13.098 -13.518 33.539 1.00 76.12 375 GLU A N 1
ATOM 2946 C CA . GLU A 1 375 ? -12.123 -14.572 33.212 1.00 76.12 375 GLU A CA 1
ATOM 2947 C C . GLU A 1 375 ? -11.720 -14.576 31.732 1.00 76.12 375 GLU A C 1
ATOM 2949 O O . GLU A 1 375 ? -10.572 -14.876 31.411 1.00 76.12 375 GLU A O 1
ATOM 2954 N N . ASN A 1 376 ? -12.642 -14.211 30.831 1.00 81.38 376 ASN A N 1
ATOM 2955 C CA . ASN A 1 376 ? -12.365 -14.135 29.401 1.00 81.38 376 ASN A CA 1
ATOM 2956 C C . ASN A 1 376 ? -12.265 -12.670 28.924 1.00 81.38 376 ASN A C 1
ATOM 2958 O O . ASN A 1 376 ? -13.276 -11.957 28.906 1.00 81.38 376 ASN A O 1
ATOM 2962 N N . PRO A 1 377 ? -11.069 -12.197 28.523 1.00 85.25 377 PRO A N 1
ATOM 2963 C CA . PRO A 1 377 ? -10.899 -10.862 27.960 1.00 85.25 377 PRO A CA 1
ATOM 2964 C C . PRO A 1 377 ? -11.398 -10.761 26.515 1.00 85.25 377 PRO A C 1
ATOM 2966 O O . PRO A 1 377 ? -11.536 -9.647 26.017 1.00 85.25 377 PRO A O 1
ATOM 2969 N N . VAL A 1 378 ? -11.672 -11.890 25.851 1.00 90.75 378 VAL A N 1
ATOM 2970 C CA . VAL A 1 378 ? -12.153 -11.952 24.468 1.00 90.75 378 VAL A CA 1
ATOM 2971 C C . VAL A 1 378 ? -13.617 -12.380 24.439 1.00 90.75 378 VAL A C 1
ATOM 2973 O O . VAL A 1 378 ? -14.000 -13.380 25.039 1.00 90.75 378 VAL A O 1
ATOM 2976 N N . MET A 1 379 ? -14.444 -11.648 23.703 1.00 88.19 379 MET A N 1
ATOM 2977 C CA . MET A 1 379 ? -15.829 -12.017 23.434 1.00 88.19 379 MET A CA 1
ATOM 2978 C C . MET A 1 379 ? -16.065 -12.218 21.947 1.00 88.19 379 MET A C 1
ATOM 2980 O O . MET A 1 379 ? -15.608 -11.425 21.126 1.00 88.19 379 MET A O 1
ATOM 2984 N N . ILE A 1 380 ? -16.818 -13.268 21.624 1.00 88.44 380 ILE A N 1
ATOM 2985 C CA . ILE A 1 380 ? -17.307 -13.533 20.273 1.00 88.44 380 ILE A CA 1
ATOM 2986 C C . ILE A 1 380 ? -18.611 -12.758 20.109 1.00 88.44 380 ILE A C 1
ATOM 2988 O O . ILE A 1 380 ? -19.578 -13.004 20.826 1.00 88.44 380 ILE A O 1
ATOM 2992 N N . VAL A 1 381 ? -18.608 -11.809 19.181 1.00 84.50 381 VAL A N 1
ATOM 2993 C CA . VAL A 1 381 ? -19.778 -11.013 18.803 1.00 84.50 381 VAL A CA 1
ATOM 2994 C C . VAL A 1 381 ? -20.621 -11.748 17.758 1.00 84.50 381 VAL A C 1
ATOM 2996 O O . VAL A 1 381 ? -21.844 -11.645 17.783 1.00 84.50 381 VAL A O 1
ATOM 2999 N N . GLY A 1 382 ? -19.978 -12.534 16.890 1.00 87.69 382 GLY A N 1
ATOM 3000 C CA . GLY A 1 382 ? -20.621 -13.181 15.745 1.00 87.69 382 GLY A CA 1
ATOM 3001 C C . GLY A 1 382 ? -20.548 -12.303 14.500 1.00 87.69 382 GLY A C 1
ATOM 3002 O O . GLY A 1 382 ? -19.644 -11.479 14.377 1.00 87.69 382 GLY A O 1
ATOM 3003 N N . ASP A 1 383 ? -21.475 -12.485 13.567 1.00 91.75 383 ASP A N 1
ATOM 3004 C CA . ASP A 1 383 ? -21.488 -11.708 12.329 1.00 91.75 383 ASP A CA 1
ATOM 3005 C C . ASP A 1 383 ? -22.177 -10.356 12.545 1.00 91.75 383 ASP A C 1
ATOM 3007 O O . ASP A 1 383 ? -23.230 -10.276 13.183 1.00 91.75 383 ASP A O 1
ATOM 3011 N N . LEU A 1 384 ? -21.592 -9.285 12.004 1.00 89.19 384 LEU A N 1
ATOM 3012 C CA . LEU A 1 384 ? -22.212 -7.961 11.978 1.00 89.19 384 LEU A CA 1
ATOM 3013 C C . LEU A 1 384 ? -22.754 -7.682 10.575 1.00 89.19 384 LEU A C 1
ATOM 3015 O O . LEU A 1 384 ? -21.981 -7.769 9.612 1.00 89.19 384 LEU A O 1
ATOM 3019 N N . PRO A 1 385 ? -24.042 -7.312 10.441 1.00 89.00 385 PRO A N 1
ATOM 3020 C CA . PRO A 1 385 ? -24.643 -7.047 9.142 1.00 89.00 385 PRO A CA 1
ATOM 3021 C C . PRO A 1 385 ? -23.894 -5.935 8.403 1.00 89.00 385 PRO A C 1
ATOM 3023 O O . PRO A 1 385 ? -23.145 -5.147 8.993 1.00 89.00 385 PRO A O 1
ATOM 3026 N N . ASN A 1 386 ? -24.071 -5.897 7.086 1.00 85.69 386 ASN A N 1
ATOM 3027 C CA . ASN A 1 386 ? -23.536 -4.812 6.282 1.00 85.69 386 ASN A CA 1
ATOM 3028 C C . ASN A 1 386 ? -24.182 -3.474 6.661 1.00 85.69 386 ASN A C 1
ATOM 3030 O O . ASN A 1 386 ? -25.311 -3.409 7.146 1.00 85.69 386 ASN A O 1
ATOM 3034 N N . TYR A 1 387 ? -23.450 -2.394 6.413 1.00 80.94 387 TYR A N 1
ATOM 3035 C CA . TYR A 1 387 ? -23.925 -1.045 6.655 1.00 80.94 387 TYR A CA 1
ATOM 3036 C C . TYR A 1 387 ? -25.202 -0.757 5.856 1.00 80.94 387 TYR A C 1
ATOM 3038 O O . TYR A 1 387 ? -25.201 -0.773 4.621 1.00 80.94 387 TYR A O 1
ATOM 3046 N N . THR A 1 388 ? -26.271 -0.428 6.579 1.00 70.25 388 THR A N 1
ATOM 3047 C CA . THR A 1 388 ? -27.458 0.250 6.056 1.00 70.25 388 THR A CA 1
ATOM 3048 C C . THR A 1 388 ? -27.608 1.574 6.806 1.00 70.25 388 THR A C 1
ATOM 3050 O O . THR A 1 388 ? -27.240 1.672 7.978 1.00 70.25 388 THR A O 1
ATOM 3053 N N . GLU A 1 389 ? -28.134 2.621 6.163 1.00 61.03 389 GLU A N 1
ATOM 3054 C CA . GLU A 1 389 ? -28.278 3.947 6.797 1.00 61.03 389 GLU A CA 1
ATOM 3055 C C . GLU A 1 389 ? -29.132 3.917 8.086 1.00 61.03 389 GLU A C 1
ATOM 3057 O O . GLU A 1 389 ? -29.049 4.825 8.914 1.00 61.03 389 GLU A O 1
ATOM 3062 N N . THR A 1 390 ? -29.921 2.855 8.273 1.00 51.03 390 THR A N 1
ATOM 3063 C CA . THR A 1 390 ? -30.946 2.689 9.308 1.00 51.03 390 THR A CA 1
ATOM 3064 C C . THR A 1 390 ? -30.527 1.852 10.521 1.00 51.03 390 THR A C 1
ATOM 3066 O O . THR A 1 390 ? -31.180 1.950 11.557 1.00 51.03 390 THR A O 1
ATOM 3069 N N . GLU A 1 391 ? -29.451 1.061 10.453 1.00 51.44 391 GLU A N 1
ATOM 3070 C CA . GLU A 1 391 ? -29.050 0.156 11.542 1.00 51.44 391 GLU A CA 1
ATOM 3071 C C . GLU A 1 391 ? -27.599 0.400 11.974 1.00 51.44 391 GLU A C 1
ATOM 3073 O O . GLU A 1 391 ? -26.643 -0.099 11.389 1.00 51.44 391 GLU A O 1
ATOM 3078 N N . LYS A 1 392 ? -27.432 1.171 13.056 1.00 51.62 392 LYS A N 1
ATOM 3079 C CA . LYS A 1 392 ? -26.151 1.366 13.759 1.00 51.62 392 LYS A CA 1
ATOM 3080 C C . LYS A 1 392 ? -26.125 0.610 15.089 1.00 51.62 392 LYS A C 1
ATOM 3082 O O . LYS A 1 392 ? -25.699 1.158 16.105 1.00 51.62 392 LYS A O 1
ATOM 3087 N N . VAL A 1 393 ? -26.663 -0.607 15.133 1.00 51.22 393 VAL A N 1
ATOM 3088 C CA . VAL A 1 393 ? -26.778 -1.344 16.398 1.00 51.22 393 VAL A CA 1
ATOM 3089 C C . VAL A 1 393 ? -25.645 -2.346 16.510 1.00 51.22 393 VAL A C 1
ATOM 3091 O O . VAL A 1 393 ? -25.612 -3.357 15.816 1.00 51.22 393 VAL A O 1
ATOM 3094 N N . GLY A 1 394 ? -24.714 -2.044 17.409 1.00 54.62 394 GLY A N 1
ATOM 3095 C CA . GLY A 1 394 ? -23.682 -2.982 17.800 1.00 54.62 394 GLY A CA 1
ATOM 3096 C C . GLY A 1 394 ? -24.179 -3.985 18.824 1.00 54.62 394 GLY A C 1
ATOM 3097 O O . GLY A 1 394 ? -24.927 -3.644 19.741 1.00 54.62 394 GLY A O 1
ATOM 3098 N N . VAL A 1 395 ? -23.728 -5.229 18.688 1.00 57.19 395 VAL A N 1
ATOM 3099 C CA . VAL A 1 395 ? -23.844 -6.229 19.750 1.00 57.19 395 VAL A CA 1
ATOM 3100 C C . VAL A 1 395 ? -23.122 -5.692 20.983 1.00 57.19 395 VAL A C 1
ATOM 3102 O O . VAL A 1 395 ? -22.006 -5.177 20.880 1.00 57.19 395 VAL A O 1
ATOM 3105 N N . THR A 1 396 ? -23.783 -5.774 22.140 1.00 62.47 396 THR A N 1
ATOM 3106 C CA . THR A 1 396 ? -23.230 -5.280 23.402 1.00 62.47 396 THR A CA 1
ATOM 3107 C C . THR A 1 396 ? -22.607 -6.416 24.194 1.00 62.47 396 THR A C 1
ATOM 3109 O O . THR A 1 396 ? -23.262 -7.397 24.536 1.00 62.47 396 THR A O 1
ATOM 3112 N N . SER A 1 397 ? -21.330 -6.249 24.502 1.00 67.38 397 SER A N 1
ATOM 3113 C CA . SER A 1 397 ? -20.530 -7.177 25.297 1.00 67.38 397 SER A CA 1
ATOM 3114 C C . SER A 1 397 ? -20.137 -6.481 26.595 1.00 67.38 397 SER A C 1
ATOM 3116 O O . SER A 1 397 ? -19.634 -5.361 26.537 1.00 67.38 397 SER A O 1
ATOM 3118 N N . ALA A 1 398 ? -20.398 -7.091 27.758 1.00 81.38 398 ALA A N 1
ATOM 3119 C CA . ALA A 1 398 ? -20.151 -6.485 29.072 1.00 81.38 398 ALA A CA 1
ATOM 3120 C C . ALA A 1 398 ? -19.049 -7.201 29.874 1.00 81.38 398 ALA A C 1
ATOM 3122 O O . ALA A 1 398 ? -19.148 -8.395 30.153 1.00 81.38 398 ALA A O 1
ATOM 3123 N N . TRP A 1 399 ? -18.030 -6.460 30.309 1.00 89.38 399 TRP A N 1
ATOM 3124 C CA . TRP A 1 399 ? -17.003 -6.936 31.239 1.00 89.38 399 TRP A CA 1
ATOM 3125 C C . TRP A 1 399 ? -17.171 -6.302 32.614 1.00 89.38 399 TRP A C 1
ATOM 3127 O O . TRP A 1 399 ? -17.552 -5.139 32.724 1.00 89.38 399 TRP A O 1
ATOM 3137 N N . LYS A 1 400 ? -16.814 -7.039 33.668 1.00 90.69 400 LYS A N 1
ATOM 3138 C CA . LYS A 1 400 ? -16.679 -6.467 35.011 1.00 90.69 400 LYS A CA 1
ATOM 3139 C C . LYS A 1 400 ? -15.252 -5.976 35.200 1.00 90.69 400 LYS A C 1
ATOM 3141 O O . LYS A 1 400 ? -14.305 -6.748 35.040 1.00 90.69 400 LYS A O 1
ATOM 3146 N N . VAL A 1 401 ? -15.094 -4.711 35.566 1.00 89.81 401 VAL A N 1
ATOM 3147 C CA . VAL A 1 401 ? -13.791 -4.101 35.838 1.00 89.81 401 VAL A CA 1
ATOM 3148 C C . VAL A 1 401 ? -13.809 -3.481 37.226 1.00 89.81 401 VAL A C 1
ATOM 3150 O O . VAL A 1 401 ? -14.689 -2.692 37.552 1.00 89.81 401 VAL A O 1
ATOM 3153 N N . GLU A 1 402 ? -12.833 -3.835 38.051 1.00 90.50 402 GLU A N 1
ATOM 3154 C CA . GLU A 1 402 ? -12.566 -3.152 39.312 1.00 90.50 402 GLU A CA 1
ATOM 3155 C C . GLU A 1 402 ? -11.719 -1.909 39.045 1.00 90.50 402 GLU A C 1
ATOM 3157 O O . GLU A 1 402 ? -10.710 -1.979 38.347 1.00 90.50 402 GLU A O 1
ATOM 3162 N N . VAL A 1 403 ? -12.113 -0.765 39.594 1.00 86.19 403 VAL A N 1
ATOM 3163 C CA . VAL A 1 403 ? -11.536 0.536 39.258 1.00 86.19 403 VAL A CA 1
ATOM 3164 C C . VAL A 1 403 ? -11.112 1.251 40.532 1.00 86.19 403 VAL A C 1
ATOM 3166 O O . VAL A 1 403 ? -11.939 1.615 41.361 1.00 86.19 403 VAL A O 1
ATOM 3169 N N . ALA A 1 404 ? -9.812 1.482 40.714 1.00 80.25 404 ALA A N 1
ATOM 3170 C CA . ALA A 1 404 ? -9.321 2.141 41.927 1.00 80.25 404 ALA A CA 1
ATOM 3171 C C . ALA A 1 404 ? -9.708 3.634 41.960 1.00 80.25 404 ALA A C 1
ATOM 3173 O O . ALA A 1 404 ? -10.178 4.139 42.989 1.00 80.25 404 ALA A O 1
ATOM 3174 N N . ASP A 1 405 ? -9.549 4.310 40.818 1.00 80.56 405 ASP A N 1
ATOM 3175 C CA . ASP A 1 405 ? -9.970 5.689 40.552 1.00 80.56 405 ASP A CA 1
ATOM 3176 C C . ASP A 1 405 ? -10.548 5.781 39.125 1.00 80.56 405 ASP A C 1
ATOM 3178 O O . ASP A 1 405 ? -9.783 5.673 38.160 1.00 80.56 405 ASP A O 1
ATOM 3182 N N . PRO A 1 406 ? -11.866 6.012 38.964 1.00 77.31 406 PRO A N 1
ATOM 3183 C CA . PRO A 1 406 ? -12.512 6.162 37.655 1.00 77.31 406 PRO A CA 1
ATOM 3184 C C . PRO A 1 406 ? -11.888 7.241 36.763 1.00 77.31 406 PRO A C 1
ATOM 3186 O O . PRO A 1 406 ? -11.964 7.158 35.537 1.00 77.31 406 PRO A O 1
ATOM 3189 N N . ARG A 1 407 ? -11.225 8.246 37.352 1.00 76.69 407 ARG A N 1
ATOM 3190 C CA . ARG A 1 407 ? -10.550 9.315 36.600 1.00 76.69 407 ARG A CA 1
ATOM 3191 C C . ARG A 1 407 ? -9.230 8.881 35.977 1.00 76.69 407 ARG A C 1
ATOM 3193 O O . ARG A 1 407 ? -8.809 9.478 34.992 1.00 76.69 407 ARG A O 1
ATOM 3200 N N . GLY A 1 408 ? -8.581 7.870 36.549 1.00 81.56 408 GLY A N 1
ATOM 3201 C CA . GLY A 1 408 ? -7.287 7.362 36.097 1.00 81.56 408 GLY A CA 1
ATOM 3202 C C . GLY A 1 408 ? -7.373 6.112 35.224 1.00 81.56 408 GLY A C 1
ATOM 3203 O O . GLY A 1 408 ? -6.326 5.602 34.817 1.00 81.56 408 GLY A O 1
ATOM 3204 N N . MET A 1 409 ? -8.581 5.597 34.974 1.00 86.75 409 MET A N 1
ATOM 3205 C CA . MET A 1 409 ? -8.780 4.369 34.214 1.00 86.75 409 MET A CA 1
ATOM 3206 C C . MET A 1 409 ? -8.602 4.596 32.713 1.00 86.75 409 MET A C 1
ATOM 3208 O O . MET A 1 409 ? -9.161 5.533 32.145 1.00 86.75 409 MET A O 1
ATOM 3212 N N . LYS A 1 410 ? -7.855 3.694 32.077 1.00 90.88 410 LYS A N 1
ATOM 3213 C CA . LYS A 1 410 ? -7.708 3.615 30.624 1.00 90.88 410 LYS A CA 1
ATOM 3214 C C . LYS A 1 410 ? -7.813 2.161 30.187 1.00 90.88 410 LYS A C 1
ATOM 3216 O O . LYS A 1 410 ? -7.220 1.286 30.825 1.00 90.88 410 LYS A O 1
ATOM 3221 N N . VAL A 1 411 ? -8.549 1.907 29.115 1.00 91.50 411 VAL A N 1
ATOM 3222 C CA . VAL A 1 411 ? -8.698 0.579 28.512 1.00 91.50 411 VAL A CA 1
ATOM 3223 C C . VAL A 1 411 ? -8.232 0.600 27.065 1.00 91.50 411 VAL A C 1
ATOM 3225 O O . VAL A 1 411 ? -8.265 1.642 26.420 1.00 91.50 411 VAL A O 1
ATOM 3228 N N . LYS A 1 412 ? -7.809 -0.563 26.574 1.00 93.50 412 LYS A N 1
ATOM 3229 C CA . LYS A 1 412 ? -7.588 -0.857 25.160 1.00 93.50 412 LYS A CA 1
ATOM 3230 C C . LYS A 1 412 ? -8.674 -1.841 24.741 1.00 93.50 412 LYS A C 1
ATOM 3232 O O . LYS A 1 412 ? -8.788 -2.913 25.339 1.00 93.50 412 LYS A O 1
ATOM 3237 N N . ILE A 1 413 ? -9.477 -1.462 23.758 1.00 92.62 413 ILE A N 1
ATOM 3238 C CA . ILE A 1 413 ? -10.499 -2.306 23.144 1.00 92.62 413 ILE A CA 1
ATOM 3239 C C . ILE A 1 413 ? -10.045 -2.582 21.726 1.00 92.62 413 ILE A C 1
ATOM 3241 O O . ILE A 1 413 ? -9.854 -1.654 20.952 1.00 92.62 413 ILE A O 1
ATOM 3245 N N . GLU A 1 414 ? -9.883 -3.849 21.392 1.00 94.75 414 GLU A N 1
ATOM 3246 C CA . GLU A 1 414 ? -9.492 -4.303 20.065 1.00 94.75 414 GLU A CA 1
ATOM 3247 C C . GLU A 1 414 ? -10.645 -5.093 19.459 1.00 94.75 414 GLU A C 1
ATOM 3249 O O . GLU A 1 414 ? -11.272 -5.900 20.142 1.00 94.75 414 GLU A O 1
ATOM 3254 N N . VAL A 1 415 ? -10.927 -4.873 18.182 1.00 94.75 415 VAL A N 1
ATOM 3255 C CA . VAL A 1 415 ? -11.983 -5.560 17.440 1.00 94.75 415 VAL A CA 1
ATOM 3256 C C . VAL A 1 415 ? -11.374 -6.153 16.185 1.00 94.75 415 VAL A C 1
ATOM 3258 O O . VAL A 1 415 ? -10.676 -5.446 15.463 1.00 94.75 415 VAL A O 1
ATOM 3261 N N . ILE A 1 416 ? -11.665 -7.421 15.914 1.00 97.12 416 ILE A N 1
ATOM 3262 C CA . ILE A 1 416 ? -11.297 -8.094 14.665 1.00 97.12 416 ILE A CA 1
ATOM 3263 C C . ILE A 1 416 ? -12.535 -8.666 13.989 1.00 97.12 416 ILE A C 1
ATOM 3265 O O . ILE A 1 416 ? -13.498 -9.007 14.671 1.00 97.12 416 ILE A O 1
ATOM 3269 N N . GLY A 1 417 ? -12.508 -8.785 12.666 1.00 96.69 417 GLY A N 1
ATOM 3270 C CA . GLY A 1 417 ? -13.596 -9.357 11.872 1.00 96.69 417 GLY A CA 1
ATOM 3271 C C . GLY A 1 417 ? -13.170 -9.572 10.424 1.00 96.69 417 GLY A C 1
ATOM 3272 O O . GLY A 1 417 ? -12.304 -8.858 9.928 1.00 96.69 417 GLY A O 1
ATOM 3273 N N . GLY A 1 418 ? -13.722 -10.589 9.767 1.00 96.75 418 GLY A N 1
ATOM 3274 C CA . GLY A 1 418 ? -13.381 -10.959 8.392 1.00 96.75 418 GLY A CA 1
ATOM 3275 C C . GLY A 1 418 ? -14.283 -10.316 7.349 1.00 96.75 418 GLY A C 1
ATOM 3276 O O . GLY A 1 418 ? -15.478 -10.161 7.578 1.00 96.75 418 GLY A O 1
ATOM 3277 N N . PHE A 1 419 ? -13.717 -10.010 6.185 1.00 96.81 419 PHE A N 1
ATOM 3278 C CA . PHE A 1 419 ? -14.452 -9.590 4.991 1.00 96.81 419 PHE A CA 1
ATOM 3279 C C . PHE A 1 419 ? -13.989 -10.459 3.824 1.00 96.81 419 PHE A C 1
ATOM 3281 O O . PHE A 1 419 ? -12.793 -10.708 3.682 1.00 96.81 419 PHE A O 1
ATOM 3288 N N . SER A 1 420 ? -14.914 -10.959 3.009 1.00 94.88 420 SER A N 1
ATOM 3289 C CA . SER A 1 420 ? -14.578 -11.868 1.908 1.00 94.88 420 SER A CA 1
ATOM 3290 C C . SER A 1 420 ? -14.165 -11.112 0.645 1.00 94.88 420 SER A C 1
ATOM 3292 O O . SER A 1 420 ? -13.268 -11.565 -0.057 1.00 94.88 420 SER A O 1
ATOM 3294 N N . ASN A 1 421 ? -14.798 -9.969 0.357 1.00 94.38 421 ASN A N 1
ATOM 3295 C CA . ASN A 1 421 ? -14.641 -9.265 -0.923 1.00 94.38 421 ASN A CA 1
ATOM 3296 C C . ASN A 1 421 ? -14.121 -7.829 -0.785 1.00 94.38 421 ASN A C 1
ATOM 3298 O O . ASN A 1 421 ? -13.537 -7.298 -1.725 1.00 94.38 421 ASN A O 1
ATOM 3302 N N . THR A 1 422 ? -14.348 -7.190 0.359 1.00 96.62 422 THR A N 1
ATOM 3303 C CA . THR A 1 422 ? -13.948 -5.808 0.634 1.00 96.62 422 THR A CA 1
ATOM 3304 C C . THR A 1 422 ? -12.561 -5.804 1.267 1.00 96.62 422 THR A C 1
ATOM 3306 O O . THR A 1 422 ? -12.437 -6.299 2.389 1.00 96.62 422 THR A O 1
ATOM 3309 N N . PRO A 1 423 ? -11.519 -5.250 0.619 1.00 97.81 423 PRO A N 1
ATOM 3310 C CA . PRO A 1 423 ? -10.217 -5.057 1.244 1.00 97.81 423 PRO A CA 1
ATOM 3311 C C . PRO A 1 423 ? -10.386 -4.263 2.537 1.00 97.81 423 PRO A C 1
ATOM 3313 O O . PRO A 1 423 ? -10.956 -3.176 2.533 1.00 97.81 423 PRO A O 1
ATOM 3316 N N . ASP A 1 424 ? -9.940 -4.800 3.662 1.00 97.00 424 ASP A N 1
ATOM 3317 C CA . ASP A 1 424 ? -10.149 -4.155 4.955 1.00 97.00 424 ASP A CA 1
ATOM 3318 C C . ASP A 1 424 ? -9.000 -4.487 5.894 1.00 97.00 424 ASP A C 1
ATOM 3320 O O . ASP A 1 424 ? -8.450 -5.583 5.842 1.00 97.00 424 ASP A O 1
ATOM 3324 N N . ARG A 1 425 ? -8.675 -3.565 6.802 1.00 95.25 425 ARG A N 1
ATOM 3325 C CA . ARG A 1 425 ? -7.659 -3.804 7.829 1.00 95.25 425 ARG A CA 1
ATOM 3326 C C . ARG A 1 425 ? -8.088 -4.867 8.845 1.00 95.25 425 ARG A C 1
ATOM 3328 O O . ARG A 1 425 ? -7.258 -5.325 9.620 1.00 95.25 425 ARG A O 1
ATOM 3335 N N . GLN A 1 426 ? -9.367 -5.255 8.888 1.00 96.19 426 GLN A N 1
ATOM 3336 C CA . GLN A 1 426 ? -9.903 -6.345 9.722 1.00 96.19 426 GLN A CA 1
ATOM 3337 C C . GLN A 1 426 ? -9.578 -6.217 11.220 1.00 96.19 426 GLN A C 1
ATOM 3339 O O . GLN A 1 426 ? -9.713 -7.175 11.980 1.00 96.19 426 GLN A O 1
ATOM 3344 N N . TYR A 1 427 ? -9.153 -5.023 11.638 1.00 95.81 427 TYR A N 1
ATOM 3345 C CA . TYR A 1 427 ? -8.654 -4.702 12.962 1.00 95.81 427 TYR A CA 1
ATOM 3346 C C . TYR A 1 427 ? -8.927 -3.228 13.270 1.00 95.81 427 TYR A C 1
ATOM 3348 O O . TYR A 1 427 ? -8.482 -2.307 12.568 1.00 95.81 427 TYR A O 1
ATOM 3356 N N . TYR A 1 428 ? -9.653 -3.011 14.358 1.00 93.62 428 TYR A N 1
ATOM 3357 C CA . TYR A 1 428 ? -9.911 -1.712 14.959 1.00 93.62 428 TYR A CA 1
ATOM 3358 C C . TYR A 1 428 ? -9.407 -1.717 16.397 1.00 93.62 428 TYR A C 1
ATOM 3360 O O . TYR A 1 428 ? -9.483 -2.733 17.086 1.00 93.62 428 TYR A O 1
ATOM 3368 N N . VAL A 1 429 ? -8.931 -0.573 16.872 1.00 93.19 429 VAL A N 1
ATOM 3369 C CA . VAL A 1 429 ? -8.580 -0.405 18.277 1.00 93.19 429 VAL A CA 1
ATOM 3370 C C . VAL A 1 429 ? -8.960 0.979 18.757 1.00 93.19 429 VAL A C 1
ATOM 3372 O O . VAL A 1 429 ? -8.837 1.969 18.038 1.00 93.19 429 VAL A O 1
ATOM 3375 N N . LEU A 1 430 ? -9.401 1.013 20.004 1.00 89.88 430 LEU A N 1
ATOM 3376 C CA . LEU A 1 430 ? -9.745 2.203 20.748 1.00 89.88 430 LEU A CA 1
ATOM 3377 C C . LEU A 1 430 ? -9.013 2.153 22.085 1.00 89.88 430 LEU A C 1
ATOM 3379 O O . LEU A 1 430 ? -9.163 1.196 22.847 1.00 89.88 430 LEU A O 1
ATOM 3383 N N . GLU A 1 431 ? -8.200 3.169 22.364 1.00 91.06 431 GLU A N 1
ATOM 3384 C CA . GLU A 1 431 ? -7.547 3.321 23.662 1.00 91.06 431 GLU A CA 1
ATOM 3385 C C . GLU A 1 431 ? -8.059 4.579 24.357 1.00 91.06 431 GLU A C 1
ATOM 3387 O O . GLU A 1 431 ? -7.597 5.693 24.102 1.00 91.06 431 GLU A O 1
ATOM 3392 N N . GLU A 1 432 ? -9.015 4.402 25.260 1.00 86.75 432 GLU A N 1
ATOM 3393 C CA . GLU A 1 432 ? -9.754 5.508 25.855 1.00 86.75 432 GLU A CA 1
ATOM 3394 C C . GLU A 1 432 ? -10.024 5.299 27.343 1.00 86.75 432 GLU A C 1
ATOM 3396 O O . GLU A 1 432 ? -9.757 4.247 27.934 1.00 86.75 432 GLU A O 1
ATOM 3401 N N . ARG A 1 433 ? -10.569 6.343 27.959 1.00 86.31 433 ARG A N 1
ATOM 3402 C CA . ARG A 1 433 ? -11.306 6.213 29.207 1.00 86.31 433 ARG A CA 1
ATOM 3403 C C . ARG A 1 433 ? -12.769 5.963 28.833 1.00 86.31 433 ARG A C 1
ATOM 3405 O O . ARG A 1 433 ? -13.325 6.833 28.174 1.00 86.31 433 ARG A O 1
ATOM 3412 N N . PRO A 1 434 ? -13.379 4.850 29.271 1.00 79.06 434 PRO A N 1
ATOM 3413 C CA . PRO A 1 434 ? -14.778 4.584 28.971 1.00 79.06 434 PRO A CA 1
ATOM 3414 C C . PRO A 1 434 ? -15.714 5.715 29.394 1.00 79.06 434 PRO A C 1
ATOM 3416 O O . PRO A 1 434 ? -15.566 6.266 30.496 1.00 79.06 434 PRO A O 1
ATOM 3419 N N . ASP A 1 435 ? -16.706 6.010 28.554 1.00 70.56 435 ASP A N 1
ATOM 3420 C CA . ASP A 1 435 ? -17.759 6.970 28.877 1.00 70.56 435 ASP A CA 1
ATOM 3421 C C . ASP A 1 435 ? -18.527 6.514 30.123 1.00 70.56 435 ASP A C 1
ATOM 3423 O O . ASP A 1 435 ? -18.706 5.323 30.354 1.00 70.56 435 ASP A O 1
ATOM 3427 N N . GLY A 1 436 ? -18.960 7.447 30.973 1.00 60.31 436 GLY A N 1
ATOM 3428 C CA . GLY A 1 436 ? -19.642 7.119 32.237 1.00 60.31 436 GLY A CA 1
ATOM 3429 C C . GLY A 1 436 ? -18.713 6.862 33.432 1.00 60.31 436 GLY A C 1
ATOM 3430 O O . GLY A 1 436 ? -19.180 6.809 34.565 1.00 60.31 436 GLY A O 1
ATOM 3431 N N . LEU A 1 437 ? -17.387 6.818 33.241 1.00 58.19 437 LEU A N 1
ATOM 3432 C CA . LEU A 1 437 ? -16.420 6.815 34.353 1.00 58.19 437 LEU A CA 1
ATOM 3433 C C . LEU A 1 437 ? -16.102 8.213 34.898 1.00 58.19 437 LEU A C 1
ATOM 3435 O O . LEU A 1 437 ? -15.070 8.370 35.559 1.00 58.19 437 LEU A O 1
ATOM 3439 N N . SER A 1 438 ? -16.910 9.250 34.625 1.00 50.28 438 SER A N 1
ATOM 3440 C CA . SER A 1 438 ? -16.727 10.579 35.234 1.00 50.28 438 SER A CA 1
ATOM 3441 C C . SER A 1 438 ? -16.552 10.404 36.745 1.00 50.28 438 SER A C 1
ATOM 3443 O O . SER A 1 438 ? -17.238 9.603 37.363 1.00 50.28 438 SER A O 1
ATOM 3445 N N . GLY A 1 439 ? -15.578 11.086 37.358 1.00 37.34 439 GLY A N 1
ATOM 3446 C CA . GLY A 1 439 ? -15.186 10.873 38.766 1.00 37.34 439 GLY A CA 1
ATOM 3447 C C . GLY A 1 439 ? -16.274 11.181 39.808 1.00 37.34 439 GLY A C 1
ATOM 3448 O O . GLY A 1 439 ? -15.983 11.244 40.997 1.00 37.34 439 GLY A O 1
ATOM 3449 N N . SER A 1 440 ? -17.502 11.396 39.358 1.00 37.00 440 SER A N 1
ATOM 3450 C CA . SER A 1 440 ? -18.740 11.370 40.105 1.00 37.00 440 SER A CA 1
ATOM 3451 C C . SER A 1 440 ? -19.063 9.924 40.495 1.00 37.00 440 SER A C 1
ATOM 3453 O O . SER A 1 440 ? -19.651 9.175 39.718 1.00 37.00 440 SER A O 1
ATOM 3455 N N . ILE A 1 441 ? -18.759 9.534 41.736 1.00 34.50 441 ILE A N 1
ATOM 3456 C CA . ILE A 1 441 ? -19.601 8.549 42.433 1.00 34.50 441 ILE A CA 1
ATOM 3457 C C . ILE A 1 441 ? -20.929 9.277 42.693 1.00 34.50 441 ILE A C 1
ATOM 3459 O O . ILE A 1 441 ? -21.182 9.788 43.781 1.00 34.50 441 ILE A O 1
ATOM 3463 N N . GLY A 1 442 ? -21.707 9.466 41.631 1.00 32.59 442 GLY A N 1
ATOM 3464 C CA . GLY A 1 442 ? -23.074 9.940 41.702 1.00 32.59 442 GLY A CA 1
ATOM 3465 C C . GLY A 1 442 ? -23.927 8.729 42.022 1.00 32.59 442 GLY A C 1
ATOM 3466 O O . GLY A 1 442 ? -23.820 7.703 41.355 1.00 32.59 442 GLY A O 1
ATOM 3467 N N . TYR A 1 443 ? -24.746 8.821 43.062 1.00 30.73 443 TYR A N 1
ATOM 3468 C CA . TYR A 1 443 ? -25.885 7.927 43.178 1.00 30.73 443 TYR A CA 1
ATOM 3469 C C . TYR A 1 443 ? -26.711 8.090 41.894 1.00 30.73 443 TYR A C 1
ATOM 3471 O O . TYR A 1 443 ? -27.271 9.160 41.658 1.00 30.73 443 TYR A O 1
ATOM 3479 N N . GLU A 1 444 ? -26.753 7.064 41.045 1.00 31.58 444 GLU A N 1
ATOM 3480 C CA . GLU A 1 444 ? -27.703 6.999 39.937 1.00 31.58 444 GLU A CA 1
ATOM 3481 C C . GLU A 1 444 ? -29.097 6.768 40.532 1.00 31.58 444 GLU A C 1
ATOM 3483 O O . GLU A 1 444 ? -29.532 5.641 40.757 1.00 31.58 444 GLU A O 1
ATOM 3488 N N . GLY A 1 445 ? -29.798 7.856 40.845 1.00 33.56 445 GLY A N 1
ATOM 3489 C CA . GLY A 1 445 ? -31.249 7.824 40.960 1.00 33.56 445 GLY A CA 1
ATOM 3490 C C . GLY A 1 445 ? -31.840 7.838 39.553 1.00 33.56 445 GLY A C 1
ATOM 3491 O O . GLY A 1 445 ? -31.718 8.834 38.843 1.00 33.56 445 GLY A O 1
ATOM 3492 N N . LEU A 1 446 ? -32.471 6.741 39.135 1.00 32.28 446 LEU A N 1
ATOM 3493 C CA . LEU A 1 446 ? -33.237 6.688 37.892 1.00 32.28 446 LEU A CA 1
ATOM 3494 C C . LEU A 1 446 ? -34.500 7.554 38.057 1.00 32.28 446 LEU A C 1
ATOM 3496 O O . LEU A 1 446 ? -35.436 7.154 38.742 1.00 32.28 446 LEU A O 1
ATOM 3500 N N . ILE A 1 447 ? -34.540 8.739 37.444 1.00 35.03 447 ILE A N 1
ATOM 3501 C CA . ILE A 1 447 ? -35.756 9.567 37.385 1.00 35.03 447 ILE A CA 1
ATOM 3502 C C . ILE A 1 447 ? -36.426 9.307 36.033 1.00 35.03 447 ILE A C 1
ATOM 3504 O O . ILE A 1 447 ? -36.010 9.849 35.014 1.00 35.03 447 ILE A O 1
ATOM 3508 N N . THR A 1 448 ? -37.453 8.457 35.994 1.00 33.19 448 THR A N 1
ATOM 3509 C CA . THR A 1 448 ? -38.233 8.205 34.773 1.00 33.19 448 THR A CA 1
ATOM 3510 C C . THR A 1 448 ? -39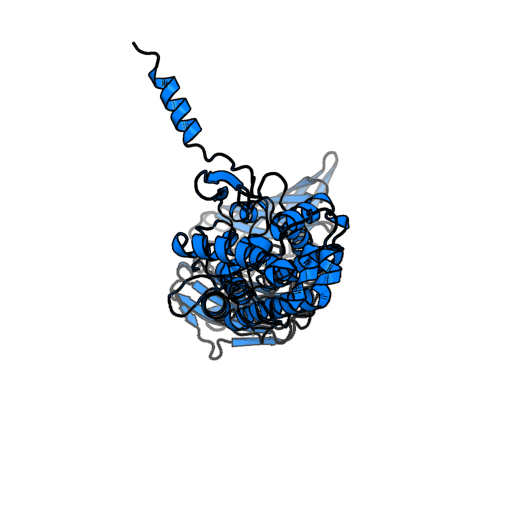.396 9.174 34.665 1.00 33.19 448 THR A C 1
ATOM 3512 O O . THR A 1 448 ? -40.332 9.090 35.454 1.00 33.19 448 THR A O 1
ATOM 3515 N N . GLY A 1 449 ? -39.371 10.046 33.655 1.00 36.88 449 GLY A N 1
ATOM 3516 C CA . GLY A 1 449 ? -40.509 10.887 33.295 1.00 36.88 449 GLY A CA 1
ATOM 3517 C C . GLY A 1 449 ? -40.892 10.808 31.833 1.00 36.88 449 GLY A C 1
ATOM 3518 O O . GLY A 1 449 ? -40.024 10.730 30.971 1.00 36.88 449 GLY A O 1
ATOM 3519 N N . SER A 1 450 ? -42.201 10.823 31.578 1.00 35.62 450 SER A N 1
ATOM 3520 C CA . SER A 1 450 ? -42.778 10.852 30.236 1.00 35.62 450 SER A CA 1
ATOM 3521 C C . SER A 1 450 ? -43.015 12.299 29.812 1.00 35.62 450 SER A C 1
ATOM 3523 O O . SER A 1 450 ? -43.963 12.941 30.269 1.00 35.62 450 SER A O 1
ATOM 3525 N N . LEU A 1 451 ? -42.205 12.795 28.880 1.00 37.31 451 LEU A N 1
ATOM 3526 C CA . LEU A 1 451 ? -42.626 13.885 28.002 1.00 37.31 451 LEU A CA 1
ATOM 3527 C C . LEU A 1 451 ? -43.636 13.256 27.035 1.00 37.31 451 LEU A C 1
ATOM 3529 O O . LEU A 1 451 ? -43.291 12.275 26.383 1.00 37.31 451 LEU A O 1
ATOM 3533 N N . GLY A 1 452 ? -44.894 13.714 27.029 1.00 36.50 452 GLY A N 1
ATOM 3534 C CA . GLY A 1 452 ? -45.989 13.083 26.274 1.00 36.50 452 GLY A CA 1
ATOM 3535 C C . GLY A 1 452 ? -45.537 12.555 24.905 1.00 36.50 452 GLY A C 1
ATOM 3536 O O . GLY A 1 452 ? -45.161 13.340 24.041 1.00 36.50 452 GLY A O 1
ATOM 3537 N N . GLY A 1 453 ? -45.518 11.225 24.760 1.00 35.47 453 GLY A N 1
ATOM 3538 C CA . GLY A 1 453 ? -44.876 10.522 23.640 1.00 35.47 453 GLY A CA 1
ATOM 3539 C C . GLY A 1 453 ? -44.152 9.224 24.033 1.00 35.47 453 GLY A C 1
ATOM 3540 O O . GLY A 1 453 ? -43.972 8.361 23.184 1.00 35.47 453 GLY A O 1
ATOM 3541 N N . GLY A 1 454 ? -43.809 9.033 25.315 1.00 36.31 454 GLY A N 1
ATOM 3542 C CA . GLY A 1 454 ? -43.250 7.770 25.829 1.00 36.31 454 GLY A CA 1
ATOM 3543 C C . GLY A 1 454 ? -41.718 7.663 25.827 1.00 36.31 454 GLY A C 1
ATOM 3544 O O . GLY A 1 454 ? -41.187 6.600 26.145 1.00 36.31 454 GLY A O 1
ATOM 3545 N N . GLU A 1 455 ? -40.993 8.740 25.517 1.00 37.47 455 GLU A N 1
ATOM 3546 C CA . GLU A 1 455 ? -39.526 8.779 25.610 1.00 37.47 455 GLU A CA 1
ATOM 3547 C C . GLU A 1 455 ? -39.050 9.067 27.049 1.00 37.47 455 GLU A C 1
ATOM 3549 O O . GLU A 1 455 ? -39.683 9.828 27.786 1.00 37.47 455 GLU A O 1
ATOM 3554 N N . LYS A 1 456 ? -37.930 8.447 27.457 1.00 39.16 456 LYS A N 1
ATOM 3555 C CA . LYS A 1 456 ? -37.340 8.556 28.807 1.00 39.16 456 LYS A CA 1
ATOM 3556 C C . LYS A 1 456 ? -36.218 9.601 28.850 1.00 39.16 456 LYS A C 1
ATOM 3558 O O . LYS A 1 456 ? -35.410 9.684 27.928 1.00 39.16 456 LYS A O 1
ATOM 3563 N N . LEU A 1 457 ? -36.140 10.362 29.942 1.00 40.28 457 LEU A N 1
ATOM 3564 C CA . LEU A 1 457 ? -35.078 11.337 30.225 1.00 40.28 457 LEU A CA 1
ATOM 3565 C C . LEU A 1 457 ? -33.983 10.705 31.108 1.00 40.28 457 LEU A C 1
ATOM 3567 O O . LEU A 1 457 ? -34.310 9.972 32.039 1.00 40.28 457 LEU A O 1
ATOM 3571 N N . TYR A 1 458 ? -32.707 11.015 30.858 1.00 42.06 458 TYR A N 1
ATOM 3572 C CA . TYR A 1 458 ? -31.577 10.569 31.689 1.00 42.06 458 TYR A CA 1
ATOM 3573 C C . TYR A 1 458 ? -30.830 11.781 32.247 1.00 42.06 458 TYR A C 1
ATOM 3575 O O . TYR A 1 458 ? -30.387 12.634 31.482 1.00 42.06 458 TYR A O 1
ATOM 3583 N N . LEU A 1 459 ? -30.689 11.859 33.574 1.00 40.1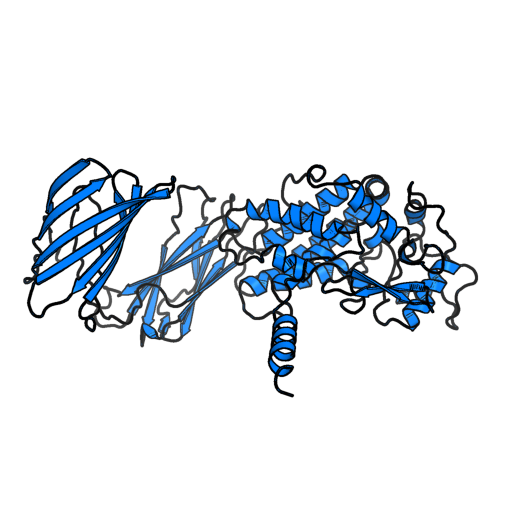2 459 LEU A N 1
ATOM 3584 C CA . LEU A 1 459 ? -29.994 12.949 34.260 1.00 40.12 459 LEU A CA 1
ATOM 3585 C C . LEU A 1 459 ? -28.734 12.426 34.959 1.00 40.12 459 LEU A C 1
ATOM 3587 O O . LEU A 1 459 ? -28.775 11.407 35.639 1.00 40.12 459 LEU A O 1
ATOM 3591 N N . SER A 1 460 ? -27.632 13.164 34.825 1.00 39.38 460 SER A N 1
ATOM 3592 C CA . SER A 1 460 ? -26.376 12.969 35.558 1.00 39.38 460 SER A CA 1
ATOM 3593 C C . SER A 1 460 ? -26.129 14.200 36.434 1.00 39.38 460 SER A C 1
ATOM 3595 O O . SER A 1 460 ? -26.349 15.323 35.978 1.00 39.38 460 SER A O 1
ATOM 3597 N N . TYR A 1 461 ? -25.667 14.013 37.673 1.00 41.06 461 TYR A N 1
ATOM 3598 C CA . TYR A 1 461 ? -25.308 15.106 38.582 1.00 41.06 461 TYR A CA 1
ATOM 3599 C C . TYR A 1 461 ? -23.912 14.910 39.199 1.00 41.06 461 TYR A C 1
ATOM 3601 O O . TYR A 1 461 ? -23.492 13.786 39.476 1.00 41.06 461 TYR A O 1
ATOM 3609 N N . ASP A 1 462 ? -23.210 16.025 39.426 1.00 41.66 462 ASP A N 1
ATOM 3610 C CA . ASP A 1 462 ? -21.926 16.108 40.127 1.00 41.66 462 ASP A CA 1
ATOM 3611 C C . ASP A 1 462 ? -22.106 16.797 41.488 1.00 41.66 462 ASP A C 1
ATOM 3613 O O . ASP A 1 462 ? -22.339 18.005 41.532 1.00 41.66 462 ASP A O 1
ATOM 3617 N N . ASN A 1 463 ? -21.914 16.052 42.583 1.00 38.91 463 ASN A N 1
ATOM 3618 C CA . ASN A 1 463 ? -22.036 16.522 43.972 1.00 38.91 463 ASN A CA 1
ATOM 3619 C C . ASN A 1 463 ? -21.084 17.673 44.361 1.00 38.91 463 ASN A C 1
ATOM 3621 O O . ASN A 1 463 ? -21.271 18.266 45.420 1.00 38.91 463 ASN A O 1
ATOM 3625 N N . ASN A 1 464 ? -20.078 17.999 43.543 1.00 39.91 464 ASN A N 1
ATOM 3626 C CA . ASN A 1 464 ? -19.204 19.159 43.757 1.00 39.91 464 ASN A CA 1
ATOM 3627 C C . ASN A 1 464 ? -19.556 20.358 42.868 1.00 39.91 464 ASN A C 1
ATOM 3629 O O . ASN A 1 464 ? -18.947 21.423 42.992 1.00 39.91 464 ASN A O 1
ATOM 3633 N N . SER A 1 465 ? -20.526 20.201 41.971 1.00 46.25 465 SER A N 1
ATOM 3634 C CA . SER A 1 465 ? -21.014 21.276 41.126 1.00 46.25 465 SER A CA 1
ATOM 3635 C C . SER A 1 465 ? -22.240 21.925 41.766 1.00 46.25 465 SER A C 1
ATOM 3637 O O . SER A 1 465 ? -23.178 21.264 42.216 1.00 46.25 465 SER A O 1
ATOM 3639 N N . THR A 1 466 ? -22.284 23.252 41.743 1.00 52.56 466 THR A N 1
ATOM 3640 C CA . THR A 1 466 ? -23.505 24.013 42.030 1.00 52.56 466 THR A CA 1
ATOM 3641 C C . THR A 1 466 ? -24.506 23.936 40.874 1.00 52.56 466 THR A C 1
ATOM 3643 O O . THR A 1 466 ? -25.461 24.700 40.879 1.00 52.56 466 THR A O 1
ATOM 3646 N N . MET A 1 467 ? -24.299 23.064 39.872 1.00 47.03 467 MET A N 1
ATOM 3647 C CA . MET A 1 467 ? -25.025 23.037 38.598 1.00 47.03 467 MET A CA 1
ATOM 3648 C C . MET A 1 467 ? -25.218 21.600 38.076 1.00 47.03 467 MET A C 1
ATOM 3650 O O . MET A 1 467 ? -24.255 20.953 37.686 1.00 47.03 467 MET A O 1
ATOM 3654 N N . VAL A 1 468 ? -26.456 21.123 37.940 1.00 52.09 468 VAL A N 1
ATOM 3655 C CA . VAL A 1 468 ? -26.762 19.934 37.122 1.00 52.09 468 VAL A CA 1
ATOM 3656 C C . VAL A 1 468 ? -26.631 20.315 35.658 1.00 52.09 468 VAL A C 1
ATOM 3658 O O . VAL A 1 468 ? -27.241 21.299 35.236 1.00 52.09 468 VAL A O 1
ATOM 3661 N N . THR A 1 469 ? -25.892 19.538 34.873 1.00 47.91 469 THR A N 1
ATOM 3662 C CA . THR A 1 469 ? -25.853 19.688 33.416 1.00 47.91 469 THR A CA 1
ATOM 3663 C C . THR A 1 469 ? -26.045 18.350 32.725 1.00 47.91 469 THR A C 1
ATOM 3665 O O . THR A 1 469 ? -25.803 17.286 33.295 1.00 47.91 469 THR A O 1
ATOM 3668 N N . GLY A 1 470 ? -26.487 18.395 31.477 1.00 54.03 470 GLY A N 1
ATOM 3669 C CA . GLY A 1 470 ? -26.404 17.240 30.605 1.00 54.03 470 GLY A CA 1
ATOM 3670 C C . GLY A 1 470 ? -27.042 17.474 29.254 1.00 54.03 470 GLY A C 1
ATOM 3671 O O . GLY A 1 470 ? -27.448 18.588 28.906 1.00 54.03 470 GLY A O 1
ATOM 3672 N N . ARG A 1 471 ? -27.023 16.406 28.465 1.00 50.12 471 ARG A N 1
ATOM 3673 C CA . ARG A 1 471 ? -27.280 16.442 27.035 1.00 50.12 471 ARG A CA 1
ATOM 3674 C C . ARG A 1 471 ? -28.149 15.259 26.660 1.00 50.12 471 ARG A C 1
ATOM 3676 O O . ARG A 1 471 ? -27.856 14.135 27.057 1.00 50.12 471 ARG A O 1
ATOM 3683 N N . GLN A 1 472 ? -29.183 15.510 25.871 1.00 53.47 472 GLN A N 1
ATOM 3684 C CA . GLN A 1 472 ? -30.041 14.450 25.367 1.00 53.47 472 GLN A CA 1
ATOM 3685 C C . GLN A 1 472 ? -30.344 14.653 23.892 1.00 53.47 472 GLN A C 1
ATOM 3687 O O . GLN A 1 472 ? -30.632 15.763 23.452 1.00 53.47 472 GLN A O 1
ATOM 3692 N N . LYS A 1 473 ? -30.305 13.556 23.137 1.00 47.47 473 LYS A N 1
ATOM 3693 C CA . LYS A 1 473 ? -30.840 13.503 21.780 1.00 47.47 473 LYS A CA 1
ATOM 3694 C C . LYS A 1 473 ? -32.306 13.084 21.869 1.00 47.47 473 LYS A C 1
ATOM 3696 O O . LYS A 1 473 ? -32.597 12.054 22.472 1.00 47.47 473 LYS A O 1
ATOM 3701 N N . VAL A 1 474 ? -33.202 13.888 21.315 1.00 49.03 474 VAL A N 1
ATOM 3702 C CA . VAL A 1 474 ? -34.652 13.631 21.263 1.00 49.03 474 VAL A CA 1
ATOM 3703 C C . VAL A 1 474 ? -35.143 13.790 19.833 1.00 49.03 474 VAL A C 1
ATOM 3705 O O . VAL A 1 474 ? -34.480 14.448 19.032 1.00 49.03 474 VAL A O 1
ATOM 3708 N N . VAL A 1 475 ? -36.306 13.230 19.507 1.00 43.44 475 VAL A N 1
ATOM 3709 C CA . VAL A 1 475 ? -36.952 13.457 18.210 1.00 43.44 475 VAL A CA 1
ATOM 3710 C C . VAL A 1 475 ? -38.221 14.283 18.424 1.00 43.44 475 VAL A C 1
ATOM 3712 O O . VAL A 1 475 ? -39.193 13.800 18.994 1.00 43.44 475 VAL A O 1
ATOM 3715 N N . PHE A 1 476 ? -38.231 15.543 17.980 1.00 44.53 476 PHE A N 1
ATOM 3716 C CA . PHE A 1 476 ? -39.394 16.429 18.100 1.00 44.53 476 PHE A CA 1
ATOM 3717 C C . PHE A 1 476 ? -40.073 16.589 16.737 1.00 44.53 476 PHE A C 1
ATOM 3719 O O . PHE A 1 476 ? -39.462 17.100 15.802 1.00 44.53 476 PHE A O 1
ATOM 3726 N N . ASP A 1 477 ? -41.325 16.133 16.614 1.00 44.91 477 ASP A N 1
ATOM 3727 C CA . ASP A 1 477 ? -42.094 16.147 15.353 1.00 44.91 477 ASP A CA 1
ATOM 3728 C C . ASP A 1 477 ? -41.339 15.480 14.178 1.00 44.91 477 ASP A C 1
ATOM 3730 O O . ASP A 1 477 ? -41.285 15.987 13.061 1.00 44.91 477 ASP A O 1
ATOM 3734 N N . GLY A 1 478 ? -40.670 14.354 14.461 1.00 42.59 478 GLY A N 1
ATOM 3735 C CA . GLY A 1 478 ? -39.869 13.606 13.483 1.00 42.59 478 GLY A CA 1
ATOM 3736 C C . GLY A 1 478 ? -38.456 14.153 13.226 1.00 42.59 478 GLY A C 1
ATOM 3737 O O . GLY A 1 478 ? -37.730 13.566 12.427 1.00 42.59 478 GLY A O 1
ATOM 3738 N N . MET A 1 479 ? -38.031 15.230 13.898 1.00 42.81 479 MET A N 1
ATOM 3739 C CA . MET A 1 479 ? -36.702 15.833 13.720 1.00 42.81 479 MET A CA 1
ATOM 3740 C C . MET A 1 479 ? -35.752 15.515 14.887 1.00 42.81 479 MET A C 1
ATOM 3742 O O . MET A 1 479 ? -36.135 15.737 16.036 1.00 42.81 479 MET A O 1
ATOM 3746 N N . PRO A 1 480 ? -34.507 15.063 14.638 1.00 43.97 480 PRO A N 1
ATOM 3747 C CA . PRO A 1 480 ? -33.514 14.878 15.691 1.00 43.97 480 PRO A CA 1
ATOM 3748 C C . PRO A 1 480 ? -33.055 16.235 16.245 1.00 43.97 480 PRO A C 1
ATOM 3750 O O . PRO A 1 480 ? -32.549 17.089 15.519 1.00 43.97 480 PRO A O 1
ATOM 3753 N N . CYS A 1 481 ? -33.211 16.422 17.550 1.00 45.62 481 CYS A N 1
ATOM 3754 C CA . CYS A 1 481 ? -32.790 17.605 18.288 1.00 45.62 481 CYS A CA 1
ATOM 3755 C C . CYS A 1 481 ? -31.810 17.206 19.394 1.00 45.62 481 CYS A C 1
ATOM 3757 O O . CYS A 1 481 ? -31.940 16.145 20.007 1.00 45.62 481 CYS A O 1
ATOM 3759 N N . GLU A 1 482 ? -30.849 18.080 19.689 1.00 48.50 482 GLU A N 1
ATOM 3760 C CA . GLU A 1 482 ? -29.960 17.930 20.840 1.00 48.50 482 GLU A CA 1
ATOM 3761 C C . GLU A 1 482 ? -30.320 18.994 21.883 1.00 48.50 482 GLU A C 1
ATOM 3763 O O . GLU A 1 482 ? -30.227 20.200 21.638 1.00 48.50 482 GLU A O 1
ATOM 3768 N N . LEU A 1 483 ? -30.801 18.540 23.038 1.00 48.69 483 LEU A N 1
ATOM 3769 C CA . LEU A 1 483 ? -31.185 19.387 24.158 1.00 48.69 483 LEU A CA 1
ATOM 3770 C C . LEU A 1 483 ? -30.032 19.500 25.145 1.00 48.69 483 LEU A C 1
ATOM 3772 O O . LEU A 1 483 ? -29.410 18.498 25.506 1.00 48.69 483 LEU A O 1
ATOM 3776 N N . TYR A 1 484 ? -29.810 20.718 25.627 1.00 48.69 484 TYR A N 1
ATOM 3777 C CA . TYR A 1 484 ? -28.848 21.028 26.672 1.00 48.69 484 TYR A CA 1
ATOM 3778 C C . TYR A 1 484 ? -29.606 21.578 27.871 1.00 48.69 484 TYR A C 1
ATOM 3780 O O . TYR A 1 484 ? -30.378 22.536 27.760 1.00 48.69 484 TYR A O 1
ATOM 3788 N N . TYR A 1 485 ? -29.381 20.986 29.036 1.00 59.22 485 TYR A N 1
ATOM 3789 C CA . TYR A 1 485 ? -29.935 21.500 30.280 1.00 59.22 485 TYR A CA 1
ATOM 3790 C C . TYR A 1 485 ? -28.824 21.943 31.218 1.00 59.22 485 TYR A C 1
ATOM 3792 O O . TYR A 1 485 ? -27.760 21.328 31.300 1.00 59.22 485 TYR A O 1
ATOM 3800 N N . SER A 1 486 ? -29.098 23.031 31.934 1.00 46.38 486 SER A N 1
ATOM 3801 C CA . SER A 1 486 ? -28.296 23.463 33.070 1.00 46.38 486 SER A CA 1
ATOM 3802 C C . SER A 1 486 ? -29.209 24.024 34.157 1.00 46.38 486 SER A C 1
ATOM 3804 O O . SER A 1 486 ? -30.114 24.815 33.869 1.00 46.38 486 SER A O 1
ATOM 3806 N N . ALA A 1 487 ? -29.015 23.595 35.401 1.00 50.38 487 ALA A N 1
ATOM 3807 C CA . ALA A 1 487 ? -29.824 24.046 36.526 1.00 50.38 487 ALA A CA 1
ATOM 3808 C C . ALA A 1 487 ? -28.970 24.159 37.794 1.00 50.38 487 ALA A C 1
ATOM 3810 O O . ALA A 1 487 ? -28.281 23.196 38.126 1.00 50.38 487 ALA A O 1
ATOM 3811 N N . PRO A 1 488 ? -29.002 25.291 38.516 1.00 48.94 488 PRO A N 1
ATOM 3812 C CA . PRO A 1 488 ? -28.262 25.413 39.760 1.00 48.94 488 PRO A CA 1
ATOM 3813 C C . PRO A 1 488 ? -28.853 24.513 40.854 1.00 48.94 488 PRO A C 1
ATOM 3815 O O . PRO A 1 488 ? -30.065 24.535 41.072 1.00 48.94 488 PRO A O 1
ATOM 3818 N N . LEU A 1 489 ? -28.011 23.766 41.578 1.00 47.69 489 LEU A N 1
ATOM 3819 C CA . LEU A 1 489 ? -28.412 23.168 42.852 1.00 47.69 489 LEU A CA 1
ATOM 3820 C C . LEU A 1 489 ? -28.489 24.277 43.895 1.00 47.69 489 LEU A C 1
ATOM 3822 O O . LEU A 1 489 ? -27.476 24.894 44.226 1.00 47.69 489 LEU A O 1
ATOM 3826 N N . LYS A 1 490 ? -29.684 24.521 44.430 1.00 46.34 490 LYS A N 1
ATOM 3827 C CA . LYS A 1 490 ? -29.833 25.285 45.669 1.00 46.34 490 LYS A CA 1
ATOM 3828 C C . LYS A 1 490 ? -29.999 24.326 46.837 1.00 46.34 490 LYS A C 1
ATOM 3830 O O . LYS A 1 490 ? -30.677 23.308 46.716 1.00 46.34 490 LYS A O 1
ATOM 3835 N N . GLU A 1 491 ? -29.356 24.667 47.951 1.00 40.12 491 GLU A N 1
ATOM 3836 C CA . GLU A 1 491 ? -29.513 23.977 49.228 1.00 40.12 491 GLU A CA 1
ATOM 3837 C C . GLU A 1 491 ? -31.010 23.898 49.579 1.00 40.12 491 GLU A C 1
ATOM 3839 O O . GLU A 1 491 ? -31.696 24.919 49.617 1.00 40.12 491 GLU A O 1
ATOM 3844 N N . ALA A 1 492 ? -31.483 22.667 49.791 1.00 39.00 492 ALA A N 1
ATOM 3845 C CA . ALA A 1 492 ? -32.865 22.248 50.035 1.00 39.00 492 ALA A CA 1
ATOM 3846 C C . ALA A 1 492 ? -33.844 22.299 48.827 1.00 39.00 492 ALA A C 1
ATOM 3848 O O . ALA A 1 492 ? -34.457 23.308 48.485 1.00 39.00 492 ALA A O 1
ATOM 3849 N N . GLU A 1 493 ? -34.050 21.109 48.250 1.00 47.34 493 GLU A N 1
ATOM 3850 C CA . GLU A 1 493 ? -35.334 20.582 47.752 1.00 47.34 493 GLU A CA 1
ATOM 3851 C C . GLU A 1 493 ? -35.983 21.166 46.485 1.00 47.34 493 GLU A C 1
ATOM 3853 O O . GLU A 1 493 ? -37.054 20.689 46.128 1.00 47.34 493 GLU A O 1
ATOM 3858 N N . THR A 1 494 ? -35.390 22.095 45.719 1.00 42.97 494 THR A N 1
ATOM 3859 C CA . THR A 1 494 ? -35.990 22.493 44.415 1.00 42.97 494 THR A CA 1
ATOM 3860 C C . THR A 1 494 ? -34.975 22.772 43.296 1.00 42.97 494 THR A C 1
ATOM 3862 O O . THR A 1 494 ? -34.091 23.614 43.437 1.00 42.97 494 THR A O 1
ATOM 3865 N N . LEU A 1 495 ? -35.140 22.100 42.152 1.00 47.75 495 LEU A N 1
ATOM 3866 C CA . LEU A 1 495 ? -34.437 22.301 40.883 1.00 47.75 495 LEU A CA 1
ATOM 3867 C C . LEU A 1 495 ? -35.284 23.183 39.959 1.00 47.75 495 LEU A C 1
ATOM 3869 O O . LEU A 1 495 ? -36.295 22.736 39.420 1.00 47.75 495 LEU A O 1
ATOM 3873 N N . ASN A 1 496 ? -34.841 24.421 39.746 1.00 46.19 496 ASN A N 1
ATOM 3874 C CA . ASN A 1 496 ? -35.433 25.326 38.760 1.00 46.19 496 ASN A CA 1
ATOM 3875 C C . ASN A 1 496 ? -34.424 25.521 37.627 1.00 46.19 496 ASN A C 1
ATOM 3877 O O . ASN A 1 496 ? -33.380 26.149 37.824 1.00 46.19 496 ASN A O 1
ATOM 3881 N N . GLY A 1 497 ? -34.711 24.956 36.455 1.00 51.22 497 GLY A N 1
ATOM 3882 C CA . GLY A 1 497 ? -33.777 24.915 35.331 1.00 51.22 497 GLY A CA 1
ATOM 3883 C C . GLY A 1 497 ? -34.344 25.488 34.037 1.00 51.22 497 GLY A C 1
ATOM 3884 O O . GLY A 1 497 ? -35.559 25.536 33.824 1.00 51.22 497 GLY A O 1
ATOM 3885 N N . ARG A 1 498 ? -33.436 25.910 33.151 1.00 44.91 498 ARG A N 1
ATOM 3886 C CA . ARG A 1 498 ? -33.745 26.221 31.750 1.00 44.91 498 ARG A CA 1
ATOM 3887 C C . ARG A 1 498 ? -33.143 25.139 30.856 1.00 44.91 498 ARG A C 1
ATOM 3889 O O . ARG A 1 498 ? -31.961 24.818 30.963 1.00 44.91 498 ARG A O 1
ATOM 3896 N N . MET A 1 499 ? -33.975 24.593 29.984 1.00 49.03 499 MET A N 1
ATOM 3897 C CA . MET A 1 499 ? -33.598 23.741 28.866 1.00 49.03 499 MET A CA 1
ATOM 3898 C C . MET A 1 499 ? -33.573 24.600 27.610 1.00 49.03 499 MET A C 1
ATOM 3900 O O . MET A 1 499 ? -34.574 25.235 27.282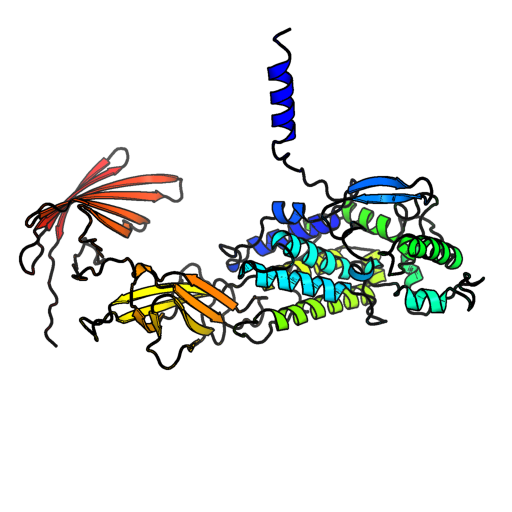 1.00 49.03 499 MET A O 1
ATOM 3904 N N . ASN A 1 500 ? -32.438 24.597 26.919 1.00 46.50 500 ASN A N 1
ATOM 3905 C CA . ASN A 1 500 ? -32.298 25.226 25.615 1.00 46.50 500 ASN A CA 1
ATOM 3906 C C . ASN A 1 500 ? -31.823 24.161 24.624 1.00 46.50 500 ASN A C 1
ATOM 3908 O O . ASN A 1 500 ? -30.913 23.385 24.915 1.00 46.50 500 ASN A O 1
ATOM 3912 N N . GLY A 1 501 ? -32.445 24.111 23.456 1.00 48.19 501 GLY A N 1
ATOM 3913 C CA . GLY A 1 501 ? -32.093 23.184 22.392 1.00 48.19 501 GLY A CA 1
ATOM 3914 C C . GLY A 1 501 ? -32.104 23.875 21.043 1.00 48.19 501 GLY A C 1
ATOM 3915 O O . GLY A 1 501 ? -32.900 24.785 20.813 1.00 48.19 501 GLY A O 1
ATOM 3916 N N . LEU A 1 502 ? -31.230 23.417 20.153 1.00 43.06 502 LEU A N 1
ATOM 3917 C CA . LEU A 1 502 ? -31.240 23.811 18.751 1.00 43.06 502 LEU A CA 1
ATOM 3918 C C . LEU A 1 502 ? -31.634 22.586 17.925 1.00 43.06 502 LEU A C 1
ATOM 3920 O O . LEU A 1 502 ? -30.939 21.571 17.946 1.00 43.06 502 LEU A O 1
ATOM 3924 N N . CYS A 1 503 ? -32.745 22.675 17.201 1.00 44.16 503 CYS A N 1
ATOM 3925 C CA . CYS A 1 503 ? -33.095 21.690 16.184 1.00 44.16 503 CYS A CA 1
ATOM 3926 C C . CYS A 1 503 ? -32.590 22.217 14.836 1.00 44.16 503 CYS A C 1
ATOM 3928 O O . CYS A 1 503 ? -33.019 23.284 14.392 1.00 44.16 503 CYS A O 1
ATOM 3930 N N . GLN A 1 504 ? -31.659 21.506 14.199 1.00 42.91 504 GLN A N 1
ATOM 3931 C CA . GLN A 1 504 ? -31.160 21.873 12.873 1.00 42.91 504 GLN A CA 1
ATOM 3932 C C . GLN A 1 504 ? -32.006 21.211 11.788 1.00 42.91 504 GLN A C 1
ATOM 3934 O O . GLN A 1 504 ? -32.117 19.988 11.733 1.00 42.91 504 GLN A O 1
ATOM 3939 N N . HIS A 1 505 ? -32.584 22.027 10.908 1.00 42.03 505 HIS A N 1
ATOM 3940 C CA . HIS A 1 505 ? -33.200 21.543 9.681 1.00 42.03 505 HIS A CA 1
ATOM 3941 C C . HIS A 1 505 ? -32.112 21.230 8.643 1.00 42.03 505 HIS A C 1
ATOM 3943 O O . HIS A 1 505 ? -31.099 21.929 8.568 1.00 42.03 505 HIS A O 1
ATOM 3949 N N . SER A 1 506 ? -32.345 20.249 7.769 1.00 39.06 506 SER A N 1
ATOM 3950 C CA . SER A 1 506 ? -31.449 19.943 6.638 1.00 39.06 506 SER A CA 1
ATOM 3951 C C . SER A 1 506 ? -31.295 21.107 5.643 1.00 39.06 506 SER A C 1
ATOM 3953 O O . SER A 1 506 ? -30.395 21.089 4.810 1.00 39.06 506 SER A O 1
ATOM 3955 N N . SER A 1 507 ? -32.141 22.139 5.747 1.00 39.75 507 SER A N 1
ATOM 3956 C CA . SER A 1 507 ? -32.097 23.371 4.947 1.00 39.75 507 SER A CA 1
ATOM 3957 C C . SER A 1 507 ? -31.323 24.531 5.593 1.00 39.75 507 SER A C 1
ATOM 3959 O O . SER A 1 507 ? -31.275 25.606 5.006 1.00 39.75 507 SER A O 1
ATOM 3961 N N . GLY A 1 508 ? -30.731 24.351 6.781 1.00 37.97 508 GLY A N 1
ATOM 3962 C CA . GLY A 1 508 ? -29.941 25.388 7.467 1.00 37.97 508 GLY A CA 1
ATOM 3963 C C . GLY A 1 508 ? -30.730 26.346 8.372 1.00 37.97 508 GLY A C 1
ATOM 3964 O O . GLY A 1 508 ? -30.117 27.143 9.079 1.00 37.97 508 GLY A O 1
ATOM 3965 N N . ASP A 1 509 ? -32.061 26.241 8.424 1.00 42.34 509 ASP A N 1
ATOM 3966 C CA . ASP A 1 509 ? -32.887 27.009 9.362 1.00 42.34 509 ASP A CA 1
ATOM 3967 C C . ASP A 1 509 ? -32.917 26.319 10.739 1.00 42.34 509 ASP A C 1
ATOM 3969 O O . ASP A 1 509 ? -33.340 25.168 10.867 1.00 42.34 509 ASP A O 1
ATOM 3973 N N . GLY A 1 510 ? -32.452 27.008 11.784 1.00 44.12 510 GLY A N 1
ATOM 3974 C CA . GLY A 1 510 ? -32.470 26.506 13.162 1.00 44.12 510 GLY A CA 1
ATOM 3975 C C . GLY A 1 510 ? -33.790 26.813 13.873 1.00 44.12 510 GLY A C 1
ATOM 3976 O O . GLY A 1 510 ? -34.272 27.944 13.829 1.00 44.12 510 GLY A O 1
ATOM 3977 N N . LEU A 1 511 ? -34.366 25.825 14.560 1.00 45.09 511 LEU A N 1
ATOM 3978 C CA . LEU A 1 511 ? -35.459 26.038 15.510 1.00 45.09 511 LEU A CA 1
ATOM 3979 C C . LEU A 1 511 ? -34.875 26.108 16.926 1.00 45.09 511 LEU A C 1
ATOM 3981 O O . LEU A 1 511 ? -34.253 25.149 17.385 1.00 45.09 511 LEU A O 1
ATOM 3985 N N . GLU A 1 512 ? -35.080 27.226 17.618 1.00 43.34 512 GLU A N 1
ATOM 3986 C CA . GLU A 1 512 ? -34.683 27.372 19.018 1.00 43.34 512 GLU A CA 1
ATOM 3987 C C . GLU A 1 512 ? -35.835 26.917 19.921 1.00 43.34 512 GLU A C 1
ATOM 3989 O O . GLU A 1 512 ? -36.951 27.443 19.861 1.00 43.34 512 GLU A O 1
ATOM 3994 N N . VAL A 1 513 ? -35.575 25.901 20.742 1.00 46.28 513 VAL A N 1
ATOM 3995 C CA . VAL A 1 513 ? -36.536 25.361 21.705 1.00 46.28 513 VAL A CA 1
ATOM 3996 C C . VAL A 1 513 ? -36.090 25.787 23.097 1.00 46.28 513 VAL A C 1
ATOM 3998 O O . VAL A 1 513 ? -35.020 25.388 23.552 1.00 46.28 513 VAL A O 1
ATOM 4001 N N . ALA A 1 514 ? -36.913 26.591 23.773 1.00 41.97 514 ALA A N 1
ATOM 4002 C CA . ALA A 1 514 ? -36.673 27.032 25.144 1.00 41.97 514 ALA A CA 1
ATOM 4003 C C . ALA A 1 514 ? -37.772 26.509 26.076 1.00 41.97 514 ALA A C 1
ATOM 4005 O O . ALA A 1 514 ? -38.969 26.623 25.806 1.00 41.97 514 ALA A O 1
ATOM 4006 N N . ALA A 1 515 ? -37.349 25.925 27.189 1.00 46.94 515 ALA A N 1
ATOM 4007 C CA . ALA A 1 515 ? -38.182 25.164 28.102 1.00 46.94 515 ALA A CA 1
ATOM 4008 C C . ALA A 1 515 ? -37.787 25.489 29.552 1.00 46.94 515 ALA A C 1
ATOM 4010 O O . ALA A 1 515 ? -36.606 25.497 29.890 1.00 46.94 515 ALA A O 1
ATOM 4011 N N . THR A 1 516 ? -38.758 25.744 30.429 1.00 40.22 516 THR A N 1
ATOM 4012 C CA . THR A 1 516 ? -38.524 25.902 31.877 1.00 40.22 516 THR A CA 1
ATOM 4013 C C . THR A 1 516 ? -39.151 24.749 32.639 1.00 40.22 516 THR A C 1
ATOM 4015 O O . THR A 1 516 ? -40.286 24.377 32.349 1.00 40.22 516 THR A O 1
ATOM 4018 N N . PHE A 1 517 ? -38.435 24.199 33.618 1.00 47.09 517 PHE A N 1
ATOM 4019 C CA . PHE A 1 517 ? -38.958 23.158 34.501 1.00 47.09 517 PHE A CA 1
ATOM 4020 C C . PHE A 1 517 ? -38.726 23.520 35.970 1.00 47.09 517 PHE A C 1
ATOM 4022 O O . PHE A 1 517 ? -37.704 24.122 36.309 1.00 47.09 517 PHE A O 1
ATOM 4029 N N . ASN A 1 518 ? -39.674 23.117 36.819 1.00 40.59 518 ASN A N 1
ATOM 4030 C CA . ASN A 1 518 ? -39.570 23.166 38.274 1.00 40.59 518 ASN A CA 1
ATOM 4031 C C . ASN A 1 518 ? -39.707 21.733 38.804 1.00 40.59 518 ASN A C 1
ATOM 4033 O O . ASN A 1 518 ? -40.691 21.060 38.495 1.00 40.59 518 ASN A O 1
ATOM 4037 N N . ALA A 1 519 ? -38.740 21.268 39.589 1.00 44.69 519 ALA A N 1
ATOM 4038 C CA . ALA A 1 519 ? -38.754 19.941 40.195 1.00 44.69 519 ALA A CA 1
ATOM 4039 C C . ALA A 1 519 ? -38.459 20.044 41.694 1.00 44.69 519 ALA A C 1
ATOM 4041 O O . ALA A 1 519 ? -37.437 20.610 42.071 1.00 44.69 519 ALA A O 1
ATOM 4042 N N . LYS A 1 520 ? -39.328 19.497 42.552 1.00 38.62 520 LYS A N 1
ATOM 4043 C CA . LYS A 1 520 ? -39.060 19.375 43.993 1.00 38.62 520 LYS A CA 1
ATOM 4044 C C . LYS A 1 520 ? -38.400 18.019 44.275 1.00 38.62 520 LYS A C 1
ATOM 4046 O O . LYS A 1 520 ? -38.877 17.011 43.762 1.00 38.62 520 LYS A O 1
ATOM 4051 N N . ILE A 1 521 ? -37.312 17.991 45.045 1.00 41.56 521 ILE A N 1
ATOM 4052 C CA . ILE A 1 521 ? -36.681 16.744 45.508 1.00 41.56 521 ILE A CA 1
ATOM 4053 C C . ILE A 1 521 ? -37.194 16.496 46.924 1.00 41.56 521 ILE A C 1
ATOM 4055 O O . ILE A 1 521 ? -36.686 17.100 47.861 1.00 41.56 521 ILE A O 1
ATOM 4059 N N . ASP A 1 522 ? -38.211 15.650 47.068 1.00 34.00 522 ASP A N 1
ATOM 4060 C CA . ASP A 1 522 ? -38.740 15.220 48.365 1.00 34.00 522 ASP A CA 1
ATOM 4061 C C . ASP A 1 522 ? -38.739 13.686 48.403 1.00 34.00 522 ASP A C 1
ATOM 4063 O O . ASP A 1 522 ? -38.949 13.050 47.369 1.00 34.00 522 ASP A O 1
ATOM 4067 N N . ASN A 1 523 ? -38.425 13.091 49.556 1.00 33.44 523 ASN A N 1
ATOM 4068 C CA . ASN A 1 523 ? -38.117 11.660 49.732 1.00 33.44 523 ASN A CA 1
ATOM 4069 C C . ASN A 1 523 ? -38.963 10.695 48.860 1.00 33.44 523 ASN A C 1
ATOM 4071 O O . ASN A 1 523 ? -40.014 10.218 49.281 1.00 33.44 523 ASN A O 1
ATOM 4075 N N . ALA A 1 524 ? -38.400 10.333 47.699 1.00 33.50 524 ALA A N 1
ATOM 4076 C CA . ALA A 1 524 ? -38.834 9.298 46.755 1.00 33.50 524 ALA A CA 1
ATOM 4077 C C . ALA A 1 524 ? -40.016 9.590 45.800 1.00 33.50 524 ALA A C 1
ATOM 4079 O O . ALA A 1 524 ? -40.468 8.654 45.135 1.00 33.50 524 ALA A O 1
ATOM 4080 N N . GLU A 1 525 ? -40.433 10.847 45.612 1.00 31.45 525 GLU A N 1
ATOM 4081 C CA . GLU A 1 525 ? -41.349 11.223 44.520 1.00 31.45 525 GLU A CA 1
ATOM 4082 C C . GLU A 1 525 ? -41.003 12.607 43.948 1.00 31.45 525 GLU A C 1
ATOM 4084 O O . GLU A 1 525 ? -40.814 13.576 44.682 1.00 31.45 525 GLU A O 1
ATOM 4089 N N . LEU A 1 526 ? -40.908 12.706 42.620 1.00 36.09 526 LEU A N 1
ATOM 4090 C CA . LEU A 1 526 ? -40.683 13.966 41.914 1.00 36.09 526 LEU A CA 1
ATOM 4091 C C . LEU A 1 526 ? -42.004 14.330 41.222 1.00 36.09 526 LEU A C 1
ATOM 4093 O O . LEU A 1 526 ? -42.604 13.508 40.538 1.00 36.09 526 LEU A O 1
ATOM 4097 N N . VAL A 1 527 ? -42.497 15.549 41.420 1.00 33.22 527 VAL A N 1
ATOM 4098 C CA . VAL A 1 527 ? -43.727 16.037 40.777 1.00 33.22 527 VAL A CA 1
ATOM 4099 C C . VAL A 1 527 ? -43.395 17.364 40.112 1.00 33.22 527 VAL A C 1
ATOM 4101 O O . VAL A 1 527 ? -42.898 18.278 40.772 1.00 33.22 527 VAL A O 1
ATOM 4104 N N . GLY A 1 528 ? -43.625 17.462 38.800 1.00 38.09 528 GLY A N 1
ATOM 4105 C CA . GLY A 1 528 ? -43.304 18.653 38.016 1.00 38.09 528 GLY A CA 1
ATOM 4106 C C . GLY A 1 528 ? -44.373 18.976 36.974 1.00 38.09 528 GLY A C 1
ATOM 4107 O O . GLY A 1 528 ? -44.848 18.102 36.249 1.00 38.09 528 GLY A O 1
ATOM 4108 N N . GLU A 1 529 ? -44.733 20.255 36.876 1.00 35.28 529 GLU A N 1
ATOM 4109 C CA . GLU A 1 529 ? -45.498 20.806 35.754 1.00 35.28 529 GLU A CA 1
ATOM 4110 C C . GLU A 1 529 ? -44.539 21.486 34.772 1.00 35.28 529 GLU A C 1
ATOM 4112 O O . GLU A 1 529 ? -43.636 22.224 35.177 1.00 35.28 529 GLU A O 1
ATOM 4117 N N . TYR A 1 530 ? -44.737 21.240 33.475 1.00 41.09 530 TYR A N 1
ATOM 4118 C CA . TYR A 1 530 ? -44.000 21.919 32.416 1.00 41.09 530 TYR A CA 1
ATOM 4119 C C . TYR A 1 530 ? -44.872 22.988 31.750 1.00 41.09 530 TYR A C 1
ATOM 4121 O O . TYR A 1 530 ? -46.015 22.727 31.366 1.00 41.09 530 TYR A O 1
ATOM 4129 N N . ALA A 1 531 ? -44.292 24.173 31.552 1.00 36.00 531 ALA A N 1
ATOM 4130 C CA . ALA A 1 531 ? -44.841 25.226 30.709 1.00 36.00 531 ALA A CA 1
ATOM 4131 C C . ALA A 1 531 ? -43.752 25.707 29.739 1.00 36.00 531 ALA A C 1
ATOM 4133 O O . ALA A 1 531 ? -42.660 26.096 30.164 1.00 36.00 531 ALA A O 1
ATOM 4134 N N . GLY A 1 532 ? -44.047 25.675 28.438 1.00 38.62 532 GLY A N 1
ATOM 4135 C CA . GLY A 1 532 ? -43.118 26.075 27.383 1.00 38.62 532 GLY A CA 1
ATOM 4136 C C . GLY A 1 532 ? -43.796 26.797 26.230 1.00 38.62 532 GLY A C 1
ATOM 4137 O O . GLY A 1 532 ? -44.988 26.623 25.975 1.00 38.62 532 GLY A O 1
ATOM 4138 N N . THR A 1 533 ? -43.019 27.609 25.515 1.00 37.72 533 THR A N 1
ATOM 4139 C CA . THR A 1 533 ? -43.474 28.368 24.345 1.00 37.72 533 THR A CA 1
ATOM 4140 C C . THR A 1 533 ? -42.590 28.020 23.153 1.00 37.72 533 THR A C 1
ATOM 4142 O O . THR A 1 533 ? -41.375 28.190 23.222 1.00 37.72 533 THR A O 1
ATOM 4145 N N . ILE A 1 534 ? -43.182 27.569 22.044 1.00 39.00 534 ILE A N 1
ATOM 4146 C CA . ILE A 1 534 ? -42.445 27.335 20.792 1.00 39.00 534 ILE A CA 1
ATOM 4147 C C . ILE A 1 534 ? -42.549 28.588 19.921 1.00 39.00 534 ILE A C 1
ATOM 4149 O O . ILE A 1 534 ? -43.648 29.020 19.559 1.00 39.00 534 ILE A O 1
ATOM 4153 N N . GLY A 1 535 ? -41.403 29.179 19.580 1.00 35.66 535 GLY A N 1
ATOM 4154 C CA . GLY A 1 535 ? -41.311 30.294 18.645 1.00 35.66 535 GLY A CA 1
ATOM 4155 C C . GLY A 1 535 ? -40.859 29.822 17.267 1.00 35.66 535 GLY A C 1
ATOM 4156 O O . GLY A 1 535 ? -39.674 29.613 17.053 1.00 35.66 535 GLY A O 1
ATOM 4157 N N . LYS A 1 536 ? -41.781 29.717 16.304 1.00 34.94 536 LYS A N 1
ATOM 4158 C CA . LYS A 1 536 ? -41.428 29.758 14.876 1.00 34.94 536 LYS A CA 1
ATOM 4159 C C . LYS A 1 536 ? -41.754 31.158 14.373 1.00 34.94 536 LYS A C 1
ATOM 4161 O O . LYS A 1 536 ? -42.790 31.703 14.767 1.00 34.94 536 LYS A O 1
ATOM 4166 N N . GLY A 1 537 ? -40.902 31.738 13.525 1.00 37.16 537 GLY A N 1
ATOM 4167 C CA . GLY A 1 537 ? -41.175 33.019 12.870 1.00 37.16 537 GLY A CA 1
ATOM 4168 C C . GLY A 1 537 ? -42.630 33.072 12.394 1.00 37.16 537 GLY A C 1
ATOM 4169 O O . GLY A 1 537 ? -43.006 32.353 11.474 1.00 37.16 537 GLY A O 1
ATOM 4170 N N . SER A 1 538 ? -43.438 33.890 13.081 1.00 32.22 538 SER A N 1
ATOM 4171 C CA . SER A 1 538 ? -44.870 34.194 12.896 1.00 32.22 538 SER A CA 1
ATOM 4172 C C . SER A 1 538 ? -45.992 33.364 13.564 1.00 32.22 538 SER A C 1
ATOM 4174 O O . SER A 1 538 ? -47.130 33.820 13.468 1.00 32.22 538 SER A O 1
ATOM 4176 N N . ARG A 1 539 ? -45.783 32.272 14.327 1.00 32.94 539 ARG A N 1
ATOM 4177 C CA . ARG A 1 539 ? -46.880 31.687 15.158 1.00 32.94 539 ARG A CA 1
ATOM 4178 C C . ARG A 1 539 ? -46.391 31.101 16.487 1.00 32.94 539 ARG A C 1
ATOM 4180 O O . ARG A 1 539 ? -45.644 30.128 16.495 1.00 32.94 539 ARG A O 1
ATOM 4187 N N . LYS A 1 540 ? -46.863 31.675 17.602 1.00 32.66 540 LYS A N 1
ATOM 4188 C CA . LYS A 1 540 ? -46.721 31.115 18.957 1.00 32.66 540 LYS A CA 1
ATOM 4189 C C . LYS A 1 540 ? -47.793 30.049 19.176 1.00 32.66 540 LYS A C 1
ATOM 4191 O O . LYS A 1 540 ? -48.963 30.302 18.891 1.00 32.66 540 LYS A O 1
ATOM 4196 N N . LYS A 1 541 ? -47.407 28.884 19.692 1.00 36.75 541 LYS A N 1
ATOM 4197 C CA . LYS A 1 541 ? -48.337 27.873 20.208 1.00 36.75 541 LYS A CA 1
ATOM 4198 C C . LYS A 1 541 ? -47.916 27.549 21.638 1.00 36.75 541 LYS A C 1
ATOM 4200 O O . LYS A 1 541 ? -46.772 27.149 21.854 1.00 36.75 541 LYS A O 1
ATOM 4205 N N . ASP A 1 542 ? -48.821 27.763 22.586 1.00 33.75 542 ASP A N 1
ATOM 4206 C CA . ASP A 1 542 ? -48.613 27.385 23.983 1.00 33.75 542 ASP A CA 1
ATOM 4207 C C . ASP A 1 542 ? -48.858 25.879 24.123 1.00 33.75 542 ASP A C 1
ATOM 4209 O O . ASP A 1 542 ? -49.860 25.358 23.625 1.00 33.75 542 ASP A O 1
ATOM 4213 N N . ILE A 1 543 ? -47.933 25.169 24.770 1.00 38.47 543 ILE A N 1
ATOM 4214 C CA . ILE A 1 543 ? -48.086 23.749 25.098 1.00 38.47 543 ILE A CA 1
ATOM 4215 C C . ILE A 1 543 ? -47.962 23.620 26.616 1.00 38.47 543 ILE A C 1
ATOM 4217 O O . ILE A 1 543 ? -46.927 23.953 27.191 1.00 38.47 543 ILE A O 1
ATOM 4221 N N . ALA A 1 544 ? -49.027 23.137 27.255 1.00 30.31 544 ALA A N 1
ATOM 4222 C CA . ALA A 1 544 ? -49.047 22.787 28.671 1.00 30.31 544 ALA A CA 1
ATOM 4223 C C . ALA A 1 544 ? -49.314 21.284 28.816 1.00 30.31 544 ALA A C 1
ATOM 4225 O O . ALA A 1 544 ? -50.201 20.743 28.154 1.00 30.31 544 ALA A O 1
ATOM 4226 N N . GLY A 1 545 ? -48.553 20.615 29.684 1.00 35.59 545 GLY A N 1
ATOM 4227 C CA . GLY A 1 545 ? -48.707 19.192 29.983 1.00 35.59 545 GLY A CA 1
ATOM 4228 C C . GLY A 1 545 ? -48.215 18.858 31.392 1.00 35.59 545 GLY A C 1
ATOM 4229 O O . GLY A 1 545 ? -47.295 19.496 31.904 1.00 35.59 545 GLY A O 1
ATOM 4230 N N . LYS A 1 546 ? -48.843 17.859 32.023 1.00 30.33 546 LYS A N 1
ATOM 4231 C CA . LYS A 1 546 ? -48.413 17.302 33.314 1.00 30.33 546 LYS A CA 1
ATOM 4232 C C . LYS A 1 546 ? -47.479 16.119 33.082 1.00 30.33 546 LYS A C 1
ATOM 4234 O O . LYS A 1 546 ? -47.800 15.246 32.280 1.00 30.33 546 LYS A O 1
ATOM 4239 N N . ILE A 1 547 ? -46.359 16.082 33.801 1.00 34.44 547 ILE A N 1
ATOM 4240 C CA . ILE A 1 547 ? -45.476 14.917 33.859 1.00 34.44 547 ILE A CA 1
ATOM 4241 C C . ILE A 1 547 ? -45.812 14.176 35.156 1.00 34.44 547 ILE A C 1
ATOM 4243 O O . ILE A 1 547 ? -45.564 14.693 36.242 1.00 34.44 547 ILE A O 1
ATOM 4247 N N . ASN A 1 548 ? -46.384 12.976 35.049 1.00 31.28 548 ASN A N 1
ATOM 4248 C CA . ASN A 1 548 ? -46.509 12.067 36.189 1.00 31.28 548 ASN A CA 1
ATOM 4249 C C . ASN A 1 548 ? -45.263 11.175 36.226 1.00 31.28 548 ASN A C 1
ATOM 4251 O O . ASN A 1 548 ? -44.900 10.587 35.205 1.00 31.28 548 ASN A O 1
ATOM 4255 N N . LEU A 1 549 ? -44.600 11.109 37.380 1.00 33.97 549 LEU A N 1
ATOM 4256 C CA . LEU A 1 549 ? -43.407 10.294 37.601 1.00 33.97 549 LEU A CA 1
ATOM 4257 C C . LEU A 1 549 ? -43.799 9.127 38.505 1.00 33.97 549 LEU A C 1
ATOM 4259 O O . LEU A 1 549 ? -44.182 9.345 39.648 1.00 33.97 549 LEU A O 1
ATOM 4263 N N . GLU A 1 550 ? -43.734 7.901 37.990 1.00 28.33 550 GLU A N 1
ATOM 4264 C CA . GLU A 1 550 ? -43.923 6.694 38.798 1.00 28.33 550 GLU A CA 1
ATOM 4265 C C . GLU A 1 550 ? -42.561 6.143 39.224 1.00 28.33 550 GLU A C 1
ATOM 4267 O O . GLU A 1 550 ? -41.658 5.961 38.405 1.00 28.33 550 GLU A O 1
ATOM 4272 N N . ASN A 1 551 ? -42.421 5.869 40.518 1.00 29.94 551 ASN A N 1
ATOM 4273 C CA . ASN A 1 551 ? -41.264 5.197 41.087 1.00 29.94 551 ASN A CA 1
ATOM 4274 C C . ASN A 1 551 ? -41.471 3.679 40.973 1.00 29.94 551 ASN A C 1
ATOM 4276 O O . ASN A 1 551 ? -42.280 3.108 41.703 1.00 29.94 551 ASN A O 1
ATOM 4280 N N . THR A 1 552 ? -40.753 2.995 40.079 1.00 29.22 552 THR A N 1
ATOM 4281 C CA . THR A 1 552 ? -40.716 1.525 40.094 1.00 29.22 552 THR A CA 1
ATOM 4282 C C . THR A 1 552 ? -39.631 1.043 41.051 1.00 29.22 552 THR A C 1
ATOM 4284 O O . THR A 1 552 ? -38.595 0.532 40.630 1.00 29.22 552 THR A O 1
ATOM 4287 N N . SER A 1 553 ? -39.871 1.183 42.354 1.00 28.11 553 SER A N 1
ATOM 4288 C CA . SER A 1 553 ? -39.207 0.361 43.364 1.00 28.11 553 SER A CA 1
ATOM 4289 C C . SER A 1 553 ? -39.971 -0.959 43.495 1.00 28.11 553 SER A C 1
ATOM 4291 O O . SER A 1 553 ? -40.766 -1.172 44.407 1.00 28.11 553 SER A O 1
ATOM 4293 N N . SER A 1 554 ? -39.773 -1.883 42.554 1.00 22.84 554 SER A N 1
ATOM 4294 C CA . SER A 1 554 ? -40.209 -3.259 42.797 1.00 22.84 554 SER A CA 1
ATOM 4295 C C . SER A 1 554 ? -39.164 -3.945 43.673 1.00 22.84 554 SER A C 1
ATOM 4297 O O . SER A 1 554 ? -38.076 -4.255 43.192 1.00 22.84 554 SER A O 1
ATOM 4299 N N . ASN A 1 555 ? -39.499 -4.174 44.945 1.00 31.05 555 ASN A N 1
ATOM 4300 C CA . ASN A 1 555 ? -38.825 -5.167 45.780 1.00 31.05 555 ASN A CA 1
ATOM 4301 C C . ASN A 1 555 ? -38.793 -6.514 45.038 1.00 31.05 555 ASN A C 1
ATOM 4303 O O . ASN A 1 555 ? -39.857 -7.099 44.825 1.00 31.05 555 ASN A O 1
ATOM 4307 N N . TRP A 1 556 ? -37.593 -6.982 44.690 1.00 28.58 556 TRP A N 1
ATOM 4308 C CA . TRP A 1 556 ? -37.261 -8.375 44.386 1.00 28.58 556 TRP A CA 1
ATOM 4309 C C . TRP A 1 556 ? -35.870 -8.686 44.922 1.00 28.58 556 TRP A C 1
ATOM 4311 O O . TRP A 1 556 ? -34.941 -7.903 44.615 1.00 28.58 556 TRP A O 1
#

Radius of gyration: 32.28 Å; chains: 1; bounding box: 88×71×83 Å

Secondary structure (DSSP, 8-state):
--SSHHHHHHHHHHHHS--------SSTT--HHHHHHHHHHHHHTTSGGGTTS-PPPHHHHHTTS--EEEEE-TTT--EEEE-SSTTSTTTS-GGGT--BTTTTB-SHHHHHHHHHHHHHHHTT-S--SS-HHHHHHHHHHHHHHTTSGGGG--EEHHHHHHHHB-TTSPBPSS----HHHHTTGGGGG-TTS------HHHHHHHHHHHHHH-TT--EE-TTTS-S-SSSTTTTSHHHHHHHHHHHH--GGG----SS-TT--PPPP-SSSTTHHHHHHHHHHHHHHHHHHHHTHHHHHH-THHHHHHHHHHHHHHHHHHS-SEEEEEEEEE-TTSTTS-EEEEEEEEEE-SSSPEEEEEEEEEEEESEEE-SS-SEEEEEEEPPP-TT---PEEEEEEEEES-TTT-EEEEEEEEE-SSS----EEEEEEPPBT--S----------EETTTEEP-----TT-SEEEEEEEEEETTEEEEEEEEEEPPSSSEEEEEEEEEEEPTTSPEEEEEEEEEEE-BTTB--EEEEEEEEETTEEEEEEEEE---------